Protein AF-A0A8S1D2F4-F1 (afdb_monomer)

Sequence (448 aa):
MRPAKRTFSLPTILLHQGEDDRKISSDRRAAWLAIINRTDIKDGSRSLKNIRVCEDHFLGKKPSYYRDVTNVDWKPSVNLGGDCERESQKASTRNSRYLRRMKRHRSPEVHSAPNGHKLIKSTPSNSPNDQKPIPADAYKAVDVKGEIELEENLVEELMENEEECVPFDFELSAEKDPLSCQNDVGCQTELSGEDIDFMNHERSKMTGKQPVVKKEGYSDDLAPENNVIQKSAVVSFTDHIDKRVGKFIKALNEHSDLSQLSLECAKRLFEIKFSPIASYGVEIIWEYLSVEDFAKLENVKPRYFKKVMGCSKYNKNTYVYLLADEELFVSDLRKKHNLPETENYQKFCRTYKAELKLHYDYGFKNTPAMNDDGWKQPLCEERRVFCSFAMHGFHNQICKFSDDRNQCFEANRYSCVCKLCGAKCGQWHLLICPQRIRPLIDYARLSD

pLDDT: mean 71.77, std 25.17, range [25.77, 97.88]

Secondary structure (DSSP, 8-state):
-PPPPPEEEPPPP-SSS-HHHHHHHHHHHHHHHHHH--TT--TT-GGGGG-EEEGGGSTTSSPPPTT-TTSGGGS--S---------------THHHHHHHHGGG---------------------------PPPTTS------SSSHHHHHHHHHHHHS--S-----------------------------HHHHHHHHHHHHHHTT----------------------------HHHHHHHHHHHHHHHHHH---GGGS-HHHHHHHIIIIIHHHHSTTHHHHGGG--HHHHHHHHTHHHHHHHHHHT--TTS-HHHHHHHHT---HHHHHHHHTT----HHHHHHHHHHHHHHHHH--HHHHTSHHHH--GGGSTT-TTHHHHHHHHHHTTHHHHBGGGSSSS---S--TTT-BBTTT-SB--TTGGGT-TT--S-HHHHHHT--

Organism: NCBI:txid197152

Structure (mmCIF, N/CA/C/O backbone):
data_AF-A0A8S1D2F4-F1
#
_entry.id   AF-A0A8S1D2F4-F1
#
loop_
_atom_site.group_PDB
_atom_site.id
_atom_site.type_symbol
_atom_site.label_atom_id
_atom_site.label_alt_id
_atom_site.label_comp_id
_atom_site.label_asym_id
_atom_site.label_entity_id
_atom_site.label_seq_id
_atom_site.pdbx_PDB_ins_code
_atom_site.Cartn_x
_atom_site.Cartn_y
_atom_site.Cartn_z
_atom_site.occupancy
_atom_site.B_iso_or_equiv
_atom_site.auth_seq_id
_atom_site.auth_comp_id
_atom_site.auth_asym_id
_atom_site.auth_atom_id
_atom_site.pdbx_PDB_model_num
ATOM 1 N N . MET A 1 1 ? 20.262 -29.339 22.177 1.00 44.94 1 MET A N 1
ATOM 2 C CA . MET A 1 1 ? 19.911 -27.916 21.950 1.00 44.94 1 MET A CA 1
ATOM 3 C C . MET A 1 1 ? 20.547 -27.087 23.058 1.00 44.94 1 MET A C 1
ATOM 5 O O . MET A 1 1 ? 20.482 -27.522 24.197 1.00 44.94 1 MET A O 1
ATOM 9 N N . ARG A 1 2 ? 21.217 -25.963 22.759 1.00 45.94 2 ARG A N 1
ATOM 10 C CA . ARG A 1 2 ? 21.706 -25.060 23.822 1.00 45.94 2 ARG A CA 1
ATOM 11 C C . ARG A 1 2 ? 20.532 -24.206 24.323 1.00 45.94 2 ARG A C 1
ATOM 13 O O . ARG A 1 2 ? 19.772 -23.745 23.471 1.00 45.94 2 ARG A O 1
ATOM 20 N N . PRO A 1 3 ? 20.379 -23.992 25.639 1.00 64.62 3 PRO A N 1
ATOM 21 C CA . PRO A 1 3 ? 19.337 -23.119 26.170 1.00 64.62 3 PRO A CA 1
ATOM 22 C C . PRO A 1 3 ? 19.523 -21.680 25.663 1.00 64.62 3 PRO A C 1
ATOM 24 O O . PRO A 1 3 ? 20.652 -21.231 25.437 1.00 64.62 3 PRO A O 1
ATOM 27 N N . ALA A 1 4 ? 18.410 -20.975 25.451 1.00 75.12 4 ALA A N 1
ATOM 28 C CA . ALA A 1 4 ? 18.420 -19.568 25.070 1.00 75.12 4 ALA A CA 1
ATOM 29 C C . ALA A 1 4 ? 18.964 -18.726 26.235 1.00 75.12 4 ALA A C 1
ATOM 31 O O . ALA A 1 4 ? 18.461 -18.824 27.350 1.00 75.12 4 ALA A O 1
ATOM 32 N N . LYS A 1 5 ? 19.998 -17.921 25.973 1.00 83.69 5 LYS A N 1
ATOM 33 C CA . LYS A 1 5 ? 20.627 -17.049 26.975 1.00 83.69 5 LYS A CA 1
ATOM 34 C C . LYS A 1 5 ? 19.957 -15.684 26.992 1.00 83.69 5 LYS A C 1
ATOM 36 O O . LYS A 1 5 ? 19.619 -15.161 25.927 1.00 83.69 5 LYS A O 1
ATOM 41 N N . ARG A 1 6 ? 19.829 -15.071 28.170 1.00 87.94 6 ARG A N 1
ATOM 42 C CA . ARG A 1 6 ? 19.333 -13.692 28.278 1.00 87.94 6 ARG A CA 1
ATOM 43 C C . ARG A 1 6 ? 20.384 -12.710 27.772 1.00 87.94 6 ARG A C 1
ATOM 45 O O . ARG A 1 6 ? 21.589 -12.909 27.939 1.00 87.94 6 ARG A O 1
ATOM 52 N N . THR A 1 7 ? 19.915 -11.633 27.149 1.00 91.00 7 THR A N 1
ATOM 53 C CA . THR A 1 7 ? 20.769 -10.561 26.632 1.00 91.00 7 THR A CA 1
ATOM 54 C C . THR A 1 7 ? 20.299 -9.207 27.135 1.00 91.00 7 THR A C 1
ATOM 56 O O . THR A 1 7 ? 19.110 -8.904 27.073 1.00 91.00 7 THR A O 1
ATOM 59 N N . PHE A 1 8 ? 21.237 -8.375 27.569 1.00 89.44 8 PHE A N 1
ATOM 60 C CA . PHE A 1 8 ? 21.006 -7.050 28.127 1.00 89.44 8 PHE A CA 1
ATOM 61 C C . PHE A 1 8 ? 21.501 -5.980 27.153 1.00 89.44 8 PHE A C 1
ATOM 63 O O . PHE A 1 8 ? 22.567 -6.122 26.554 1.00 89.44 8 PHE A O 1
ATOM 70 N N . SER A 1 9 ? 20.708 -4.930 26.943 1.00 90.19 9 SER A N 1
ATOM 71 C CA . SER A 1 9 ? 21.123 -3.761 26.158 1.00 90.19 9 SER A CA 1
ATOM 72 C C . SER A 1 9 ? 22.122 -2.902 26.918 1.00 90.19 9 SER A C 1
ATOM 74 O O . SER A 1 9 ? 22.168 -2.920 28.147 1.00 90.19 9 SER A O 1
ATOM 76 N N . LEU A 1 10 ? 22.885 -2.112 26.164 1.00 89.38 10 LEU A N 1
ATOM 77 C CA . LEU A 1 10 ? 23.732 -1.068 26.723 1.00 89.38 10 LEU A CA 1
ATOM 78 C C . LEU A 1 10 ? 22.892 -0.089 27.583 1.00 89.38 10 LEU A C 1
ATOM 80 O O . LEU A 1 10 ? 21.789 0.270 27.159 1.00 89.38 10 LEU A O 1
ATOM 84 N N . PRO A 1 11 ? 23.383 0.355 28.757 1.00 88.69 11 PRO A N 1
ATOM 85 C CA . PRO A 1 11 ? 22.676 1.316 29.600 1.00 88.69 11 PRO A CA 1
ATOM 86 C C . PRO A 1 11 ? 22.365 2.635 28.876 1.00 88.69 11 PRO A C 1
ATOM 88 O O . PRO A 1 11 ? 23.230 3.220 28.218 1.00 88.69 11 PRO A O 1
ATOM 91 N N . THR A 1 12 ? 21.131 3.118 29.024 1.00 88.06 12 THR A N 1
ATOM 92 C CA . THR A 1 12 ? 20.700 4.436 28.533 1.00 88.06 12 THR A CA 1
ATOM 93 C C . THR A 1 12 ? 21.080 5.522 29.541 1.00 88.06 12 THR A C 1
ATOM 95 O O . THR A 1 12 ? 21.039 5.287 30.746 1.00 88.06 12 THR A O 1
ATOM 98 N N . ILE A 1 13 ? 21.429 6.714 29.051 1.00 86.94 13 ILE A N 1
ATOM 99 C CA . ILE A 1 13 ? 21.693 7.882 29.902 1.00 86.94 13 ILE A CA 1
ATOM 100 C C . ILE A 1 13 ? 20.348 8.502 30.292 1.00 86.94 13 ILE A C 1
ATOM 102 O O . ILE A 1 13 ? 19.537 8.816 29.419 1.00 86.94 13 ILE A O 1
ATOM 106 N N . LEU A 1 14 ? 20.108 8.658 31.592 1.00 86.94 14 LEU A N 1
ATOM 107 C CA . LEU A 1 14 ? 18.865 9.203 32.134 1.00 86.94 14 LEU A CA 1
ATOM 108 C C . LEU A 1 14 ? 18.933 10.737 32.118 1.00 86.94 14 LEU A C 1
ATOM 110 O O . LEU A 1 14 ? 19.612 11.336 32.944 1.00 86.94 14 LEU A O 1
ATOM 114 N N . LEU A 1 15 ? 18.251 11.380 31.165 1.00 81.69 15 LEU A N 1
ATOM 115 C CA . LEU A 1 15 ? 18.317 12.840 30.984 1.00 81.69 15 LEU A CA 1
ATOM 116 C C . LEU A 1 15 ? 17.343 13.630 31.878 1.00 81.69 15 LEU A C 1
ATOM 118 O O . LEU A 1 15 ? 17.583 14.805 32.130 1.00 81.69 15 LEU A O 1
ATOM 122 N N . HIS A 1 16 ? 16.264 13.001 32.359 1.00 78.00 16 HIS A N 1
ATOM 123 C CA . HIS A 1 16 ? 15.128 13.696 32.990 1.00 78.00 16 HIS A CA 1
ATOM 124 C C . HIS A 1 16 ? 14.953 13.419 34.496 1.00 78.00 16 HIS A C 1
ATOM 126 O O . HIS A 1 16 ? 13.989 13.896 35.082 1.00 78.00 16 HIS A O 1
ATOM 132 N N . GLN A 1 17 ? 15.846 12.642 35.126 1.00 72.75 17 GLN A N 1
ATOM 133 C CA . GLN A 1 17 ? 15.696 12.192 36.526 1.00 72.75 17 GLN A CA 1
ATOM 134 C C . GLN A 1 17 ? 16.613 12.921 37.529 1.00 72.75 17 GLN A C 1
ATOM 136 O O . GLN A 1 17 ? 16.642 12.576 38.704 1.00 72.75 17 GLN A O 1
ATOM 141 N N . GLY A 1 18 ? 17.320 13.967 37.086 1.00 84.06 18 GLY A N 1
ATOM 142 C CA . GLY A 1 18 ? 18.225 14.773 37.913 1.00 84.06 18 GLY A CA 1
ATOM 143 C C . GLY A 1 18 ? 19.698 14.622 37.524 1.00 84.06 18 GLY A C 1
ATOM 144 O O . GLY A 1 18 ? 20.075 13.713 36.783 1.00 84.06 18 GLY A O 1
ATOM 145 N N . GLU A 1 19 ? 20.536 15.540 38.012 1.00 86.69 19 GLU A N 1
ATOM 146 C CA . GLU A 1 19 ? 21.964 15.606 37.659 1.00 86.69 19 GLU A CA 1
ATOM 147 C C . GLU A 1 19 ? 22.738 14.366 38.126 1.00 86.69 19 GLU A C 1
ATOM 149 O O . GLU A 1 19 ? 23.529 13.797 37.373 1.00 86.69 19 GLU A O 1
ATOM 154 N N . ASP A 1 20 ? 22.454 13.900 39.343 1.00 84.31 20 ASP A N 1
ATOM 155 C CA . ASP A 1 20 ? 23.130 12.745 39.936 1.00 84.31 20 ASP A CA 1
ATOM 156 C C . ASP A 1 20 ? 22.843 11.453 39.156 1.00 84.31 20 ASP A C 1
ATOM 158 O O . ASP A 1 20 ? 23.751 10.667 38.879 1.00 84.31 20 ASP A O 1
ATOM 162 N N . ASP A 1 21 ? 21.594 11.251 38.722 1.00 86.19 21 ASP A N 1
ATOM 163 C CA . ASP A 1 21 ? 21.198 10.101 37.899 1.00 86.19 21 ASP A CA 1
ATOM 164 C C . ASP A 1 21 ? 21.814 10.147 36.504 1.00 86.19 21 ASP A C 1
ATOM 166 O O . ASP A 1 21 ? 22.239 9.118 35.961 1.00 86.19 21 ASP A O 1
ATOM 170 N N . ARG A 1 22 ? 21.902 11.347 35.923 1.00 88.75 22 ARG A N 1
ATOM 171 C CA . ARG A 1 22 ? 22.561 11.565 34.638 1.00 88.75 22 ARG A CA 1
ATOM 172 C C . ARG A 1 22 ? 24.038 11.200 34.720 1.00 88.75 22 ARG A C 1
ATOM 174 O O . ARG A 1 22 ? 24.532 10.476 33.856 1.00 88.75 22 ARG A O 1
ATOM 181 N N . LYS A 1 23 ? 24.718 11.634 35.782 1.00 89.75 23 LYS A N 1
ATOM 182 C CA . LYS A 1 23 ? 26.128 11.324 36.025 1.00 89.75 23 LYS A CA 1
ATOM 183 C C . LYS A 1 23 ? 26.352 9.823 36.209 1.00 89.75 23 LYS A C 1
ATOM 185 O O . LYS A 1 23 ? 27.116 9.231 35.454 1.00 89.75 23 LYS A O 1
ATOM 190 N N . ILE A 1 24 ? 25.607 9.177 37.110 1.00 91.00 24 ILE A N 1
ATOM 191 C CA . ILE A 1 24 ? 25.751 7.738 37.391 1.00 91.00 24 ILE A CA 1
ATOM 192 C C . ILE A 1 24 ? 25.453 6.887 36.146 1.00 91.00 24 ILE A C 1
ATOM 194 O O . ILE A 1 24 ? 26.171 5.929 35.857 1.00 91.00 24 ILE A O 1
ATOM 198 N N . SER A 1 25 ? 24.405 7.220 35.385 1.00 90.12 25 SER A N 1
ATOM 199 C CA . SER A 1 25 ? 24.054 6.479 34.163 1.00 90.12 25 SER A CA 1
ATOM 200 C C . SER A 1 25 ? 25.064 6.692 33.028 1.00 90.12 25 SER A C 1
ATOM 202 O O . SER A 1 25 ? 25.373 5.740 32.304 1.00 90.12 25 SER A O 1
ATOM 204 N N . SER A 1 26 ? 25.626 7.899 32.908 1.00 90.19 26 SER A N 1
ATOM 205 C CA . SER A 1 26 ? 26.726 8.203 31.988 1.00 90.19 26 SER A CA 1
ATOM 206 C C . SER A 1 26 ? 27.990 7.417 32.344 1.00 90.19 26 SER A C 1
ATOM 208 O O . SER A 1 26 ? 28.534 6.710 31.493 1.00 90.19 26 SER A O 1
ATOM 210 N N . ASP A 1 27 ? 28.399 7.441 33.614 1.00 90.69 27 ASP A N 1
ATOM 211 C CA . ASP A 1 27 ? 29.572 6.716 34.116 1.00 90.69 27 ASP A CA 1
ATOM 212 C C . ASP A 1 27 ? 29.415 5.202 33.922 1.00 90.69 27 ASP A C 1
ATOM 214 O O . ASP A 1 27 ? 30.340 4.510 33.488 1.00 90.69 27 ASP A O 1
ATOM 218 N N . ARG A 1 28 ? 28.206 4.678 34.161 1.00 91.88 28 ARG A N 1
ATOM 219 C CA . ARG A 1 28 ? 27.883 3.265 33.935 1.00 91.88 28 ARG A CA 1
ATOM 220 C C . ARG A 1 28 ? 28.038 2.871 32.474 1.00 91.88 28 ARG A C 1
ATOM 222 O O . ARG A 1 28 ? 28.623 1.831 32.169 1.00 91.88 28 ARG A O 1
ATOM 229 N N . ARG A 1 29 ? 27.516 3.688 31.560 1.00 90.25 29 ARG A N 1
ATOM 230 C CA . ARG A 1 29 ? 27.613 3.438 30.120 1.00 90.25 29 ARG A CA 1
ATOM 231 C C . ARG A 1 29 ? 29.063 3.496 29.641 1.00 90.25 29 ARG A C 1
ATOM 233 O O . ARG A 1 29 ? 29.482 2.600 28.909 1.00 90.25 29 ARG A O 1
ATOM 240 N N . ALA A 1 30 ? 29.829 4.486 30.097 1.00 88.69 30 ALA A N 1
ATOM 241 C CA . ALA A 1 30 ? 31.252 4.601 29.798 1.00 88.69 30 ALA A CA 1
ATOM 242 C C . ALA A 1 30 ? 32.031 3.369 30.294 1.00 88.69 30 ALA A C 1
ATOM 244 O O . ALA A 1 30 ? 32.825 2.797 29.549 1.00 88.69 30 ALA A O 1
ATOM 245 N N . ALA A 1 31 ? 31.735 2.884 31.504 1.00 89.38 31 ALA A N 1
ATOM 246 C CA . ALA A 1 31 ? 32.356 1.683 32.059 1.00 89.38 31 ALA A CA 1
ATOM 247 C C . ALA A 1 31 ? 32.031 0.410 31.257 1.00 89.38 31 ALA A C 1
ATOM 249 O O . ALA A 1 31 ? 32.906 -0.433 31.064 1.00 89.38 31 ALA A O 1
ATOM 250 N N . TRP A 1 32 ? 30.799 0.264 30.757 1.00 91.00 32 TRP A N 1
ATOM 251 C CA . TRP A 1 32 ? 30.435 -0.848 29.871 1.00 91.00 32 TRP A CA 1
ATOM 252 C C . TRP A 1 32 ? 31.193 -0.793 28.542 1.00 91.00 32 TRP A C 1
ATOM 254 O O . TRP A 1 32 ? 31.687 -1.817 28.076 1.00 91.00 32 TRP A O 1
ATOM 264 N N . LEU A 1 33 ? 31.304 0.389 27.934 1.00 87.50 33 LEU A N 1
ATOM 265 C CA . LEU A 1 33 ? 32.002 0.564 26.658 1.00 87.50 33 LEU A CA 1
ATOM 266 C C . LEU A 1 33 ? 33.509 0.332 26.784 1.00 87.50 33 LEU A C 1
ATOM 268 O O . LEU A 1 33 ? 34.081 -0.363 25.944 1.00 87.50 33 LEU A O 1
ATOM 272 N N . ALA A 1 34 ? 34.121 0.834 27.859 1.00 84.94 34 ALA A N 1
ATOM 273 C CA . ALA A 1 34 ? 35.532 0.611 28.163 1.00 84.94 34 ALA A CA 1
ATOM 274 C C . ALA A 1 34 ? 35.865 -0.884 28.273 1.00 84.94 34 ALA A C 1
ATOM 276 O O . ALA A 1 34 ? 36.926 -1.320 27.840 1.00 84.94 34 ALA A O 1
ATOM 277 N N . ILE A 1 35 ? 34.936 -1.675 28.812 1.00 85.19 35 ILE A N 1
ATOM 278 C CA . ILE A 1 35 ? 35.111 -3.116 28.989 1.00 85.19 35 ILE A CA 1
ATOM 279 C C . ILE A 1 35 ? 34.847 -3.908 27.702 1.00 85.19 35 ILE A C 1
ATOM 281 O O . ILE A 1 35 ? 35.557 -4.867 27.414 1.00 85.19 35 ILE A O 1
ATOM 285 N N . ILE A 1 36 ? 33.843 -3.520 26.910 1.00 83.12 36 ILE A N 1
ATOM 286 C CA . ILE A 1 36 ? 33.564 -4.160 25.613 1.00 83.12 36 ILE A CA 1
ATOM 287 C C . ILE A 1 36 ? 34.722 -3.928 24.628 1.00 83.12 36 ILE A C 1
ATOM 289 O O . ILE A 1 36 ? 34.954 -4.774 23.767 1.00 83.12 36 ILE A O 1
ATOM 293 N N . ASN A 1 37 ? 35.427 -2.796 24.756 1.00 75.69 37 ASN A N 1
ATOM 294 C CA . ASN A 1 37 ? 36.677 -2.456 24.068 1.00 75.69 37 ASN A CA 1
ATOM 295 C C . ASN A 1 37 ? 36.710 -2.817 22.568 1.00 75.69 37 ASN A C 1
ATOM 297 O O . ASN A 1 37 ? 37.652 -3.423 22.055 1.00 75.69 37 ASN A O 1
ATOM 301 N N . ARG A 1 38 ? 35.640 -2.470 21.846 1.00 77.25 38 ARG A N 1
ATOM 302 C CA . ARG A 1 38 ? 35.507 -2.706 20.404 1.00 77.25 38 ARG A CA 1
ATOM 303 C C . ARG A 1 38 ? 35.760 -1.426 19.621 1.00 77.25 38 ARG A C 1
ATOM 305 O O . ARG A 1 38 ? 35.089 -0.422 19.834 1.00 77.25 38 ARG A O 1
ATOM 312 N N . THR A 1 39 ? 36.669 -1.486 18.654 1.00 70.50 39 THR A N 1
ATOM 313 C CA . THR A 1 39 ? 37.112 -0.325 17.860 1.00 70.50 39 THR A CA 1
ATOM 314 C C . THR A 1 39 ? 36.042 0.244 16.922 1.00 70.50 39 THR A C 1
ATOM 316 O O . THR A 1 39 ? 36.122 1.408 16.529 1.00 70.50 39 THR A O 1
ATOM 319 N N . ASP A 1 40 ? 35.024 -0.548 16.572 1.00 69.19 40 ASP A N 1
ATOM 320 C CA . ASP A 1 40 ? 33.924 -0.159 15.684 1.00 69.19 40 ASP A CA 1
ATOM 321 C C . ASP A 1 40 ? 32.744 0.515 16.407 1.00 69.19 40 ASP A C 1
ATOM 323 O O . ASP A 1 40 ? 31.799 0.980 15.765 1.00 69.19 40 ASP A O 1
ATOM 327 N N . ILE A 1 41 ? 32.794 0.595 17.740 1.00 71.75 41 ILE A N 1
ATOM 328 C CA . ILE A 1 41 ? 31.742 1.166 18.579 1.00 71.75 41 ILE A CA 1
ATOM 329 C C . ILE A 1 41 ? 32.295 2.422 19.257 1.00 71.75 41 ILE A C 1
ATOM 331 O O . ILE A 1 41 ? 33.087 2.340 20.188 1.00 71.75 41 ILE A O 1
ATOM 335 N N . LYS A 1 42 ? 31.860 3.595 18.788 1.00 67.19 42 LYS A N 1
ATOM 336 C CA . LYS A 1 42 ? 32.172 4.898 19.394 1.00 67.19 42 LYS A CA 1
ATOM 337 C C . LYS A 1 42 ? 30.908 5.539 19.956 1.00 67.19 42 LYS A C 1
ATOM 339 O O . LYS A 1 42 ? 29.819 5.337 19.403 1.00 67.19 42 LYS A O 1
ATOM 344 N N . ASP A 1 43 ? 31.060 6.323 21.021 1.00 61.06 43 ASP A N 1
ATOM 345 C CA . ASP A 1 43 ? 29.969 7.120 21.579 1.00 61.06 43 ASP A CA 1
ATOM 346 C C . ASP A 1 43 ? 29.384 8.065 20.518 1.00 61.06 43 ASP A C 1
ATOM 348 O O . ASP A 1 43 ? 30.107 8.681 19.739 1.00 61.06 43 ASP A O 1
ATOM 352 N N . GLY A 1 44 ? 28.051 8.098 20.424 1.00 60.09 44 GLY A N 1
ATOM 353 C CA . GLY A 1 44 ? 27.308 8.840 19.395 1.00 60.09 44 GLY A CA 1
ATOM 354 C C . GLY A 1 44 ? 26.950 8.053 18.124 1.00 60.09 44 GLY A C 1
ATOM 355 O O . GLY A 1 44 ? 26.162 8.535 17.313 1.00 60.09 44 GLY A O 1
ATOM 356 N N . SER A 1 45 ? 27.445 6.822 17.940 1.00 62.12 45 SER A N 1
ATOM 357 C CA . SER A 1 45 ? 27.043 5.991 16.794 1.00 62.12 45 SER A CA 1
ATOM 358 C C . SER A 1 45 ? 25.589 5.507 16.908 1.00 62.12 45 SER A C 1
ATOM 360 O O . SER A 1 45 ? 25.170 4.969 17.937 1.00 62.12 45 SER A O 1
ATOM 362 N N . ARG A 1 46 ? 24.829 5.587 15.802 1.00 56.88 46 ARG A N 1
ATOM 363 C CA . ARG A 1 46 ? 23.451 5.053 15.674 1.00 56.88 46 ARG A CA 1
ATOM 364 C C . ARG A 1 46 ? 23.362 3.552 16.018 1.00 56.88 46 ARG A C 1
ATOM 366 O O . ARG A 1 46 ? 22.291 3.061 16.359 1.00 56.88 46 ARG A O 1
ATOM 373 N N . SER A 1 47 ? 24.494 2.841 15.976 1.00 63.28 47 SER A N 1
ATOM 374 C CA . SER A 1 47 ? 24.627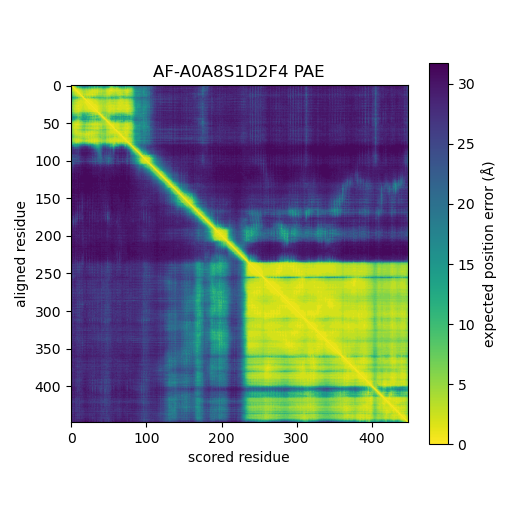 1.411 16.285 1.00 63.28 47 SER A CA 1
ATOM 375 C C . SER A 1 47 ? 24.482 1.067 17.779 1.00 63.28 47 SER A C 1
ATOM 377 O O . SER A 1 47 ? 24.193 -0.081 18.113 1.00 63.28 47 SER A O 1
ATOM 379 N N . LEU A 1 48 ? 24.625 2.039 18.695 1.00 72.19 48 LEU A N 1
ATOM 380 C CA . LEU A 1 48 ? 24.652 1.787 20.148 1.00 72.19 48 LEU A CA 1
ATOM 381 C C . LEU A 1 48 ? 23.359 1.146 20.687 1.00 72.19 48 LEU A C 1
ATOM 383 O O . LEU A 1 48 ? 23.416 0.365 21.633 1.00 72.19 48 LEU A O 1
ATOM 387 N N . LYS A 1 49 ? 22.207 1.410 20.050 1.00 72.56 49 LYS A N 1
ATOM 388 C CA . LYS A 1 49 ? 20.898 0.839 20.432 1.00 72.56 49 LYS A CA 1
ATOM 389 C C . LYS A 1 49 ? 20.809 -0.678 20.210 1.00 72.56 49 LYS A C 1
ATOM 391 O O . LYS A 1 49 ? 20.054 -1.358 20.899 1.00 72.56 49 LYS A O 1
ATOM 396 N N . ASN A 1 50 ? 21.601 -1.212 19.280 1.00 79.38 50 ASN A N 1
ATOM 397 C CA . ASN A 1 50 ? 21.539 -2.616 18.867 1.00 79.38 50 ASN A CA 1
ATOM 398 C C . ASN A 1 50 ? 22.597 -3.493 19.550 1.00 79.38 50 ASN A C 1
ATOM 400 O O . ASN A 1 50 ? 22.666 -4.696 19.295 1.00 79.38 50 ASN A O 1
ATOM 404 N N . ILE A 1 51 ? 23.427 -2.911 20.419 1.00 83.81 51 ILE A N 1
ATOM 405 C CA . ILE A 1 51 ? 24.466 -3.640 21.144 1.00 83.81 51 ILE A CA 1
ATOM 406 C C . ILE A 1 51 ? 23.832 -4.378 22.321 1.00 83.81 51 ILE A C 1
ATOM 408 O O . ILE A 1 51 ? 23.121 -3.794 23.142 1.00 83.81 51 ILE A O 1
ATOM 412 N N . ARG A 1 52 ? 24.110 -5.681 22.399 1.00 87.56 52 ARG A N 1
ATOM 413 C CA . ARG A 1 52 ? 23.605 -6.582 23.436 1.00 87.56 52 ARG A CA 1
ATOM 414 C C . ARG A 1 52 ? 24.763 -7.359 24.065 1.00 87.56 52 ARG A C 1
ATOM 416 O O . ARG A 1 52 ? 25.645 -7.825 23.347 1.00 87.56 52 ARG A O 1
ATOM 423 N N . VAL A 1 53 ? 24.726 -7.528 25.384 1.00 88.06 53 VAL A N 1
ATOM 424 C CA . VAL A 1 53 ? 25.679 -8.314 26.186 1.00 88.06 53 VAL A CA 1
ATOM 425 C C . VAL A 1 53 ? 24.927 -9.494 26.801 1.00 88.06 53 VAL A C 1
ATOM 427 O O . VAL A 1 53 ? 23.837 -9.309 27.338 1.00 88.06 53 VAL A O 1
ATOM 430 N N . CYS A 1 54 ? 25.447 -10.717 26.694 1.00 88.31 54 CYS A N 1
ATOM 431 C CA . CYS A 1 54 ? 24.776 -11.892 27.256 1.00 88.31 54 CYS A CA 1
ATOM 432 C C . CYS A 1 54 ? 24.991 -12.020 28.774 1.00 88.31 54 CYS A C 1
ATOM 434 O O . CYS A 1 54 ? 25.932 -11.464 29.337 1.00 88.31 54 CYS A O 1
ATOM 436 N N . GLU A 1 55 ? 24.115 -12.780 29.429 1.00 87.44 55 GLU A N 1
ATOM 437 C CA . GLU A 1 55 ? 24.140 -13.026 30.877 1.00 87.44 55 GLU A CA 1
ATOM 438 C C . GLU A 1 55 ? 25.436 -13.650 31.413 1.00 87.44 55 GLU A C 1
ATOM 440 O O . GLU A 1 55 ? 25.736 -13.503 32.590 1.00 87.44 55 GLU A O 1
ATOM 445 N N . ASP A 1 56 ? 26.236 -14.309 30.573 1.00 85.94 56 ASP A N 1
ATOM 446 C CA . ASP A 1 56 ? 27.487 -14.944 31.006 1.00 85.94 56 ASP A CA 1
ATOM 447 C C . ASP A 1 56 ? 28.599 -13.961 31.369 1.00 85.94 56 ASP A C 1
ATOM 449 O O . ASP A 1 56 ? 29.586 -14.368 31.978 1.00 85.94 56 ASP A O 1
ATOM 453 N N . HIS A 1 57 ? 28.443 -12.689 31.004 1.00 87.06 57 HIS A N 1
ATOM 454 C CA . HIS A 1 57 ? 29.402 -11.645 31.352 1.00 87.06 57 HIS A CA 1
ATOM 455 C C . HIS A 1 57 ? 29.153 -11.020 32.735 1.00 87.06 57 HIS A C 1
ATOM 457 O O . HIS A 1 57 ? 29.905 -10.133 33.143 1.00 87.06 57 HIS A O 1
ATOM 463 N N . PHE A 1 58 ? 28.122 -11.486 33.449 1.00 89.50 58 PHE A N 1
ATOM 464 C CA . PHE A 1 58 ? 27.760 -11.071 34.805 1.00 89.50 58 PHE A CA 1
ATOM 465 C C . PHE A 1 58 ? 27.816 -12.279 35.749 1.00 89.50 58 PHE A C 1
ATOM 467 O O . PHE A 1 58 ? 27.351 -13.368 35.397 1.00 89.50 58 PHE A O 1
ATOM 474 N N . LEU A 1 59 ? 28.334 -12.088 36.961 1.00 86.06 59 LEU A N 1
ATOM 475 C CA . LEU A 1 59 ? 28.398 -13.117 38.002 1.00 86.06 59 LEU A CA 1
ATOM 476 C C . LEU A 1 59 ? 26.989 -13.554 38.421 1.00 86.06 59 LEU A C 1
ATOM 478 O O . LEU A 1 59 ? 26.691 -14.746 38.460 1.00 86.06 59 LEU A O 1
ATOM 482 N N . GLY A 1 60 ? 26.088 -12.597 38.636 1.00 84.06 60 GLY A N 1
ATOM 483 C CA . GLY A 1 60 ? 24.685 -12.821 38.976 1.00 84.06 60 GLY A CA 1
ATOM 484 C C . GLY A 1 60 ? 23.776 -13.130 37.785 1.00 84.06 60 GLY A C 1
ATOM 485 O O . GLY A 1 60 ? 22.554 -13.099 37.939 1.00 84.06 60 GLY A O 1
ATOM 486 N N . LYS A 1 61 ? 24.330 -13.375 36.584 1.00 85.88 61 LYS A N 1
ATOM 487 C CA . LYS A 1 61 ? 23.586 -13.567 35.318 1.00 85.88 61 LYS A CA 1
ATOM 488 C C . LYS A 1 61 ? 22.678 -12.393 34.920 1.00 85.88 61 LYS A C 1
ATOM 490 O O . LYS A 1 61 ? 21.851 -12.504 34.014 1.00 85.88 61 LYS A O 1
ATOM 495 N N . LYS A 1 62 ? 22.820 -11.246 35.581 1.00 86.94 62 LYS A N 1
ATOM 496 C CA . LYS A 1 62 ? 22.101 -10.008 35.286 1.00 86.94 62 LYS A CA 1
ATOM 497 C C . LYS A 1 62 ? 22.919 -8.805 35.754 1.00 86.94 62 LYS A C 1
ATOM 499 O O . LYS A 1 62 ? 23.639 -8.927 36.741 1.00 86.94 62 LYS A O 1
ATOM 504 N N . PRO A 1 63 ? 22.780 -7.648 35.095 1.00 90.56 63 PRO A N 1
ATOM 505 C CA . PRO A 1 63 ? 23.357 -6.411 35.590 1.00 90.56 63 PRO A CA 1
ATOM 506 C C . PRO A 1 63 ? 22.671 -5.977 36.892 1.00 90.56 63 PRO A C 1
ATOM 508 O O . PRO A 1 63 ? 21.459 -6.155 37.053 1.00 90.56 63 PRO A O 1
ATOM 511 N N . SER A 1 64 ? 23.435 -5.375 37.805 1.00 91.19 64 SER A N 1
ATOM 512 C CA . SER A 1 64 ? 22.891 -4.804 39.043 1.00 91.19 64 SER A CA 1
ATOM 513 C C . SER A 1 64 ? 22.050 -3.546 38.777 1.00 91.19 64 SER A C 1
ATOM 515 O O . SER A 1 64 ? 21.986 -3.025 37.652 1.00 91.19 64 SER A O 1
ATOM 517 N N . TYR A 1 65 ? 21.393 -3.030 39.815 1.00 90.38 65 TYR A N 1
ATOM 518 C CA . TYR A 1 65 ? 20.708 -1.746 39.736 1.00 90.38 65 TYR A CA 1
ATOM 519 C C . TYR A 1 65 ? 21.706 -0.601 39.490 1.00 90.38 65 TYR A C 1
ATOM 521 O O . TYR A 1 65 ? 22.861 -0.658 39.905 1.00 90.38 65 TYR A O 1
ATOM 529 N N . TYR A 1 66 ? 21.291 0.438 38.760 1.00 85.94 66 TYR A N 1
ATOM 530 C CA . TYR A 1 66 ? 22.232 1.441 38.245 1.00 85.94 66 TYR A CA 1
ATOM 531 C C . TYR A 1 66 ? 22.847 2.333 39.330 1.00 85.94 66 TYR A C 1
ATOM 533 O O . TYR A 1 66 ? 23.970 2.793 39.135 1.00 85.94 66 TYR A O 1
ATOM 541 N N . ARG A 1 67 ? 22.163 2.524 40.467 1.00 87.81 67 ARG A N 1
ATOM 542 C CA . ARG A 1 67 ? 22.695 3.255 41.630 1.00 87.81 67 ARG A CA 1
ATOM 543 C C . ARG A 1 67 ? 23.621 2.411 42.511 1.00 87.81 67 ARG A C 1
ATOM 545 O O . ARG A 1 67 ? 24.371 2.975 43.301 1.00 87.81 67 ARG A O 1
ATOM 552 N N . ASP A 1 68 ? 23.637 1.089 42.339 1.00 88.50 68 ASP A N 1
ATOM 553 C CA . ASP A 1 68 ? 24.463 0.175 43.137 1.00 88.50 68 ASP A CA 1
ATOM 554 C C . ASP A 1 68 ? 25.879 0.080 42.551 1.00 88.50 68 ASP A C 1
ATOM 556 O O . ASP A 1 68 ? 26.303 -0.969 42.060 1.00 88.50 68 ASP A O 1
ATOM 560 N N . VAL A 1 69 ? 26.607 1.202 42.567 1.00 87.44 69 VAL A N 1
ATOM 561 C CA . VAL A 1 69 ? 27.943 1.350 41.951 1.00 87.44 69 VAL A CA 1
ATOM 562 C C . VAL A 1 69 ? 28.981 0.404 42.569 1.00 87.44 69 VAL A C 1
ATOM 564 O O . VAL A 1 69 ? 29.944 0.015 41.914 1.00 87.44 69 VAL A O 1
ATOM 567 N N . THR A 1 70 ? 28.776 -0.008 43.821 1.00 87.00 70 THR A N 1
ATOM 568 C CA . THR A 1 70 ? 29.662 -0.925 44.554 1.00 87.00 70 THR A CA 1
ATOM 569 C C . THR A 1 70 ? 29.472 -2.394 44.174 1.00 87.00 70 THR A C 1
ATOM 571 O O . THR A 1 70 ? 30.283 -3.235 44.560 1.00 87.00 70 THR A O 1
ATOM 574 N N . ASN A 1 71 ? 28.416 -2.732 43.428 1.00 88.44 71 ASN A N 1
ATOM 575 C CA . ASN A 1 71 ? 28.141 -4.107 43.036 1.00 88.44 71 ASN A CA 1
ATOM 576 C C . ASN A 1 71 ? 29.073 -4.552 41.894 1.00 88.44 71 ASN A C 1
ATOM 578 O O . ASN A 1 71 ? 29.260 -3.838 40.910 1.00 88.44 71 ASN A O 1
ATOM 582 N N . VAL A 1 72 ? 29.614 -5.769 41.983 1.00 85.25 72 VAL A N 1
ATOM 583 C CA . VAL A 1 72 ? 30.513 -6.334 40.961 1.00 85.25 72 VAL A CA 1
ATOM 584 C C . VAL A 1 72 ? 29.825 -6.477 39.592 1.00 85.25 72 VAL A C 1
ATOM 586 O O . VAL A 1 72 ? 30.476 -6.311 38.562 1.00 85.25 72 VAL A O 1
ATOM 589 N N . ASP A 1 73 ? 28.504 -6.693 39.569 1.00 89.00 73 ASP A N 1
ATOM 590 C CA . ASP A 1 73 ? 27.673 -6.770 38.357 1.00 89.00 73 ASP A CA 1
ATOM 591 C C . ASP A 1 73 ? 27.151 -5.405 37.877 1.00 89.00 73 ASP A C 1
ATOM 593 O O . ASP A 1 73 ? 26.286 -5.320 36.995 1.00 89.00 73 ASP A O 1
ATOM 597 N N . TRP A 1 74 ? 27.666 -4.301 38.426 1.00 90.06 74 TRP A N 1
ATOM 598 C CA . TRP A 1 74 ? 27.344 -2.959 37.934 1.00 90.06 74 TRP A CA 1
ATOM 599 C C . TRP A 1 74 ? 27.788 -2.760 36.479 1.00 90.06 74 TRP A C 1
ATOM 601 O O . TRP A 1 74 ? 27.104 -2.089 35.689 1.00 90.06 74 TRP A O 1
ATOM 611 N N . LYS A 1 75 ? 28.861 -3.453 36.090 1.00 89.19 75 LYS A N 1
ATOM 612 C CA . LYS A 1 75 ? 29.379 -3.569 34.726 1.00 89.19 75 LYS A CA 1
ATOM 613 C C . LYS A 1 75 ? 29.746 -5.026 34.407 1.00 89.19 75 LYS A C 1
ATOM 615 O O . LYS A 1 75 ? 29.985 -5.790 35.339 1.00 89.19 75 LYS A O 1
ATOM 620 N N . PRO A 1 76 ? 29.791 -5.426 33.122 1.00 89.38 76 PRO A N 1
ATOM 621 C CA . PRO A 1 76 ? 30.266 -6.750 32.735 1.00 89.38 76 PRO A CA 1
ATOM 622 C C . PRO A 1 76 ? 31.680 -6.968 33.277 1.00 89.38 76 PRO A C 1
ATOM 624 O O . PRO A 1 76 ? 32.513 -6.074 33.162 1.00 89.38 76 PRO A O 1
ATOM 627 N N . SER A 1 77 ? 31.953 -8.117 33.882 1.00 80.75 77 SER A N 1
ATOM 628 C CA . SER A 1 77 ? 33.222 -8.365 34.586 1.00 80.75 77 SER A CA 1
ATOM 629 C C . SER A 1 77 ? 33.861 -9.712 34.242 1.00 80.75 77 SER A C 1
ATOM 631 O O . SER A 1 77 ? 35.040 -9.912 34.517 1.00 80.75 77 SER A O 1
ATOM 633 N N . VAL A 1 78 ? 33.121 -10.617 33.591 1.00 76.25 78 VAL A N 1
ATOM 634 C CA . VAL A 1 78 ? 33.544 -12.002 33.328 1.00 76.25 78 VAL A CA 1
ATOM 635 C C . VAL A 1 78 ? 33.633 -12.286 31.822 1.00 76.25 78 VAL A C 1
ATOM 637 O O . VAL A 1 78 ? 32.815 -11.801 31.037 1.00 76.25 78 VAL A O 1
ATOM 640 N N . ASN A 1 79 ? 34.598 -13.119 31.407 1.00 63.59 79 ASN A N 1
ATOM 641 C CA . ASN A 1 79 ? 34.741 -13.645 30.036 1.00 63.59 79 ASN A CA 1
ATOM 642 C C . ASN A 1 79 ? 34.827 -12.581 28.931 1.00 63.59 79 ASN A C 1
ATOM 644 O O . ASN A 1 79 ? 34.277 -12.746 27.841 1.00 63.59 79 ASN A O 1
ATOM 648 N N . LEU A 1 80 ? 35.504 -11.473 29.200 1.00 64.75 80 LEU A N 1
ATOM 649 C CA . LEU A 1 80 ? 35.777 -10.449 28.199 1.00 64.75 80 LEU A CA 1
ATOM 650 C C . LEU A 1 80 ? 37.186 -10.730 27.701 1.00 64.75 80 LEU A C 1
ATOM 652 O O . LEU A 1 80 ? 38.130 -10.621 28.473 1.00 64.75 80 LEU A O 1
ATOM 656 N N . GLY A 1 81 ? 37.286 -11.234 26.469 1.00 54.28 81 GLY A N 1
ATOM 657 C CA . GLY A 1 81 ? 38.497 -11.811 25.879 1.00 54.28 81 GLY A CA 1
ATOM 658 C C . GLY A 1 81 ? 39.636 -10.811 25.704 1.00 54.28 81 GLY A C 1
ATOM 659 O O . GLY A 1 81 ? 39.943 -10.415 24.585 1.00 54.28 81 GLY A O 1
ATOM 660 N N . GLY A 1 82 ? 40.243 -10.407 26.812 1.00 47.75 82 GLY A N 1
ATOM 661 C CA . GLY A 1 82 ? 41.520 -9.727 26.849 1.00 47.75 82 GLY A CA 1
ATOM 662 C C . GLY A 1 82 ? 42.617 -10.765 26.964 1.00 47.75 82 GLY A C 1
ATOM 663 O O . GLY A 1 82 ? 43.022 -11.072 28.073 1.00 47.75 82 GLY A O 1
ATOM 664 N N . ASP A 1 83 ? 43.064 -11.279 25.822 1.00 35.16 83 ASP A N 1
ATOM 665 C CA . ASP A 1 83 ? 44.449 -11.697 25.652 1.00 35.16 83 ASP A CA 1
ATOM 666 C C . ASP A 1 83 ? 44.921 -11.407 24.221 1.00 35.16 83 ASP A C 1
ATOM 668 O O . ASP A 1 83 ? 44.253 -11.731 23.240 1.00 35.16 83 ASP A O 1
ATOM 672 N N . CYS A 1 84 ? 46.107 -10.799 24.213 1.00 29.33 84 CYS A N 1
ATOM 673 C CA . CYS A 1 84 ? 47.185 -10.759 23.230 1.00 29.33 84 CYS A CA 1
ATOM 674 C C . CYS A 1 84 ? 47.088 -9.946 21.921 1.00 29.33 84 CYS A C 1
ATOM 676 O O . CYS A 1 84 ? 46.204 -10.053 21.075 1.00 29.33 84 CYS A O 1
ATOM 678 N N . GLU A 1 85 ? 48.151 -9.156 21.750 1.00 40.25 85 GLU A N 1
ATOM 679 C CA . GLU A 1 85 ? 48.782 -8.814 20.483 1.00 40.25 85 GLU A CA 1
ATOM 680 C C . GLU A 1 85 ? 48.932 -10.038 19.553 1.00 40.25 85 GLU A C 1
ATOM 682 O O . GLU A 1 85 ? 49.214 -11.144 20.013 1.00 40.25 85 GLU A O 1
ATOM 687 N N . ARG A 1 86 ? 48.895 -9.768 18.235 1.00 37.09 86 ARG A N 1
ATOM 688 C CA . ARG A 1 86 ? 48.986 -10.690 17.073 1.00 37.09 86 ARG A CA 1
ATOM 689 C C . ARG A 1 86 ? 47.678 -11.453 16.824 1.00 37.09 86 ARG A C 1
ATOM 691 O O . ARG A 1 86 ? 47.143 -12.115 17.686 1.00 37.09 86 ARG A O 1
ATOM 698 N N . GLU A 1 87 ? 47.070 -11.428 15.648 1.00 28.69 87 GLU A N 1
ATOM 699 C CA . GLU A 1 87 ? 47.622 -11.337 14.307 1.00 28.69 87 GLU A CA 1
ATOM 700 C C . GLU A 1 87 ? 46.504 -10.853 13.376 1.00 28.69 87 GLU A C 1
ATOM 702 O O . GLU A 1 87 ? 45.335 -11.217 13.530 1.00 28.69 87 GLU A O 1
ATOM 707 N N . SER A 1 88 ? 46.866 -10.038 12.392 1.00 46.38 88 SER A N 1
ATOM 708 C CA . SER A 1 88 ? 46.008 -9.582 11.303 1.00 46.38 88 SER A CA 1
ATOM 709 C C . SER A 1 88 ? 45.500 -10.760 10.465 1.00 46.38 88 SER A C 1
ATOM 711 O O . SER A 1 88 ? 45.985 -11.010 9.366 1.00 46.38 88 SER A O 1
ATOM 713 N N . GLN A 1 89 ? 44.496 -11.488 10.948 1.00 38.50 89 GLN A N 1
ATOM 714 C CA . GLN A 1 89 ? 43.821 -12.529 10.182 1.00 38.50 89 GLN A CA 1
ATOM 715 C C . GLN A 1 89 ? 42.309 -12.306 10.196 1.00 38.50 89 GLN A C 1
ATOM 717 O O . GLN A 1 89 ? 41.555 -12.840 10.999 1.00 38.50 89 GLN A O 1
ATOM 722 N N . LYS A 1 90 ? 41.888 -11.507 9.208 1.00 36.31 90 LYS A N 1
ATOM 723 C CA . LYS A 1 90 ? 40.594 -11.586 8.518 1.00 36.31 90 LYS A CA 1
ATOM 724 C C . LYS A 1 90 ? 39.382 -11.592 9.452 1.00 36.31 90 LYS A C 1
ATOM 726 O O . LYS A 1 90 ? 38.728 -12.614 9.660 1.00 36.31 90 LYS A O 1
ATOM 731 N N . ALA A 1 91 ? 38.999 -10.384 9.870 1.00 38.16 91 ALA A N 1
ATOM 732 C CA . ALA A 1 91 ? 37.613 -10.066 10.187 1.00 38.16 91 ALA A CA 1
ATOM 733 C C . ALA A 1 91 ? 36.693 -10.765 9.175 1.00 38.16 91 ALA A C 1
ATOM 735 O O . ALA A 1 91 ? 36.831 -10.590 7.961 1.00 38.16 91 ALA A O 1
ATOM 736 N N . SER A 1 92 ? 35.801 -11.613 9.689 1.00 43.75 92 SER A N 1
ATOM 737 C CA . SER A 1 92 ? 34.898 -12.438 8.899 1.00 43.75 92 SER A CA 1
ATOM 738 C C . SER A 1 92 ? 34.155 -11.565 7.891 1.00 43.75 92 SER A C 1
ATOM 740 O O . SER A 1 92 ? 33.243 -10.810 8.241 1.00 43.75 92 SER A O 1
ATOM 742 N N . THR A 1 93 ? 34.554 -11.654 6.629 1.00 47.91 93 THR A N 1
ATOM 743 C CA . THR A 1 93 ? 33.935 -10.925 5.531 1.00 47.91 93 THR A CA 1
ATOM 744 C C . THR A 1 93 ? 32.450 -11.283 5.486 1.00 47.91 93 THR A C 1
ATOM 746 O O . THR A 1 93 ? 32.057 -12.425 5.760 1.00 47.91 93 THR A O 1
ATOM 749 N N . ARG A 1 94 ? 31.622 -10.302 5.107 1.00 45.78 94 ARG A N 1
ATOM 750 C CA . ARG A 1 94 ? 30.168 -10.392 4.842 1.00 45.78 94 ARG A CA 1
ATOM 751 C C . ARG A 1 94 ? 29.770 -11.686 4.096 1.00 45.78 94 ARG A C 1
ATOM 753 O O . ARG A 1 94 ? 28.709 -12.252 4.348 1.00 45.78 94 ARG A O 1
ATOM 760 N N . ASN A 1 95 ? 30.687 -12.202 3.275 1.00 48.19 95 ASN A N 1
ATOM 761 C CA . ASN A 1 95 ? 30.587 -13.440 2.504 1.00 48.19 95 ASN A CA 1
ATOM 762 C C . ASN A 1 95 ? 30.413 -14.723 3.346 1.00 48.19 95 ASN A C 1
ATOM 764 O O . ASN A 1 95 ? 29.692 -15.636 2.955 1.00 48.19 95 ASN A O 1
ATOM 768 N N . SER A 1 96 ? 31.002 -14.801 4.541 1.00 51.94 96 SER A N 1
ATOM 769 C CA . SER A 1 96 ? 30.937 -16.010 5.384 1.00 51.94 96 SER A CA 1
ATOM 770 C C . SER A 1 96 ? 29.537 -16.278 5.957 1.00 51.94 96 SER A C 1
ATOM 772 O O . SER A 1 96 ? 29.144 -17.435 6.117 1.00 51.94 96 SER A O 1
ATOM 774 N N . ARG A 1 97 ? 28.747 -15.225 6.217 1.00 54.94 97 ARG A N 1
ATOM 775 C CA . ARG A 1 97 ? 27.339 -15.345 6.635 1.00 54.94 97 ARG A CA 1
ATOM 776 C C . ARG A 1 97 ? 26.437 -15.775 5.475 1.00 54.94 97 ARG A C 1
ATOM 778 O O . ARG A 1 97 ? 25.579 -16.632 5.678 1.00 54.94 97 ARG A O 1
ATOM 785 N N . TYR A 1 98 ? 26.675 -15.242 4.276 1.00 58.56 98 TYR A N 1
ATOM 786 C CA . TYR A 1 98 ? 25.965 -15.615 3.047 1.00 58.56 98 TYR A CA 1
ATOM 787 C C . TYR A 1 98 ? 26.201 -17.089 2.676 1.00 58.56 98 TYR A C 1
ATOM 789 O O . TYR A 1 98 ? 25.253 -17.856 2.511 1.00 58.56 98 TYR A O 1
ATOM 797 N N . LEU A 1 99 ? 27.461 -17.533 2.691 1.00 55.19 99 LEU A N 1
ATOM 798 C CA . LEU A 1 99 ? 27.835 -18.914 2.373 1.00 55.19 99 LEU A CA 1
ATOM 799 C C . LEU A 1 99 ? 27.305 -19.933 3.399 1.00 55.19 99 LEU A C 1
ATOM 801 O O . LEU A 1 99 ? 26.925 -21.044 3.030 1.00 55.19 99 LEU A O 1
ATOM 805 N N . ARG A 1 100 ? 27.208 -19.562 4.685 1.00 62.62 100 ARG A N 1
ATOM 806 C CA . ARG A 1 100 ? 26.574 -20.411 5.714 1.00 62.62 100 ARG A CA 1
ATOM 807 C C . ARG A 1 100 ? 25.058 -20.530 5.537 1.00 62.62 100 ARG A C 1
ATOM 809 O O . ARG A 1 100 ? 24.512 -21.559 5.917 1.00 62.62 100 ARG A O 1
ATOM 816 N N . ARG A 1 101 ? 24.384 -19.514 4.980 1.00 55.47 101 ARG A N 1
ATOM 817 C CA . ARG A 1 101 ? 22.948 -19.564 4.648 1.00 55.47 101 ARG A CA 1
ATOM 818 C C . ARG A 1 101 ? 22.698 -20.455 3.431 1.00 55.47 101 ARG A C 1
ATOM 820 O O . ARG A 1 101 ? 21.821 -21.307 3.494 1.00 55.47 101 ARG A O 1
ATOM 827 N N . MET A 1 102 ? 23.531 -20.337 2.396 1.00 59.91 102 MET A N 1
ATOM 828 C CA . MET A 1 102 ? 23.485 -21.200 1.207 1.00 59.91 102 MET A CA 1
ATOM 829 C C . MET A 1 102 ? 23.699 -22.683 1.548 1.00 59.91 102 MET A C 1
ATOM 831 O O . MET A 1 102 ? 22.955 -23.537 1.077 1.00 59.91 102 MET A O 1
ATOM 835 N N . LYS A 1 103 ? 24.644 -23.004 2.445 1.00 56.59 103 LYS A N 1
ATOM 836 C CA . LYS A 1 103 ? 24.887 -24.392 2.886 1.00 56.59 103 LYS A CA 1
ATOM 837 C C . LYS A 1 103 ? 23.717 -25.036 3.644 1.00 56.59 103 LYS A C 1
ATOM 839 O O . LYS A 1 103 ? 23.665 -26.256 3.704 1.00 56.59 103 LYS A O 1
ATOM 844 N N . ARG A 1 104 ? 22.783 -24.258 4.211 1.00 57.00 104 ARG A N 1
ATOM 845 C CA . ARG A 1 104 ? 21.601 -24.802 4.913 1.00 57.00 104 ARG A CA 1
ATOM 846 C C . ARG A 1 104 ? 20.460 -25.195 3.974 1.00 57.00 104 ARG A C 1
ATOM 848 O O . ARG A 1 104 ? 19.604 -25.961 4.389 1.00 57.00 104 ARG A O 1
ATOM 855 N N . HIS A 1 105 ? 20.464 -24.711 2.732 1.00 48.62 105 HIS A N 1
ATOM 856 C CA . HIS A 1 105 ? 19.461 -25.056 1.717 1.00 48.62 105 HIS A CA 1
ATOM 857 C C . HIS A 1 105 ? 19.891 -26.206 0.796 1.00 48.62 105 HIS A C 1
ATOM 859 O O . HIS A 1 105 ? 19.234 -26.462 -0.206 1.00 48.62 105 HIS A O 1
ATOM 865 N N . ARG A 1 106 ? 20.972 -26.927 1.126 1.00 47.50 106 ARG A N 1
ATOM 866 C CA . ARG A 1 106 ? 21.399 -28.099 0.358 1.00 47.50 106 ARG A CA 1
ATOM 867 C C . ARG A 1 106 ? 21.508 -29.327 1.256 1.00 47.50 106 ARG A C 1
ATOM 869 O O . ARG A 1 106 ? 22.441 -29.448 2.044 1.00 47.50 106 ARG A O 1
ATOM 876 N N . SER A 1 107 ? 20.551 -30.235 1.124 1.00 32.91 107 SER A N 1
ATOM 877 C CA . SER A 1 107 ? 20.632 -31.655 1.496 1.00 32.91 107 SER A CA 1
ATOM 878 C C . SER A 1 107 ? 19.540 -32.405 0.717 1.00 32.91 107 SER A C 1
ATOM 880 O O . SER A 1 107 ? 18.545 -31.782 0.354 1.00 32.91 107 SER A O 1
ATOM 882 N N . PRO A 1 108 ? 19.703 -33.706 0.445 1.00 39.88 108 PRO A N 1
ATOM 883 C CA . PRO A 1 108 ? 20.604 -34.240 -0.572 1.00 39.88 108 PRO A CA 1
ATOM 884 C C . PRO A 1 108 ? 19.815 -34.798 -1.766 1.00 39.88 108 PRO A C 1
ATOM 886 O O . PRO A 1 108 ? 18.632 -35.108 -1.667 1.00 39.88 108 PRO A O 1
ATOM 889 N N . GLU A 1 109 ? 20.513 -34.936 -2.890 1.00 37.00 109 GLU A N 1
ATOM 890 C CA . GLU A 1 109 ? 20.069 -35.667 -4.077 1.00 37.00 109 GLU A CA 1
ATOM 891 C C . GLU A 1 109 ? 19.533 -37.062 -3.709 1.00 37.00 109 GLU A C 1
ATOM 893 O O . GLU A 1 109 ? 20.197 -37.826 -3.007 1.00 37.00 109 GLU A O 1
ATOM 898 N N . VAL A 1 110 ? 18.343 -37.400 -4.215 1.00 33.56 110 VAL A N 1
ATOM 899 C CA . VAL A 1 110 ? 17.854 -38.781 -4.291 1.00 33.56 110 VAL A CA 1
ATOM 900 C C . VAL A 1 110 ? 17.989 -39.225 -5.746 1.00 33.56 110 VAL A C 1
ATOM 902 O O . VAL A 1 110 ? 17.456 -38.596 -6.659 1.00 33.56 110 VAL A O 1
ATOM 905 N N . HIS A 1 111 ? 18.769 -40.283 -5.944 1.00 30.22 111 HIS A N 1
ATOM 906 C CA . HIS A 1 111 ? 19.132 -40.867 -7.229 1.00 30.22 111 HIS A CA 1
ATOM 907 C C . HIS A 1 111 ? 17.988 -41.672 -7.882 1.00 30.22 111 HIS A C 1
ATOM 909 O O . HIS A 1 111 ? 17.387 -42.509 -7.219 1.00 30.22 111 HIS A O 1
ATOM 915 N N . SER A 1 112 ? 17.841 -41.485 -9.209 1.00 27.80 112 SER A N 1
ATOM 916 C CA . SER A 1 112 ? 17.434 -42.432 -10.289 1.00 27.80 112 SER A CA 1
ATOM 917 C C . SER A 1 112 ? 16.086 -43.178 -10.187 1.00 27.80 112 SER A C 1
ATOM 919 O O . SER A 1 112 ? 15.777 -43.782 -9.174 1.00 27.80 112 SER A O 1
ATOM 921 N N . ALA A 1 113 ? 15.264 -43.270 -11.243 1.00 27.64 113 ALA A N 1
ATOM 922 C CA . ALA A 1 113 ? 15.554 -43.987 -12.498 1.00 27.64 113 ALA A CA 1
ATOM 923 C C . ALA A 1 113 ? 14.527 -43.658 -13.633 1.00 27.64 113 ALA A C 1
ATOM 925 O O . ALA A 1 113 ? 13.532 -42.982 -13.374 1.00 27.64 113 ALA A O 1
ATOM 926 N N . PRO A 1 114 ? 14.774 -44.086 -14.894 1.00 37.03 114 PRO A N 1
ATOM 927 C CA . PRO A 1 114 ? 14.326 -43.409 -16.116 1.00 37.03 114 PRO A CA 1
ATOM 928 C C . PRO A 1 114 ? 13.137 -44.081 -16.828 1.00 37.03 114 PRO A C 1
ATOM 930 O O . PRO A 1 114 ? 12.903 -45.270 -16.655 1.00 37.03 114 PRO A O 1
ATOM 933 N N . ASN A 1 115 ? 12.441 -43.307 -17.670 1.00 30.45 115 ASN A N 1
ATOM 934 C CA . ASN A 1 115 ? 11.727 -43.679 -18.912 1.00 30.45 115 ASN A CA 1
ATOM 935 C C . ASN A 1 115 ? 11.009 -42.393 -19.374 1.00 30.45 115 ASN A C 1
ATOM 937 O O . ASN A 1 115 ? 10.266 -41.801 -18.606 1.00 30.45 115 ASN A O 1
ATOM 941 N N . GLY A 1 116 ? 11.266 -41.776 -20.526 1.00 25.77 116 GLY A N 1
ATOM 942 C CA . GLY A 1 116 ? 11.342 -42.338 -21.866 1.00 25.77 116 GLY A CA 1
ATOM 943 C C . GLY A 1 116 ? 10.017 -42.031 -22.564 1.00 25.77 116 GLY A C 1
ATOM 944 O O . GLY A 1 116 ? 9.079 -42.766 -22.332 1.00 25.77 116 GLY A O 1
ATOM 945 N N . HIS A 1 117 ? 9.928 -40.953 -23.363 1.00 28.61 117 HIS A N 1
ATOM 946 C CA . HIS A 1 117 ? 9.110 -40.886 -24.588 1.00 28.61 117 HIS A CA 1
ATOM 947 C C . HIS A 1 117 ? 9.317 -39.576 -25.383 1.00 28.61 117 HIS A C 1
ATOM 949 O O . HIS A 1 117 ? 8.945 -38.489 -24.965 1.00 28.61 117 HIS A O 1
ATOM 955 N N . LYS A 1 118 ? 9.892 -39.775 -26.577 1.00 29.94 118 LYS A N 1
ATOM 956 C CA . LYS A 1 118 ? 9.656 -39.124 -27.880 1.00 29.94 118 LYS A CA 1
ATOM 957 C C . LYS A 1 118 ? 9.714 -37.592 -28.011 1.00 29.94 118 LYS A C 1
ATOM 959 O O . LYS A 1 118 ? 8.746 -36.864 -27.843 1.00 29.94 118 LYS A O 1
ATOM 964 N N . LEU A 1 119 ? 10.862 -37.202 -28.562 1.00 28.19 119 LEU A N 1
ATOM 965 C CA . LEU A 1 119 ? 11.102 -36.118 -29.511 1.00 28.19 119 LEU A CA 1
ATOM 966 C C . LEU A 1 119 ? 9.928 -35.927 -30.502 1.00 28.19 119 LEU A C 1
ATOM 968 O O . LEU A 1 119 ? 9.681 -36.791 -31.344 1.00 28.19 119 LEU A O 1
ATOM 972 N N . ILE A 1 120 ? 9.267 -34.770 -30.453 1.00 28.42 120 ILE A N 1
ATOM 973 C CA . ILE A 1 120 ? 8.526 -34.221 -31.593 1.00 28.42 120 ILE A CA 1
ATOM 974 C C . ILE A 1 120 ? 9.253 -32.945 -32.005 1.00 28.42 120 ILE A C 1
ATOM 976 O O . ILE A 1 120 ? 9.319 -31.969 -31.263 1.00 28.42 120 ILE A O 1
ATOM 980 N N . LYS A 1 121 ? 9.853 -32.999 -33.195 1.00 29.69 121 LYS A N 1
ATOM 981 C CA . LYS A 1 121 ? 10.327 -31.830 -33.929 1.00 29.69 121 LYS A CA 1
ATOM 982 C C . LYS A 1 121 ? 9.104 -31.018 -34.356 1.00 29.69 121 LYS A C 1
ATOM 984 O O . LYS A 1 121 ? 8.274 -31.538 -35.095 1.00 29.69 121 LYS A O 1
ATOM 989 N N . SER A 1 122 ? 9.050 -29.746 -33.987 1.00 29.52 122 SER A N 1
ATOM 990 C CA . SER A 1 122 ? 8.278 -28.747 -34.724 1.00 29.52 122 SER A CA 1
ATOM 991 C C . SER A 1 122 ? 9.127 -27.496 -34.915 1.00 29.52 122 SER A C 1
ATOM 993 O O . SER A 1 122 ? 9.652 -26.910 -33.973 1.00 29.52 122 SER A O 1
ATOM 995 N N . THR A 1 123 ? 9.296 -27.176 -36.189 1.00 26.81 123 THR A N 1
ATOM 996 C CA . THR A 1 123 ? 9.911 -25.997 -36.797 1.00 26.81 123 THR A CA 1
ATOM 997 C C . THR A 1 123 ? 9.306 -24.674 -36.305 1.00 26.81 123 THR A C 1
ATOM 999 O O . THR A 1 123 ? 8.171 -24.667 -35.829 1.00 26.81 123 THR A O 1
ATOM 1002 N N . PRO A 1 124 ? 10.036 -23.550 -36.441 1.00 25.95 124 PRO A N 1
ATOM 1003 C CA . PRO A 1 124 ? 9.661 -22.272 -35.850 1.00 25.95 124 PRO A CA 1
ATOM 1004 C C . PRO A 1 124 ? 8.556 -21.601 -36.670 1.00 25.95 124 PRO A C 1
ATOM 1006 O O . PRO A 1 124 ? 8.754 -21.261 -37.835 1.00 25.95 124 PRO A O 1
ATOM 1009 N N . SER A 1 125 ? 7.390 -21.395 -36.062 1.00 26.83 125 SER A N 1
ATOM 1010 C CA . SER A 1 125 ? 6.375 -20.488 -36.593 1.00 26.83 125 SER A CA 1
ATOM 1011 C C . SER A 1 125 ? 6.555 -19.113 -35.957 1.00 26.83 125 SER A C 1
ATOM 1013 O O . SER A 1 125 ? 6.396 -18.946 -34.748 1.00 26.83 125 SER A O 1
ATOM 1015 N N . ASN A 1 126 ? 6.901 -18.150 -36.806 1.00 27.02 126 ASN A N 1
ATOM 1016 C CA . ASN A 1 126 ? 6.941 -16.720 -36.534 1.00 27.02 126 ASN A CA 1
ATOM 1017 C C . ASN A 1 126 ? 5.666 -16.233 -35.828 1.00 27.02 126 ASN A C 1
ATOM 1019 O O . ASN A 1 126 ? 4.562 -16.518 -36.291 1.00 27.02 126 ASN A O 1
ATOM 1023 N N . SER A 1 127 ? 5.833 -15.421 -34.782 1.00 26.28 127 SER A N 1
ATOM 1024 C CA . SER A 1 127 ? 4.812 -14.474 -34.330 1.00 26.28 127 SER A CA 1
ATOM 1025 C C . SER A 1 127 ? 5.365 -13.056 -34.519 1.00 26.28 127 SER A C 1
ATOM 1027 O O . SER A 1 127 ? 6.437 -12.763 -33.981 1.00 26.28 127 SER A O 1
ATOM 1029 N N . PRO A 1 128 ? 4.707 -12.198 -35.317 1.00 29.88 128 PRO A N 1
ATOM 1030 C CA . PRO A 1 128 ? 5.127 -10.828 -35.555 1.00 29.88 128 PRO A CA 1
ATOM 1031 C C . PRO A 1 128 ? 4.481 -9.900 -34.522 1.00 29.88 128 PRO A C 1
ATOM 1033 O O . PRO A 1 128 ? 3.258 -9.845 -34.416 1.00 29.88 128 PRO A O 1
ATOM 1036 N N . ASN A 1 129 ? 5.284 -9.118 -33.802 1.00 29.47 129 ASN A N 1
ATOM 1037 C CA . ASN A 1 129 ? 4.814 -7.819 -33.324 1.00 29.47 129 ASN A CA 1
ATOM 1038 C C . ASN A 1 129 ? 5.988 -6.844 -33.186 1.00 29.47 129 ASN A C 1
ATOM 1040 O O . ASN A 1 129 ? 6.470 -6.542 -32.096 1.00 29.47 129 ASN A O 1
ATOM 1044 N N . ASP A 1 130 ? 6.455 -6.381 -34.344 1.00 30.17 130 ASP A N 1
ATOM 1045 C CA . ASP A 1 130 ? 7.237 -5.160 -34.473 1.00 30.17 130 ASP A CA 1
ATOM 1046 C C . ASP A 1 130 ? 6.322 -3.964 -34.182 1.00 30.17 130 ASP A C 1
ATOM 1048 O O . ASP A 1 130 ? 5.547 -3.531 -35.037 1.00 30.17 130 ASP A O 1
ATOM 1052 N N . GLN A 1 131 ? 6.437 -3.375 -32.993 1.00 35.28 131 GLN A N 1
ATOM 1053 C CA . GLN A 1 131 ? 6.110 -1.960 -32.856 1.00 35.28 131 GLN A CA 1
ATOM 1054 C C . GLN A 1 131 ? 7.334 -1.157 -33.291 1.00 35.28 131 GLN A C 1
ATOM 1056 O O . GLN A 1 131 ? 8.363 -1.115 -32.616 1.00 35.28 131 GLN A O 1
ATOM 1061 N N . LYS A 1 132 ? 7.202 -0.551 -34.475 1.00 31.44 132 LYS A N 1
ATOM 1062 C CA . LYS A 1 132 ? 8.116 0.447 -35.037 1.00 31.44 132 LYS A CA 1
ATOM 1063 C C . LYS A 1 132 ? 8.515 1.477 -33.967 1.00 31.44 132 LYS A C 1
ATOM 1065 O O . LYS A 1 132 ? 7.629 1.990 -33.281 1.00 31.44 132 LYS A O 1
ATOM 1070 N N . PRO A 1 133 ? 9.799 1.859 -33.870 1.00 31.03 133 PRO A N 1
ATOM 1071 C CA . PRO A 1 133 ? 10.190 3.004 -33.063 1.00 31.03 133 PRO A CA 1
ATOM 1072 C C . PRO A 1 133 ? 9.508 4.268 -33.600 1.00 31.03 133 PRO A C 1
ATOM 1074 O O . PRO A 1 133 ? 9.550 4.556 -34.799 1.00 31.03 133 PRO A O 1
ATOM 1077 N N . ILE A 1 134 ? 8.870 5.016 -32.700 1.00 32.75 134 ILE A N 1
ATOM 1078 C CA . ILE A 1 134 ? 8.403 6.378 -32.966 1.00 32.75 134 ILE A CA 1
ATOM 1079 C C . ILE A 1 134 ? 9.645 7.217 -33.332 1.00 32.75 134 ILE A C 1
ATOM 1081 O O . ILE A 1 134 ? 10.659 7.105 -32.636 1.00 32.75 134 ILE A O 1
ATOM 1085 N N . PRO A 1 135 ? 9.622 8.021 -34.413 1.00 31.00 135 PRO A N 1
ATOM 1086 C CA . PRO A 1 135 ? 10.777 8.810 -34.827 1.00 31.00 135 PRO A CA 1
ATOM 1087 C C . PRO A 1 135 ? 11.229 9.764 -33.720 1.00 31.00 135 PRO A C 1
ATOM 1089 O O . PRO A 1 135 ? 10.410 10.453 -33.112 1.00 31.00 135 PRO A O 1
ATOM 1092 N N . ALA A 1 136 ? 12.543 9.850 -33.517 1.00 36.97 136 ALA A N 1
ATOM 1093 C CA . ALA A 1 136 ? 13.188 10.660 -32.486 1.00 36.97 136 ALA A CA 1
ATOM 1094 C C . ALA A 1 136 ? 13.055 12.191 -32.677 1.00 36.97 136 ALA A C 1
ATOM 1096 O O . ALA A 1 136 ? 13.699 12.941 -31.953 1.00 36.97 136 ALA A O 1
ATOM 1097 N N . ASP A 1 137 ? 12.208 12.648 -33.605 1.00 32.28 137 ASP A N 1
ATOM 1098 C CA . ASP A 1 137 ? 12.062 14.052 -34.010 1.00 32.28 137 ASP A CA 1
ATOM 1099 C C . ASP A 1 137 ? 10.654 14.631 -33.753 1.00 32.28 137 ASP A C 1
ATOM 1101 O O . ASP A 1 137 ? 10.356 15.748 -34.175 1.00 32.28 137 ASP A O 1
ATOM 1105 N N . ALA A 1 138 ? 9.776 13.910 -33.042 1.00 30.22 138 ALA A N 1
ATOM 1106 C CA . ALA A 1 138 ? 8.429 14.396 -32.705 1.00 30.22 138 ALA A CA 1
ATOM 1107 C C . ALA A 1 138 ? 8.381 15.367 -31.504 1.00 30.22 138 ALA A C 1
ATOM 1109 O O . ALA A 1 138 ? 7.319 15.881 -31.171 1.00 30.22 138 ALA A O 1
ATOM 1110 N N . TYR A 1 139 ? 9.518 15.665 -30.874 1.00 35.53 139 TYR A N 1
ATOM 1111 C CA . TYR A 1 139 ? 9.655 16.708 -29.851 1.00 35.53 139 TYR A CA 1
ATOM 1112 C C . TYR A 1 139 ? 10.470 17.872 -30.417 1.00 35.53 139 TYR A C 1
ATOM 1114 O O . TYR A 1 139 ? 11.608 18.131 -30.027 1.00 35.53 139 TYR A O 1
ATOM 1122 N N . LYS A 1 140 ? 9.867 18.590 -31.368 1.00 33.12 140 LYS A N 1
ATOM 1123 C CA . LYS A 1 140 ? 10.230 19.987 -31.613 1.00 33.12 140 LYS A CA 1
ATOM 1124 C C . LYS A 1 140 ? 9.402 20.860 -30.681 1.00 33.12 140 LYS A C 1
ATOM 1126 O O . LYS A 1 140 ? 8.212 20.622 -30.509 1.00 33.12 140 LYS A O 1
ATOM 1131 N N . ALA A 1 141 ? 10.088 21.822 -30.071 1.00 36.38 141 ALA A N 1
ATOM 1132 C CA . ALA A 1 141 ? 9.578 22.782 -29.108 1.00 36.38 141 ALA A CA 1
ATOM 1133 C C . ALA A 1 141 ? 8.182 23.296 -29.484 1.00 36.38 141 ALA A C 1
ATOM 1135 O O . ALA A 1 141 ? 8.024 24.026 -30.462 1.00 36.38 141 ALA A O 1
ATOM 1136 N N . VAL A 1 142 ? 7.185 22.916 -28.688 1.00 29.62 142 VAL A N 1
ATOM 1137 C CA . VAL A 1 142 ? 5.978 23.723 -28.550 1.00 29.62 142 VAL A CA 1
ATOM 1138 C C . VAL A 1 142 ? 6.341 24.781 -27.517 1.00 29.62 142 VAL A C 1
ATOM 1140 O O . VAL A 1 142 ? 6.792 24.454 -26.420 1.00 29.62 142 VAL A O 1
ATOM 1143 N N . ASP A 1 143 ? 6.254 26.042 -27.920 1.00 36.00 143 ASP A N 1
ATOM 1144 C CA . ASP A 1 143 ? 6.531 27.209 -27.088 1.00 36.00 143 ASP A CA 1
ATOM 1145 C C . ASP A 1 143 ? 5.402 27.336 -26.050 1.00 36.00 143 ASP A C 1
ATOM 1147 O O . ASP A 1 143 ? 4.400 28.019 -26.255 1.00 36.00 143 ASP A O 1
ATOM 1151 N N . VAL A 1 144 ? 5.515 26.583 -24.953 1.00 38.31 144 VAL A N 1
ATOM 1152 C CA . VAL A 1 144 ? 4.579 26.609 -23.822 1.00 38.31 144 VAL A CA 1
ATOM 1153 C C . VAL A 1 144 ? 4.981 27.757 -22.898 1.00 38.31 144 VAL A C 1
ATOM 1155 O O . VAL A 1 144 ? 5.502 27.554 -21.808 1.00 38.31 144 VAL A O 1
ATOM 1158 N N . LYS A 1 145 ? 4.792 28.994 -23.361 1.00 33.88 145 LYS A N 1
ATOM 1159 C CA . LYS A 1 145 ? 4.860 30.180 -22.492 1.00 33.88 145 LYS A CA 1
ATOM 1160 C C . LYS A 1 145 ? 3.518 30.517 -21.839 1.00 33.88 145 LYS A C 1
ATOM 1162 O O . LYS A 1 145 ? 3.509 31.237 -20.856 1.00 33.88 145 LYS A O 1
ATOM 1167 N N . GLY A 1 146 ? 2.406 29.986 -22.356 1.00 31.36 146 GLY A N 1
ATOM 1168 C CA . GLY A 1 146 ? 1.056 30.323 -21.885 1.00 31.36 146 GLY A CA 1
ATOM 1169 C C . GLY A 1 146 ? 0.450 29.388 -20.833 1.00 31.36 146 GLY A C 1
ATOM 1170 O O . GLY A 1 146 ? -0.512 29.778 -20.186 1.00 31.36 146 GLY A O 1
ATOM 1171 N N . GLU A 1 147 ? 0.978 28.173 -20.640 1.00 33.34 147 GLU A N 1
ATOM 1172 C CA . GLU A 1 147 ? 0.421 27.222 -19.650 1.00 33.34 147 GLU A CA 1
ATOM 1173 C C . GLU A 1 147 ? 1.200 27.205 -18.324 1.00 33.34 147 GLU A C 1
ATOM 1175 O O . GLU A 1 147 ? 0.683 26.721 -17.322 1.00 33.34 147 GLU A O 1
ATOM 1180 N N . ILE A 1 148 ? 2.400 27.798 -18.282 1.00 37.06 148 ILE A N 1
ATOM 1181 C CA . ILE A 1 148 ? 3.214 27.906 -17.057 1.00 37.06 148 ILE A CA 1
ATOM 1182 C C . ILE A 1 148 ? 2.618 28.948 -16.092 1.00 37.06 148 ILE A C 1
ATOM 1184 O O . ILE A 1 148 ? 2.600 28.717 -14.888 1.00 37.06 148 ILE A O 1
ATOM 1188 N N . GLU A 1 149 ? 2.015 30.031 -16.602 1.00 34.50 149 GLU A N 1
ATOM 1189 C CA . GLU A 1 149 ? 1.375 31.058 -15.759 1.00 34.50 149 GLU A CA 1
ATOM 1190 C C . GLU A 1 149 ? 0.108 30.555 -15.040 1.00 34.50 149 GLU A C 1
ATOM 1192 O O . GLU A 1 149 ? -0.274 31.110 -14.013 1.00 34.50 149 GLU A O 1
ATOM 1197 N N . LEU A 1 150 ? -0.548 29.493 -15.526 1.00 40.12 150 LEU A N 1
ATOM 1198 C CA . LEU A 1 150 ? -1.717 28.906 -14.853 1.00 40.12 150 LEU A CA 1
ATOM 1199 C C . LEU A 1 150 ? -1.324 27.869 -13.789 1.00 40.12 150 LEU A C 1
ATOM 1201 O O . LEU A 1 150 ? -2.030 27.738 -12.790 1.00 40.12 150 LEU A O 1
ATOM 1205 N N . GLU A 1 151 ? -0.203 27.161 -13.970 1.00 41.91 151 GLU A N 1
ATOM 1206 C CA . GLU A 1 151 ? 0.340 26.266 -12.939 1.00 41.91 151 GLU A CA 1
ATOM 1207 C C . GLU A 1 151 ? 1.046 27.043 -11.815 1.00 41.91 151 GLU A C 1
ATOM 1209 O O . GLU A 1 151 ? 0.926 26.646 -10.659 1.00 41.91 151 GLU A O 1
ATOM 1214 N N . GLU A 1 152 ? 1.705 28.172 -12.103 1.00 45.12 152 GLU A N 1
ATOM 1215 C CA . GLU A 1 152 ? 2.324 29.022 -11.070 1.00 45.12 152 GLU A CA 1
ATOM 1216 C C . GLU A 1 152 ? 1.278 29.768 -10.220 1.00 45.12 152 GLU A C 1
ATOM 1218 O O . GLU A 1 152 ? 1.389 29.768 -8.994 1.00 45.12 152 GLU A O 1
ATOM 1223 N N . ASN A 1 153 ? 0.195 30.280 -10.823 1.00 37.22 153 ASN A N 1
ATOM 1224 C CA . ASN A 1 153 ? -0.879 30.958 -10.076 1.00 37.22 153 ASN A CA 1
ATOM 1225 C C . ASN A 1 153 ? -1.672 30.016 -9.146 1.00 37.22 153 ASN A C 1
ATOM 1227 O O . ASN A 1 153 ? -2.122 30.438 -8.084 1.00 37.22 153 ASN A O 1
ATOM 1231 N N . LEU A 1 154 ? -1.826 28.731 -9.497 1.00 42.47 154 LEU A N 1
ATOM 1232 C CA . LEU A 1 154 ? -2.520 27.759 -8.637 1.00 42.47 154 LEU A CA 1
ATOM 1233 C C . LEU A 1 154 ? -1.664 27.328 -7.431 1.00 42.47 154 LEU A C 1
ATOM 1235 O O . LEU A 1 154 ? -2.197 26.905 -6.406 1.00 42.47 154 LEU A O 1
ATOM 1239 N N . VAL A 1 155 ? -0.336 27.409 -7.557 1.00 42.25 155 VAL A N 1
ATOM 1240 C CA . VAL A 1 155 ? 0.603 27.107 -6.468 1.00 42.25 155 VAL A CA 1
ATOM 1241 C C . VAL A 1 155 ? 0.699 28.287 -5.497 1.00 42.25 155 VAL A C 1
ATOM 1243 O O . VAL A 1 155 ? 0.732 28.052 -4.293 1.00 42.25 155 VAL A O 1
ATOM 1246 N N . GLU A 1 156 ? 0.651 29.532 -5.981 1.00 42.41 156 GLU A N 1
ATOM 1247 C CA . GLU A 1 156 ? 0.635 30.730 -5.125 1.00 42.41 156 GLU A CA 1
ATOM 1248 C C . GLU A 1 156 ? -0.665 30.860 -4.306 1.00 42.41 156 GLU A C 1
ATOM 1250 O O . GLU A 1 156 ? -0.604 31.105 -3.103 1.00 42.41 156 GLU A O 1
ATOM 1255 N N . GLU A 1 157 ? -1.834 30.571 -4.892 1.00 42.09 157 GLU A N 1
ATOM 1256 C CA . GLU A 1 157 ? -3.131 30.646 -4.188 1.00 42.09 157 GLU A CA 1
ATOM 1257 C C . GLU A 1 157 ? -3.282 29.584 -3.067 1.00 42.09 157 GLU A C 1
ATOM 1259 O O . GLU A 1 157 ? -4.060 29.750 -2.126 1.00 42.09 157 GLU A O 1
ATOM 1264 N N . LEU A 1 158 ? -2.507 28.492 -3.120 1.00 44.84 158 LEU A N 1
ATOM 1265 C CA . LEU A 1 158 ? -2.506 27.427 -2.105 1.00 44.84 158 LEU A CA 1
ATOM 1266 C C . LEU A 1 158 ? -1.464 27.624 -0.993 1.00 44.84 158 LEU A C 1
ATOM 1268 O O . LEU A 1 158 ? -1.541 26.935 0.026 1.00 44.84 158 LEU A O 1
ATOM 1272 N N . MET A 1 159 ? -0.516 28.551 -1.159 1.00 39.62 159 MET A N 1
ATOM 1273 C CA . MET A 1 159 ? 0.507 28.859 -0.152 1.00 39.62 159 MET A CA 1
ATOM 1274 C C . MET A 1 159 ? 0.054 29.899 0.884 1.00 39.62 159 MET A C 1
ATOM 1276 O O . MET A 1 159 ? 0.697 30.041 1.918 1.00 39.62 159 MET A O 1
ATOM 1280 N N . GLU A 1 160 ? -1.071 30.590 0.674 1.00 42.16 160 GLU A N 1
ATOM 1281 C CA . GLU A 1 160 ? -1.568 31.604 1.622 1.00 42.16 160 GLU A CA 1
ATOM 1282 C C . GLU A 1 160 ? -2.400 31.034 2.791 1.00 42.16 160 GLU A C 1
ATOM 1284 O O . GLU A 1 160 ? -2.785 31.776 3.691 1.00 42.16 160 GLU A O 1
ATOM 1289 N N . ASN A 1 161 ? -2.636 29.717 2.844 1.00 40.12 161 ASN A N 1
ATOM 1290 C CA . ASN A 1 161 ? -3.337 29.056 3.954 1.00 40.12 161 ASN A CA 1
ATOM 1291 C C . ASN A 1 161 ? -2.451 27.998 4.635 1.00 40.12 161 ASN A C 1
ATOM 1293 O O . ASN A 1 161 ? -2.769 26.808 4.659 1.00 40.12 161 ASN A O 1
ATOM 1297 N N . GLU A 1 162 ? -1.319 28.436 5.188 1.00 36.06 162 GLU A N 1
ATOM 1298 C CA . GLU A 1 162 ? -0.463 27.611 6.043 1.00 36.06 162 GLU A CA 1
ATOM 1299 C C . GLU A 1 162 ? -1.029 27.525 7.473 1.00 36.06 162 GLU A C 1
ATOM 1301 O O . GLU A 1 162 ? -0.677 28.302 8.357 1.00 36.06 162 GLU A O 1
ATOM 1306 N N . GLU A 1 163 ? -1.867 26.519 7.730 1.00 37.84 163 GLU A N 1
ATOM 1307 C CA . GLU A 1 163 ? -1.750 25.773 8.986 1.00 37.84 163 GLU A CA 1
ATOM 1308 C C . GLU A 1 163 ? -0.937 24.505 8.693 1.00 37.84 163 GLU A C 1
ATOM 1310 O O . GLU A 1 163 ? -1.296 23.707 7.827 1.00 37.84 163 GLU A O 1
ATOM 1315 N N . GLU A 1 164 ? 0.197 24.378 9.388 1.00 32.50 164 GLU A N 1
ATOM 1316 C CA . GLU A 1 164 ? 1.244 23.353 9.272 1.00 32.50 164 GLU A CA 1
ATOM 1317 C C . GLU A 1 164 ? 0.786 22.001 8.687 1.00 32.50 164 GLU A C 1
ATOM 1319 O O . GLU A 1 164 ? 0.215 21.144 9.366 1.00 32.50 164 GLU A O 1
ATOM 1324 N N . CYS A 1 165 ? 1.113 21.767 7.414 1.00 28.16 165 CYS A N 1
ATOM 1325 C CA . CYS A 1 165 ? 0.927 20.477 6.759 1.00 28.16 165 CYS A CA 1
ATOM 1326 C C . CYS A 1 165 ? 2.234 19.674 6.855 1.00 28.16 165 CYS A C 1
ATOM 1328 O O . CYS A 1 165 ? 3.181 19.883 6.096 1.00 28.16 165 CYS A O 1
ATOM 1330 N N . VAL A 1 166 ? 2.315 18.773 7.836 1.00 31.62 166 VAL A N 1
ATOM 1331 C CA . VAL A 1 166 ? 3.457 17.862 8.015 1.00 31.62 166 VAL A CA 1
ATOM 1332 C C . VAL A 1 166 ? 3.391 16.735 6.969 1.00 31.62 166 VAL A C 1
ATOM 1334 O O . VAL A 1 166 ? 2.331 16.122 6.825 1.00 31.62 166 VAL A O 1
ATOM 1337 N N . PRO A 1 167 ? 4.489 16.398 6.263 1.00 33.03 167 PRO A N 1
ATOM 1338 C CA . PRO A 1 167 ? 4.513 15.279 5.320 1.00 33.03 167 PRO A CA 1
ATOM 1339 C C . PRO A 1 167 ? 4.147 13.950 6.000 1.00 33.03 167 PRO A C 1
ATOM 1341 O O . PRO A 1 167 ? 4.816 13.513 6.939 1.00 33.03 167 PRO A O 1
ATOM 1344 N N . PHE A 1 168 ? 3.086 13.295 5.520 1.00 40.84 168 PHE A N 1
ATOM 1345 C CA . PHE A 1 168 ? 2.527 12.070 6.098 1.00 40.84 168 PHE A CA 1
ATOM 1346 C C . PHE A 1 168 ? 3.240 10.798 5.593 1.00 40.84 168 PHE A C 1
ATOM 1348 O O . PHE A 1 168 ? 2.627 9.883 5.051 1.00 40.84 168 PHE A O 1
ATOM 1355 N N . ASP A 1 169 ? 4.554 10.698 5.804 1.00 33.53 169 ASP A N 1
ATOM 1356 C CA . ASP A 1 169 ? 5.282 9.428 5.670 1.00 33.53 169 ASP A CA 1
ATOM 1357 C C . ASP A 1 169 ? 5.380 8.752 7.048 1.00 33.53 169 ASP A C 1
ATOM 1359 O O . ASP A 1 169 ? 6.406 8.782 7.730 1.00 33.53 169 ASP A O 1
ATOM 1363 N N . PHE A 1 170 ? 4.277 8.142 7.500 1.00 37.53 170 PHE A N 1
ATOM 1364 C CA . PHE A 1 170 ? 4.254 7.402 8.765 1.00 37.53 170 PHE A CA 1
ATOM 1365 C C . PHE A 1 170 ? 4.949 6.037 8.621 1.00 37.53 170 PHE A C 1
ATOM 1367 O O . PHE A 1 170 ? 4.351 5.014 8.268 1.00 37.53 170 PHE A O 1
ATOM 1374 N N . GLU A 1 171 ? 6.249 6.017 8.914 1.00 36.59 171 GLU A N 1
ATOM 1375 C CA . GLU A 1 171 ? 7.052 4.802 9.017 1.00 36.59 171 GLU A CA 1
ATOM 1376 C C . GLU A 1 171 ? 6.759 4.085 10.351 1.00 36.59 171 GLU A C 1
ATOM 1378 O O . GLU A 1 171 ? 7.381 4.341 11.384 1.00 36.59 171 GLU A O 1
ATOM 1383 N N . LEU A 1 172 ? 5.789 3.158 10.338 1.00 35.84 172 LEU A N 1
ATOM 1384 C CA . LEU A 1 172 ? 5.507 2.276 11.476 1.00 35.84 172 LEU A CA 1
ATOM 1385 C C . LEU A 1 172 ? 6.726 1.367 11.728 1.00 35.84 172 LEU A C 1
ATOM 1387 O O . LEU A 1 172 ? 6.891 0.310 11.107 1.00 35.84 172 LEU A O 1
ATOM 1391 N N . SER A 1 173 ? 7.597 1.793 12.637 1.00 29.81 173 SER A N 1
ATOM 1392 C CA . SER A 1 173 ? 8.788 1.061 13.056 1.00 29.81 173 SER A CA 1
ATOM 1393 C C . SER A 1 173 ? 8.367 -0.129 13.917 1.00 29.81 173 SER A C 1
ATOM 1395 O O . SER A 1 173 ? 8.116 -0.026 15.112 1.00 29.81 173 SER A O 1
ATOM 1397 N N . ALA A 1 174 ? 8.267 -1.294 13.285 1.00 42.88 174 ALA A N 1
ATOM 1398 C CA . ALA A 1 174 ? 8.008 -2.546 13.974 1.00 42.88 174 ALA A CA 1
ATOM 1399 C C . ALA A 1 174 ? 9.326 -3.173 14.455 1.00 42.88 174 ALA A C 1
ATOM 1401 O O . ALA A 1 174 ? 9.991 -3.826 13.656 1.00 42.88 174 ALA A O 1
ATOM 1402 N N . GLU A 1 175 ? 9.653 -3.058 15.750 1.00 33.91 175 GLU A N 1
ATOM 1403 C CA . GLU A 1 175 ? 10.412 -4.089 16.484 1.00 33.91 175 GLU A CA 1
ATOM 1404 C C . GLU A 1 175 ? 9.987 -4.211 17.974 1.00 33.91 175 GLU A C 1
ATOM 1406 O O . GLU A 1 175 ? 10.454 -3.448 18.810 1.00 33.91 175 GLU A O 1
ATOM 1411 N N . LYS A 1 176 ? 9.172 -5.260 18.239 1.00 40.16 176 LYS A N 1
ATOM 1412 C CA . LYS A 1 176 ? 9.221 -6.300 19.316 1.00 40.16 176 LYS A CA 1
ATOM 1413 C C . LYS A 1 176 ? 8.977 -5.901 20.792 1.00 40.16 176 LYS A C 1
ATOM 1415 O O . LYS A 1 176 ? 9.534 -4.929 21.268 1.00 40.16 176 LYS A O 1
ATOM 1420 N N . ASP A 1 177 ? 8.187 -6.621 21.601 1.00 34.50 177 ASP A N 1
ATOM 1421 C CA . ASP A 1 177 ? 7.929 -8.076 21.687 1.00 34.50 177 ASP A CA 1
ATOM 1422 C C . ASP A 1 177 ? 6.444 -8.450 21.937 1.00 34.50 177 ASP A C 1
ATOM 1424 O O . ASP A 1 177 ? 5.663 -7.626 22.414 1.00 34.50 177 ASP A O 1
ATOM 1428 N N . PRO A 1 178 ? 6.044 -9.706 21.639 1.00 41.34 178 PRO A N 1
ATOM 1429 C CA . PRO A 1 178 ? 4.691 -10.206 21.842 1.00 41.34 178 PRO A CA 1
ATOM 1430 C C . PRO A 1 178 ? 4.445 -10.594 23.305 1.00 41.34 178 PRO A C 1
ATOM 1432 O O . PRO A 1 178 ? 5.205 -11.356 23.904 1.00 41.34 178 PRO A O 1
ATOM 1435 N N . LEU A 1 179 ? 3.317 -10.137 23.848 1.00 32.12 179 LEU A N 1
ATOM 1436 C CA . LEU A 1 179 ? 2.682 -10.775 24.997 1.00 32.12 179 LEU A CA 1
ATOM 1437 C C . LEU A 1 179 ? 2.510 -12.269 24.702 1.00 32.12 179 LEU A C 1
ATOM 1439 O O . LEU A 1 179 ? 1.879 -12.657 23.715 1.00 32.12 179 LEU A O 1
ATOM 1443 N N . SER A 1 180 ? 3.077 -13.103 25.571 1.00 36.03 180 SER A N 1
ATOM 1444 C CA . SER A 1 180 ? 2.787 -14.527 25.617 1.00 36.03 180 SER A CA 1
ATOM 1445 C C . SER A 1 180 ? 1.328 -14.715 26.033 1.00 36.03 180 SER A C 1
ATOM 1447 O O . SER A 1 180 ? 1.009 -14.696 27.219 1.00 36.03 180 SER A O 1
ATOM 1449 N N . CYS A 1 181 ? 0.439 -14.903 25.065 1.00 32.22 181 CYS A N 1
ATOM 1450 C CA . CYS A 1 181 ? -0.792 -15.643 25.303 1.00 32.22 181 CYS A CA 1
ATOM 1451 C C . CYS A 1 181 ? -0.548 -17.061 24.794 1.00 32.22 181 CYS A C 1
ATOM 1453 O O . CYS A 1 181 ? -0.209 -17.289 23.631 1.00 32.22 181 CYS A O 1
ATOM 1455 N N . GLN A 1 182 ? -0.581 -18.001 25.730 1.00 33.44 182 GLN A N 1
ATOM 1456 C CA . GLN A 1 182 ? -0.532 -19.418 25.432 1.00 33.44 182 GLN A CA 1
ATOM 1457 C C . GLN A 1 182 ? -1.810 -19.791 24.673 1.00 33.44 182 GLN A C 1
ATOM 1459 O O . GLN A 1 182 ? -2.884 -19.323 25.020 1.00 33.44 182 GLN A O 1
ATOM 1464 N N . ASN A 1 183 ? -1.630 -20.583 23.617 1.00 39.03 183 ASN A N 1
ATOM 1465 C CA . ASN A 1 183 ? -2.604 -21.406 22.901 1.00 39.03 183 ASN A CA 1
ATOM 1466 C C . ASN A 1 183 ? -4.093 -21.186 23.227 1.00 39.03 183 ASN A C 1
ATOM 1468 O O . ASN A 1 183 ? -4.639 -21.919 24.042 1.00 39.03 183 ASN A O 1
ATOM 1472 N N . ASP A 1 184 ? -4.756 -20.320 22.458 1.00 33.66 184 ASP A N 1
ATOM 1473 C CA . ASP A 1 184 ? -6.195 -20.432 22.215 1.00 33.66 184 ASP A CA 1
ATOM 1474 C C . ASP A 1 184 ? -6.436 -20.651 20.721 1.00 33.66 184 ASP A C 1
ATOM 1476 O O . ASP A 1 184 ? -6.276 -19.772 19.867 1.00 33.66 184 ASP A O 1
ATOM 1480 N N . VAL A 1 185 ? -6.763 -21.901 20.401 1.00 44.16 185 VAL A N 1
ATOM 1481 C CA . VAL A 1 185 ? -7.241 -22.334 19.093 1.00 44.16 185 VAL A CA 1
ATOM 1482 C C . VAL A 1 185 ? -8.718 -21.959 19.026 1.00 44.16 185 VAL A C 1
ATOM 1484 O O . VAL A 1 185 ? -9.592 -22.734 19.388 1.00 44.16 185 VAL A O 1
ATOM 1487 N N . GLY A 1 186 ? -8.982 -20.733 18.592 1.00 34.88 186 GLY A N 1
ATOM 1488 C CA . GLY A 1 186 ? -10.328 -20.225 18.365 1.00 34.88 186 GLY A CA 1
ATOM 1489 C C . GLY A 1 186 ? -10.267 -18.733 18.093 1.00 34.88 186 GLY A C 1
ATOM 1490 O O . GLY A 1 186 ? -9.989 -17.945 18.990 1.00 34.88 186 GLY A O 1
ATOM 1491 N N . CYS A 1 187 ? -10.493 -18.317 16.848 1.00 37.97 187 CYS A N 1
ATOM 1492 C CA . CYS A 1 187 ? -10.650 -16.903 16.521 1.00 37.97 187 CYS A CA 1
ATOM 1493 C C . CYS A 1 187 ? -12.022 -16.440 17.044 1.00 37.97 187 CYS A C 1
ATOM 1495 O O . CYS A 1 187 ? -12.957 -16.268 16.272 1.00 37.97 187 CYS A O 1
ATOM 1497 N N . GLN A 1 188 ? -12.166 -16.313 18.366 1.00 35.56 188 GLN A N 1
ATOM 1498 C CA . GLN A 1 188 ? -13.328 -15.678 18.973 1.00 35.56 188 GLN A CA 1
ATOM 1499 C C . GLN A 1 188 ? -13.227 -14.168 18.723 1.00 35.56 188 GLN A C 1
ATOM 1501 O O . GLN A 1 188 ? -12.313 -13.472 19.176 1.00 35.56 188 GLN A O 1
ATOM 1506 N N . THR A 1 189 ? -14.154 -13.680 17.906 1.00 50.56 189 THR A N 1
ATOM 1507 C CA . THR A 1 189 ? -14.370 -12.275 17.541 1.00 50.56 189 THR A CA 1
ATOM 1508 C C . THR A 1 189 ? -15.461 -11.636 18.395 1.00 50.56 189 THR A C 1
ATOM 1510 O O . THR A 1 189 ? -16.167 -10.749 17.928 1.00 50.56 189 THR A O 1
ATOM 1513 N N . GLU A 1 190 ? -15.615 -12.067 19.640 1.00 44.59 190 GLU A N 1
ATOM 1514 C CA . GLU A 1 190 ? -16.617 -11.512 20.545 1.00 44.59 190 GLU A CA 1
ATOM 1515 C C . GLU A 1 190 ? -15.913 -10.586 21.543 1.00 44.59 190 GLU A C 1
ATOM 1517 O O . GLU A 1 190 ? -15.043 -11.006 22.301 1.00 44.59 190 GLU A O 1
ATOM 1522 N N . L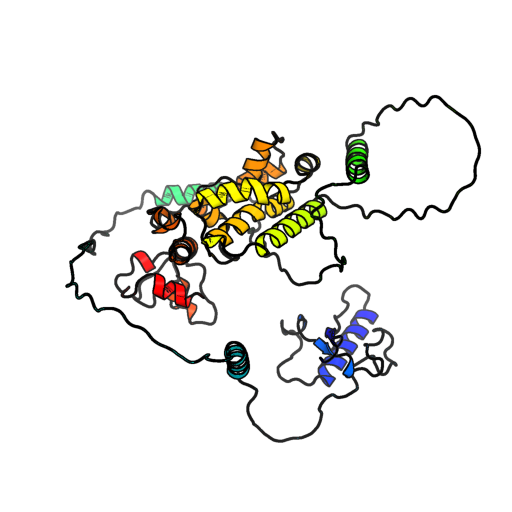EU A 1 191 ? -16.228 -9.289 21.473 1.00 50.66 191 LEU A N 1
ATOM 1523 C CA . LEU A 1 191 ? -16.196 -8.416 22.643 1.00 50.66 191 LEU A CA 1
ATOM 1524 C C . LEU A 1 191 ? -17.135 -9.050 23.661 1.00 50.66 191 LEU A C 1
ATOM 1526 O O . LEU A 1 191 ? -18.238 -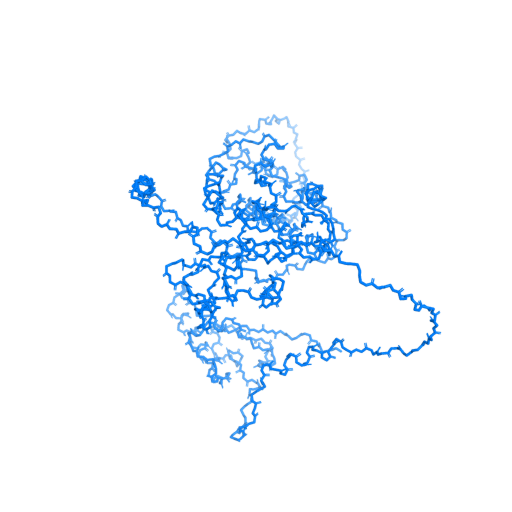9.462 23.290 1.00 50.66 191 LEU A O 1
ATOM 1530 N N . SER A 1 192 ? -16.709 -9.143 24.916 1.00 61.62 192 SER A N 1
ATOM 1531 C CA . SER A 1 192 ? -17.633 -9.554 25.966 1.00 61.62 192 SER A CA 1
ATOM 1532 C C . SER A 1 192 ? -18.780 -8.536 26.041 1.00 61.62 192 SER A C 1
ATOM 1534 O O . SER A 1 192 ? -18.609 -7.361 25.697 1.00 61.62 192 SER A O 1
ATOM 1536 N N . GLY A 1 193 ? -19.961 -8.965 26.498 1.00 49.78 193 GLY A N 1
ATOM 1537 C CA . GLY A 1 193 ? -21.061 -8.031 26.779 1.00 49.78 193 GLY A CA 1
ATOM 1538 C C . GLY A 1 193 ? -20.621 -6.900 27.717 1.00 49.78 193 GLY A C 1
ATOM 1539 O O . GLY A 1 193 ? -21.013 -5.755 27.533 1.00 49.78 193 GLY A O 1
ATOM 1540 N N . GLU A 1 194 ? -19.688 -7.197 28.623 1.00 53.75 194 GLU A N 1
ATOM 1541 C CA . GLU A 1 194 ? -19.084 -6.243 29.554 1.00 53.75 194 GLU A CA 1
ATOM 1542 C C . GLU A 1 194 ? -18.268 -5.144 28.851 1.00 53.75 194 GLU A C 1
ATOM 1544 O O . GLU A 1 194 ? -18.352 -3.982 29.246 1.00 53.75 194 GLU A O 1
ATOM 1549 N N . ASP A 1 195 ? -17.529 -5.464 27.780 1.00 55.38 195 ASP A N 1
ATOM 1550 C CA . ASP A 1 195 ? -16.787 -4.465 26.997 1.00 55.38 195 ASP A CA 1
ATOM 1551 C C . ASP A 1 195 ? -17.744 -3.513 26.255 1.00 55.38 195 ASP A C 1
ATOM 1553 O O . ASP A 1 195 ? -17.490 -2.310 26.147 1.00 55.38 195 ASP A O 1
ATOM 1557 N N . ILE A 1 196 ? -18.863 -4.046 25.751 1.00 63.31 196 ILE A N 1
ATOM 1558 C CA . ILE A 1 196 ? -19.904 -3.273 25.060 1.00 63.31 196 ILE A CA 1
ATOM 1559 C C . ILE A 1 196 ? -20.640 -2.367 26.054 1.00 63.31 196 ILE A C 1
ATOM 1561 O O . ILE A 1 196 ? -20.819 -1.175 25.790 1.00 63.31 196 ILE A O 1
ATOM 1565 N N . ASP A 1 197 ? -21.019 -2.902 27.212 1.00 63.53 197 ASP A N 1
ATOM 1566 C CA . ASP A 1 197 ? -21.695 -2.160 28.276 1.00 63.53 197 ASP A CA 1
ATOM 1567 C C . ASP A 1 197 ? -20.793 -1.072 28.866 1.00 63.53 197 ASP A C 1
ATOM 1569 O O . ASP A 1 197 ? -21.254 0.039 29.132 1.00 63.53 197 ASP A O 1
ATOM 1573 N N . PHE A 1 198 ? -19.490 -1.332 28.984 1.00 65.88 198 PHE A N 1
ATOM 1574 C CA . PHE A 1 198 ? -18.515 -0.333 29.409 1.00 65.88 198 PHE A CA 1
ATOM 1575 C C . PHE A 1 198 ? -18.361 0.803 28.387 1.00 65.88 198 PHE A C 1
ATOM 1577 O O . PHE A 1 198 ? -18.417 1.976 28.764 1.00 65.88 198 PHE A O 1
ATOM 1584 N N . MET A 1 199 ? -18.236 0.489 27.091 1.00 62.03 199 MET A N 1
ATOM 1585 C CA . MET A 1 199 ? -18.191 1.515 26.038 1.00 62.03 199 MET A CA 1
ATOM 1586 C C . MET A 1 199 ? -19.488 2.346 25.996 1.00 62.03 199 MET A C 1
ATOM 1588 O O . MET A 1 199 ? -19.439 3.568 25.844 1.00 62.03 199 MET A O 1
ATOM 1592 N N . ASN A 1 200 ? -20.648 1.716 26.212 1.00 61.44 200 ASN A N 1
ATOM 1593 C CA . ASN A 1 200 ? -21.943 2.400 26.318 1.00 61.44 200 ASN A CA 1
ATOM 1594 C C . ASN A 1 200 ? -22.095 3.236 27.608 1.00 61.44 200 ASN A C 1
ATOM 1596 O O . ASN A 1 200 ? -22.781 4.265 27.618 1.00 61.44 200 ASN A O 1
ATOM 1600 N N . HIS A 1 201 ? -21.446 2.839 28.702 1.00 60.41 201 HIS A N 1
ATOM 1601 C CA . HIS A 1 201 ? -21.401 3.615 29.943 1.00 60.41 201 HIS A CA 1
ATOM 1602 C C . HIS A 1 201 ? -20.534 4.869 29.795 1.00 60.41 201 HIS A C 1
ATOM 1604 O O . HIS A 1 201 ? -20.953 5.962 30.179 1.00 60.41 201 HIS A O 1
ATOM 1610 N N . GLU A 1 202 ? -19.367 4.757 29.157 1.00 56.53 202 GLU A N 1
ATOM 1611 C CA . GLU A 1 202 ? -18.529 5.917 28.819 1.00 56.53 202 GLU A CA 1
ATOM 1612 C C . GLU A 1 202 ? -19.240 6.868 27.839 1.00 56.53 202 GLU A C 1
ATOM 1614 O O . GLU A 1 202 ? -19.230 8.085 28.044 1.00 56.53 202 GLU A O 1
ATOM 1619 N N . ARG A 1 203 ? -19.992 6.328 26.867 1.00 55.59 203 ARG A N 1
ATOM 1620 C CA . ARG A 1 203 ? -20.909 7.100 26.005 1.00 55.59 203 ARG A CA 1
ATOM 1621 C C . ARG A 1 203 ? -21.910 7.929 26.819 1.00 55.59 203 ARG A C 1
ATOM 1623 O O . ARG A 1 203 ? -22.180 9.082 26.479 1.00 55.59 203 ARG A O 1
ATOM 1630 N N . SER A 1 204 ? -22.441 7.381 27.911 1.00 52.97 204 SER A N 1
ATOM 1631 C CA . SER A 1 204 ? -23.398 8.083 28.784 1.00 52.97 204 SER A CA 1
ATOM 1632 C C . SER A 1 204 ? -22.733 9.178 29.630 1.00 52.97 204 SER A C 1
ATOM 1634 O O . SER A 1 204 ? -23.336 10.224 29.876 1.00 52.97 204 SER A O 1
ATOM 1636 N N . LYS A 1 205 ? -21.468 8.990 30.028 1.00 58.66 205 LYS A N 1
ATOM 1637 C CA . LYS A 1 205 ? -20.693 10.008 30.756 1.00 58.66 205 LYS A CA 1
ATOM 1638 C C . LYS A 1 205 ? -20.296 11.186 29.870 1.00 58.66 205 LYS A C 1
ATOM 1640 O O . LYS A 1 205 ? -20.394 12.325 30.314 1.00 58.66 205 LYS A O 1
ATOM 1645 N N . MET A 1 206 ? -19.888 10.928 28.627 1.00 44.72 206 MET A N 1
ATOM 1646 C CA . MET A 1 206 ? -19.464 11.983 27.697 1.00 44.72 206 MET A CA 1
ATOM 1647 C C . MET A 1 206 ? -20.635 12.778 27.101 1.00 44.72 206 MET A C 1
ATOM 1649 O O . MET A 1 206 ? -20.478 13.955 26.798 1.00 44.72 206 MET A O 1
ATOM 1653 N N . THR A 1 207 ? -21.823 12.177 26.966 1.00 48.41 207 THR A N 1
ATOM 1654 C CA . THR A 1 207 ? -23.016 12.855 26.412 1.00 48.41 207 THR A CA 1
ATOM 1655 C C . THR A 1 207 ? -23.874 13.573 27.459 1.00 48.41 207 THR A C 1
ATOM 1657 O O . THR A 1 207 ? -24.888 14.177 27.108 1.00 48.41 207 THR A O 1
ATOM 1660 N N . GLY A 1 208 ? -23.509 13.508 28.746 1.00 41.47 208 GLY A N 1
ATOM 1661 C CA . GLY A 1 208 ? -24.241 14.165 29.837 1.00 41.47 208 GLY A CA 1
ATOM 1662 C C . GLY A 1 208 ? -25.672 13.652 30.059 1.00 41.47 208 GLY A C 1
ATOM 1663 O O . GLY A 1 208 ? -26.414 14.234 30.848 1.00 41.47 208 GLY A O 1
ATOM 1664 N N . LYS A 1 209 ? -26.085 12.570 29.388 1.00 44.75 209 LYS A N 1
ATOM 1665 C CA . LYS A 1 209 ? -27.406 11.955 29.555 1.00 44.75 209 LYS A CA 1
ATOM 1666 C C . LYS A 1 209 ? -27.271 10.706 30.416 1.00 44.75 209 LYS A C 1
ATOM 1668 O O . LYS A 1 209 ? -26.868 9.652 29.933 1.00 44.75 209 LYS A O 1
ATOM 1673 N N . GLN A 1 210 ? -27.633 10.817 31.694 1.00 36.00 210 GLN A N 1
ATOM 1674 C CA . GLN A 1 210 ? -27.816 9.632 32.528 1.00 36.00 210 GLN A CA 1
ATOM 1675 C C . GLN A 1 210 ? -29.042 8.830 32.058 1.00 36.00 210 GLN A C 1
ATOM 1677 O O . GLN A 1 210 ? -30.094 9.426 31.806 1.00 36.00 210 GLN A O 1
ATOM 1682 N N . PRO A 1 211 ? -28.960 7.490 31.983 1.00 38.03 211 PRO A N 1
ATOM 1683 C CA . PRO A 1 211 ? -30.144 6.663 31.835 1.00 38.03 211 PRO A CA 1
ATOM 1684 C C . PRO A 1 211 ? -30.968 6.722 33.128 1.00 38.03 211 PRO A C 1
ATOM 1686 O O . PRO A 1 211 ? -30.474 6.448 34.222 1.00 38.03 211 PRO A O 1
ATOM 1689 N N . VAL A 1 212 ? -32.244 7.085 32.996 1.00 39.50 212 VAL A N 1
ATOM 1690 C CA . VAL A 1 212 ? -33.218 7.070 34.091 1.00 39.50 212 VAL A CA 1
ATOM 1691 C C . VAL A 1 212 ? -33.534 5.615 34.433 1.00 39.50 212 VAL A C 1
ATOM 1693 O O . VAL A 1 212 ? -34.393 4.991 33.815 1.00 39.50 212 VAL A O 1
ATOM 1696 N N . VAL A 1 213 ? -32.837 5.065 35.427 1.00 37.09 213 VAL A N 1
ATOM 1697 C CA . VAL A 1 213 ? -33.199 3.786 36.044 1.00 37.09 213 VAL A CA 1
ATOM 1698 C C . VAL A 1 213 ? -34.064 4.078 37.267 1.00 37.09 213 VAL A C 1
ATOM 1700 O O . VAL A 1 213 ? -33.582 4.580 38.282 1.00 37.09 213 VAL A O 1
ATOM 1703 N N . LYS A 1 214 ? -35.360 3.763 37.172 1.00 40.75 214 LYS A N 1
ATOM 1704 C CA . LYS A 1 214 ? -36.252 3.673 38.334 1.00 40.75 214 LYS A CA 1
ATOM 1705 C C . LYS A 1 214 ? -35.802 2.483 39.187 1.00 40.75 214 LYS A C 1
ATOM 1707 O O . LYS A 1 214 ? -35.832 1.355 38.707 1.00 40.75 214 LYS A O 1
ATOM 1712 N N . LYS A 1 215 ? -35.387 2.726 40.432 1.00 37.47 215 LYS A N 1
ATOM 1713 C CA . LYS A 1 215 ? -35.191 1.675 41.440 1.00 37.47 215 LYS A CA 1
ATOM 1714 C C . LYS A 1 215 ? -36.385 1.664 42.388 1.00 37.47 215 LYS A C 1
ATOM 1716 O O . LYS A 1 215 ? -36.550 2.593 43.173 1.00 37.47 215 LYS A O 1
ATOM 1721 N N . GLU A 1 216 ? -37.188 0.610 42.307 1.00 34.25 216 GLU A N 1
ATOM 1722 C CA . GLU A 1 216 ? -38.003 0.136 43.428 1.00 34.25 216 GLU A CA 1
ATOM 1723 C C . GLU A 1 216 ? -37.144 -0.799 44.292 1.00 34.25 216 GLU A C 1
ATOM 1725 O O . GLU A 1 216 ? -36.244 -1.475 43.789 1.00 34.25 216 GLU A O 1
ATOM 1730 N N . GLY A 1 217 ? -37.341 -0.717 45.607 1.00 36.69 217 GLY A N 1
ATOM 1731 C CA . GLY A 1 217 ? -36.399 -1.192 46.617 1.00 36.69 217 GLY A CA 1
ATOM 1732 C C . GLY A 1 217 ? -36.518 -2.662 47.010 1.00 36.69 217 GLY A C 1
ATOM 1733 O O . GLY A 1 217 ? -37.544 -3.302 46.805 1.00 36.69 217 GLY A O 1
ATOM 1734 N N . TYR A 1 218 ? -35.460 -3.155 47.656 1.00 29.92 218 TYR A N 1
ATOM 1735 C CA . TYR A 1 218 ? -35.496 -4.278 48.589 1.00 29.92 218 TYR A CA 1
ATOM 1736 C C . TYR A 1 218 ? -34.238 -4.246 49.476 1.00 29.92 218 TYR A C 1
ATOM 1738 O O . TYR A 1 218 ? -33.165 -3.858 49.013 1.00 29.92 218 TYR A O 1
ATOM 1746 N N . SER A 1 219 ? -34.414 -4.578 50.752 1.00 37.12 219 SER A N 1
ATOM 1747 C CA . SER A 1 219 ? -33.475 -4.419 51.867 1.00 37.12 219 SER A CA 1
ATOM 1748 C C . SER A 1 219 ? -32.583 -5.640 52.126 1.00 37.12 219 SER A C 1
ATOM 1750 O O . SER A 1 219 ? -33.052 -6.769 52.021 1.00 37.12 219 SER A O 1
ATOM 1752 N N . ASP A 1 220 ? -31.365 -5.316 52.567 1.00 34.44 220 ASP A N 1
ATOM 1753 C CA . ASP A 1 220 ? -30.479 -5.931 53.572 1.00 34.44 220 ASP A CA 1
ATOM 1754 C C . ASP A 1 220 ? -29.907 -7.364 53.470 1.00 34.44 220 ASP A C 1
ATOM 1756 O O . ASP A 1 220 ? -30.571 -8.350 53.169 1.00 34.44 220 ASP A O 1
ATOM 1760 N N . ASP A 1 221 ? -28.626 -7.381 53.873 1.00 35.31 221 ASP A N 1
ATOM 1761 C CA . ASP A 1 221 ? -27.767 -8.445 54.405 1.00 35.31 221 ASP A CA 1
ATOM 1762 C C . ASP A 1 221 ? -27.123 -9.469 53.450 1.00 35.31 221 ASP A C 1
ATOM 1764 O O . ASP A 1 221 ? -27.741 -10.436 53.017 1.00 35.31 221 ASP A O 1
ATOM 1768 N N . LEU A 1 222 ? -25.808 -9.301 53.206 1.00 36.06 222 LEU A N 1
ATOM 1769 C CA . LEU A 1 222 ? -24.723 -10.227 53.604 1.00 36.06 222 LEU A CA 1
ATOM 1770 C C . LEU A 1 222 ? -23.326 -9.711 53.151 1.00 36.06 222 LEU A C 1
ATOM 1772 O O . LEU A 1 222 ? -23.197 -8.916 52.226 1.00 36.06 222 LEU A O 1
ATOM 1776 N N . ALA A 1 223 ? -22.297 -10.137 53.891 1.00 34.47 223 ALA A N 1
ATOM 1777 C CA . ALA A 1 223 ? -20.918 -9.628 54.007 1.00 34.47 223 ALA A CA 1
ATOM 1778 C C . ALA A 1 223 ? -20.074 -9.488 52.708 1.00 34.47 223 ALA A C 1
ATOM 1780 O O . ALA A 1 223 ? -20.349 -10.158 51.715 1.00 34.47 223 ALA A O 1
ATOM 1781 N N . PRO A 1 224 ? -18.989 -8.674 52.712 1.00 39.84 224 PRO A N 1
ATOM 1782 C CA . PRO A 1 224 ? -18.183 -8.441 51.520 1.00 39.84 224 PRO A CA 1
ATOM 1783 C C . PRO A 1 224 ? -17.166 -9.570 51.322 1.00 39.84 224 PRO A C 1
ATOM 1785 O O . PRO A 1 224 ? -16.151 -9.648 52.017 1.00 39.84 224 PRO A O 1
ATOM 1788 N N . GLU A 1 225 ? -17.406 -10.434 50.339 1.00 36.00 225 GLU A N 1
ATOM 1789 C CA . GLU A 1 225 ? -16.336 -11.247 49.771 1.00 36.00 225 GLU A CA 1
ATOM 1790 C C . GLU A 1 225 ? -15.396 -10.353 48.954 1.00 36.00 225 GLU A C 1
ATOM 1792 O O . GLU A 1 225 ? -15.821 -9.524 48.146 1.00 36.00 225 GLU A O 1
ATOM 1797 N N . ASN A 1 226 ? -14.094 -10.521 49.202 1.00 39.97 226 ASN A N 1
ATOM 1798 C CA . ASN A 1 226 ? -12.996 -9.872 48.495 1.00 39.97 226 ASN A CA 1
ATOM 1799 C C . ASN A 1 226 ? -13.012 -10.261 47.012 1.00 39.97 226 ASN A C 1
ATOM 1801 O O . ASN A 1 226 ? -12.272 -11.142 46.575 1.00 39.97 226 ASN A O 1
ATOM 1805 N N . ASN A 1 227 ? -13.838 -9.576 46.229 1.00 37.25 227 ASN A N 1
ATOM 1806 C CA . ASN A 1 227 ? -13.784 -9.658 44.787 1.00 37.25 227 ASN A CA 1
ATOM 1807 C C . ASN A 1 227 ? -12.616 -8.780 44.334 1.00 37.25 227 ASN A C 1
ATOM 1809 O O . ASN A 1 227 ? -12.684 -7.548 44.339 1.00 37.25 227 ASN A O 1
ATOM 1813 N N . VAL A 1 228 ? -11.496 -9.429 44.017 1.00 37.28 228 VAL A N 1
ATOM 1814 C CA . VAL A 1 228 ? -10.375 -8.805 43.319 1.00 37.28 228 VAL A CA 1
ATOM 1815 C C . VAL A 1 228 ? -10.920 -8.358 41.970 1.00 37.28 228 VAL A C 1
ATOM 1817 O O . VAL A 1 228 ? -10.954 -9.132 41.018 1.00 37.28 228 VAL A O 1
ATOM 1820 N N . ILE A 1 229 ? -11.378 -7.107 41.902 1.00 36.88 229 ILE A N 1
ATOM 1821 C CA . ILE A 1 229 ? -11.697 -6.428 40.652 1.00 36.88 229 ILE A CA 1
ATOM 1822 C C . ILE A 1 229 ? -10.392 -6.426 39.858 1.00 36.88 229 ILE A C 1
ATOM 1824 O O . ILE A 1 229 ? -9.498 -5.606 40.094 1.00 36.88 229 ILE A O 1
ATOM 1828 N N . GLN A 1 230 ? -10.254 -7.391 38.949 1.00 37.44 230 GLN A N 1
ATOM 1829 C CA . GLN A 1 230 ? -9.291 -7.306 37.870 1.00 37.44 230 GLN A CA 1
ATOM 1830 C C . GLN A 1 230 ? -9.619 -6.005 37.148 1.00 37.44 230 GLN A C 1
ATOM 1832 O O . GLN A 1 230 ? -10.648 -5.885 36.494 1.00 37.44 230 GLN A O 1
ATOM 1837 N N . LYS A 1 231 ? -8.777 -4.989 37.347 1.00 32.78 231 LYS A N 1
ATOM 1838 C CA . LYS A 1 231 ? -8.862 -3.725 36.623 1.00 32.78 231 LYS A CA 1
ATOM 1839 C C . LYS A 1 231 ? -8.681 -4.054 35.144 1.00 32.78 231 LYS A C 1
ATOM 1841 O O . LYS A 1 231 ? -7.548 -4.195 34.687 1.00 32.78 231 LYS A O 1
ATOM 1846 N N . SER A 1 232 ? -9.782 -4.218 34.416 1.00 43.84 232 SER A N 1
ATOM 1847 C CA . SER A 1 232 ? -9.779 -4.246 32.961 1.00 43.84 232 SER A CA 1
ATOM 1848 C C . SER A 1 232 ? -9.159 -2.928 32.514 1.00 43.84 232 SER A C 1
ATOM 1850 O O . SER A 1 232 ? -9.681 -1.846 32.791 1.00 43.84 232 SER A O 1
ATOM 1852 N N . ALA A 1 233 ? -7.959 -3.008 31.944 1.00 48.22 233 ALA A N 1
ATOM 1853 C CA . ALA A 1 233 ? -7.245 -1.837 31.469 1.00 48.22 233 ALA A CA 1
ATOM 1854 C C . ALA A 1 233 ? -8.147 -1.098 30.475 1.00 48.22 233 ALA A C 1
ATOM 1856 O O . ALA A 1 233 ? -8.611 -1.703 29.510 1.00 48.22 233 ALA A O 1
ATOM 1857 N N . VAL A 1 234 ? -8.410 0.184 30.736 1.00 51.81 234 VAL A N 1
ATOM 1858 C CA . VAL A 1 234 ? -9.165 1.064 29.839 1.00 51.81 234 VAL A CA 1
ATOM 1859 C C . VAL A 1 234 ? -8.465 1.035 28.482 1.00 51.81 234 VAL A C 1
ATOM 1861 O O . VAL A 1 234 ? -7.342 1.515 28.355 1.00 51.81 234 VAL A O 1
ATOM 1864 N N . VAL A 1 235 ? -9.082 0.395 27.491 1.00 61.28 235 VAL A N 1
ATOM 1865 C CA . VAL A 1 235 ? -8.541 0.320 26.132 1.00 61.28 235 VAL A CA 1
ATOM 1866 C C . VAL A 1 235 ? -8.953 1.609 25.432 1.00 61.28 235 VAL A C 1
ATOM 1868 O O . VAL A 1 235 ? -10.146 1.865 25.290 1.00 61.28 235 VAL A O 1
ATOM 1871 N N . SER A 1 236 ? -7.992 2.439 25.024 1.00 88.25 236 SER A N 1
ATOM 1872 C CA . SER A 1 236 ? -8.305 3.619 24.211 1.00 88.25 236 SER A CA 1
ATOM 1873 C C . SER A 1 236 ? -8.846 3.195 22.835 1.00 88.25 236 SER A C 1
ATOM 1875 O O . SER A 1 236 ? -8.573 2.086 22.366 1.00 88.25 236 SER A O 1
ATOM 1877 N N . PHE A 1 237 ? -9.603 4.058 22.148 1.00 90.88 237 PHE A N 1
ATOM 1878 C CA . PHE A 1 237 ? -10.070 3.757 20.785 1.00 90.88 237 PHE A CA 1
ATOM 1879 C C . PHE A 1 237 ? -8.901 3.478 19.831 1.00 90.88 237 PHE A C 1
ATOM 1881 O O . PHE A 1 237 ? -8.960 2.537 19.038 1.00 90.88 237 PHE A O 1
ATOM 1888 N N . THR A 1 238 ? -7.800 4.213 19.991 1.00 92.50 238 THR A N 1
ATOM 1889 C CA . THR A 1 238 ? -6.541 3.975 19.281 1.00 92.50 238 THR A CA 1
ATOM 1890 C C . THR A 1 238 ? -5.984 2.578 19.554 1.00 92.50 238 THR A C 1
ATOM 1892 O O . THR A 1 238 ? -5.637 1.871 18.608 1.00 92.50 238 THR A O 1
ATOM 1895 N N . ASP A 1 239 ? -5.976 2.116 20.810 1.00 92.69 239 ASP A N 1
ATOM 1896 C CA . ASP A 1 239 ? -5.539 0.752 21.142 1.00 92.69 239 ASP A CA 1
ATOM 1897 C C . ASP A 1 239 ? -6.437 -0.311 20.502 1.00 92.69 239 ASP A C 1
ATOM 1899 O O . ASP A 1 239 ? -5.958 -1.377 20.106 1.00 92.69 239 ASP A O 1
ATOM 1903 N N . HIS A 1 240 ? -7.747 -0.062 20.399 1.00 93.06 240 HIS A N 1
ATOM 1904 C CA . HIS A 1 240 ? -8.644 -0.973 19.690 1.00 93.06 240 HIS A CA 1
ATOM 1905 C C . HIS A 1 240 ? -8.291 -1.042 18.204 1.00 93.06 240 HIS A C 1
ATOM 1907 O O . HIS A 1 240 ? -8.130 -2.149 17.686 1.00 93.06 240 HIS A O 1
ATOM 1913 N N . ILE A 1 241 ? -8.097 0.099 17.534 1.00 96.69 241 ILE A N 1
ATOM 1914 C CA . ILE A 1 241 ? -7.664 0.137 16.128 1.00 96.69 241 ILE A CA 1
ATOM 1915 C C . ILE A 1 241 ? -6.328 -0.589 15.954 1.00 96.69 241 ILE A C 1
ATOM 1917 O O . ILE A 1 241 ? -6.226 -1.476 15.105 1.00 96.69 241 ILE A O 1
ATOM 1921 N N . ASP A 1 242 ? -5.337 -0.315 16.802 1.00 95.62 242 ASP A N 1
ATOM 1922 C CA . ASP A 1 242 ? -4.027 -0.971 16.745 1.00 95.62 242 ASP A CA 1
ATOM 1923 C C . ASP A 1 242 ? -4.143 -2.492 16.941 1.00 95.62 242 ASP A C 1
ATOM 1925 O O . ASP A 1 242 ? -3.525 -3.272 16.207 1.00 95.62 242 ASP A O 1
ATOM 1929 N N . LYS A 1 243 ? -5.005 -2.948 17.860 1.00 96.12 243 LYS A N 1
ATOM 1930 C CA . LYS A 1 243 ? -5.311 -4.377 18.040 1.00 96.12 243 LYS A CA 1
ATOM 1931 C C . LYS A 1 243 ? -5.952 -4.985 16.790 1.00 96.12 243 LYS A C 1
ATOM 1933 O O . LYS A 1 243 ? -5.577 -6.097 16.408 1.00 96.12 243 LYS A O 1
ATOM 1938 N N . ARG A 1 244 ? -6.906 -4.305 16.141 1.00 96.62 244 ARG A N 1
ATOM 1939 C CA . ARG A 1 244 ? -7.576 -4.817 14.926 1.00 96.62 244 ARG A CA 1
ATOM 1940 C C . ARG A 1 244 ? -6.652 -4.835 13.720 1.00 96.62 244 ARG A C 1
ATOM 1942 O O . ARG A 1 244 ? -6.564 -5.865 13.051 1.00 96.62 244 ARG A O 1
ATOM 1949 N N . VAL A 1 245 ? -5.873 -3.778 13.513 1.00 97.25 245 VAL A N 1
ATOM 1950 C CA . VAL A 1 245 ? -4.816 -3.727 12.495 1.00 97.25 245 VAL A CA 1
ATOM 1951 C C . VAL A 1 245 ? -3.778 -4.826 12.747 1.00 97.25 245 VAL A C 1
ATOM 1953 O O . VAL A 1 245 ? -3.386 -5.529 11.815 1.00 97.25 245 VAL A O 1
ATOM 1956 N N . GLY A 1 246 ? -3.381 -5.054 14.001 1.00 97.06 246 GLY A N 1
ATOM 1957 C CA . GLY A 1 246 ? -2.478 -6.140 14.387 1.00 97.06 246 GLY A CA 1
ATOM 1958 C C . GLY A 1 246 ? -3.027 -7.530 14.047 1.00 97.06 246 GLY A C 1
ATOM 1959 O O . GLY A 1 246 ? -2.325 -8.338 13.431 1.00 97.06 246 GLY A O 1
ATOM 1960 N N . LYS A 1 247 ? -4.298 -7.801 14.378 1.00 97.00 247 LYS A N 1
ATOM 1961 C CA . LYS A 1 247 ? -4.989 -9.049 14.002 1.00 97.00 247 LYS A CA 1
ATOM 1962 C C . LYS A 1 247 ? -5.069 -9.215 12.483 1.00 97.00 247 LYS A C 1
ATOM 1964 O O . LYS A 1 247 ? -4.771 -10.298 11.982 1.00 97.00 247 LYS A O 1
ATOM 1969 N N . PHE A 1 248 ? -5.392 -8.148 11.753 1.00 97.69 248 PHE A N 1
ATOM 1970 C CA . PHE A 1 248 ? -5.400 -8.145 10.290 1.00 97.69 248 PHE A CA 1
ATOM 1971 C C . PHE A 1 248 ? -4.015 -8.483 9.716 1.00 97.69 248 PHE A C 1
ATOM 1973 O O . PHE A 1 248 ? -3.913 -9.355 8.860 1.00 97.69 248 PHE A O 1
ATOM 1980 N N . ILE A 1 249 ? -2.936 -7.861 10.207 1.00 96.31 249 ILE A N 1
ATOM 1981 C CA . ILE A 1 249 ? -1.566 -8.127 9.731 1.00 96.31 249 ILE A CA 1
ATOM 1982 C C . ILE A 1 249 ? -1.172 -9.582 9.995 1.00 96.31 249 ILE A C 1
ATOM 1984 O O . ILE A 1 249 ? -0.551 -10.217 9.140 1.00 96.31 249 ILE A O 1
ATOM 1988 N N . LYS A 1 250 ? -1.527 -10.117 11.168 1.00 96.56 250 LYS A N 1
ATOM 1989 C CA . LYS A 1 250 ? -1.282 -11.522 11.504 1.00 96.56 250 LYS A CA 1
ATOM 1990 C C . LYS A 1 250 ? -2.000 -12.443 10.515 1.00 96.56 250 LYS A C 1
ATOM 1992 O O . LYS A 1 250 ? -1.334 -13.236 9.853 1.00 96.56 250 LYS A O 1
ATOM 1997 N N . ALA A 1 251 ? -3.307 -12.248 10.334 1.00 96.19 251 ALA A N 1
ATOM 1998 C CA . ALA A 1 251 ? -4.101 -13.008 9.373 1.00 96.19 251 ALA A CA 1
ATOM 1999 C C . ALA A 1 251 ? -3.531 -12.882 7.953 1.00 96.19 251 ALA A C 1
ATOM 2001 O O . ALA A 1 251 ? -3.395 -13.874 7.247 1.00 96.19 251 ALA A O 1
ATOM 2002 N N . LEU A 1 252 ? -3.124 -11.682 7.531 1.00 96.19 252 LEU A N 1
ATOM 2003 C CA . LEU A 1 252 ? -2.542 -11.449 6.211 1.00 96.19 252 LEU A CA 1
ATOM 2004 C C . LEU A 1 252 ? -1.264 -12.263 6.000 1.00 96.19 252 LEU A C 1
ATOM 2006 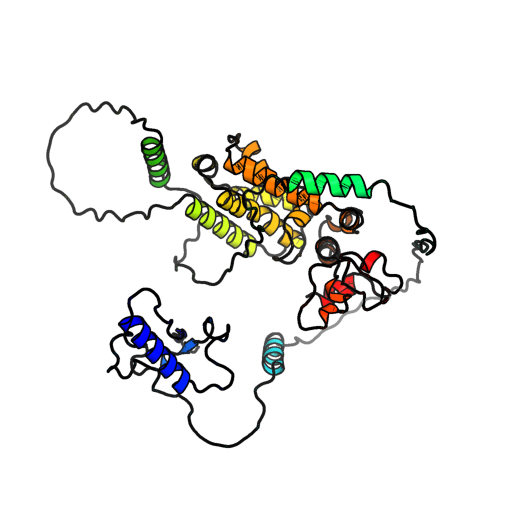O O . LEU A 1 252 ? -1.049 -12.802 4.915 1.00 96.19 252 LEU A O 1
ATOM 2010 N N . ASN A 1 253 ? -0.408 -12.354 7.016 1.00 93.69 253 ASN A N 1
ATOM 2011 C CA . ASN A 1 253 ? 0.858 -13.079 6.941 1.00 93.69 253 ASN A CA 1
ATOM 2012 C C . ASN A 1 253 ? 0.693 -14.601 6.952 1.00 93.69 253 ASN A C 1
ATOM 2014 O O . ASN A 1 253 ? 1.523 -15.280 6.355 1.00 93.69 253 ASN A O 1
ATOM 2018 N N . GLU A 1 254 ? -0.380 -15.117 7.549 1.00 94.19 254 GLU A N 1
ATOM 2019 C CA . GLU A 1 254 ? -0.719 -16.547 7.542 1.00 94.19 254 GLU A CA 1
ATOM 2020 C C . GLU A 1 254 ? -1.148 -17.055 6.155 1.00 94.19 25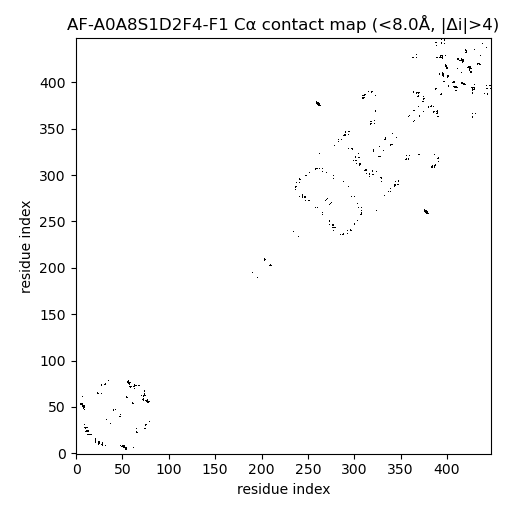4 GLU A C 1
ATOM 2022 O O . GLU A 1 254 ? -1.050 -18.246 5.879 1.00 94.19 254 GLU A O 1
ATOM 2027 N N . HIS A 1 255 ? -1.570 -16.161 5.256 1.00 88.44 255 HIS A N 1
ATOM 2028 C CA . HIS A 1 255 ? -1.901 -16.519 3.878 1.00 88.44 255 HIS A CA 1
ATOM 2029 C C . HIS A 1 255 ? -0.654 -16.455 2.997 1.00 88.44 255 HIS A C 1
ATOM 2031 O O . HIS A 1 255 ? -0.128 -15.367 2.711 1.00 88.44 255 HIS A O 1
ATOM 2037 N N . SER A 1 256 ? -0.185 -17.621 2.554 1.00 75.81 256 SER A N 1
ATOM 2038 C CA . SER A 1 256 ? 0.706 -17.727 1.402 1.00 75.81 256 SER A CA 1
ATOM 2039 C C . SER A 1 256 ? -0.096 -17.512 0.108 1.00 75.81 256 SER A C 1
ATOM 2041 O O . SER A 1 256 ? -1.313 -17.670 0.080 1.00 75.81 256 SER A O 1
ATOM 2043 N N . ASP A 1 257 ? 0.581 -17.086 -0.957 1.00 85.94 257 ASP A N 1
ATOM 2044 C CA . ASP A 1 257 ? 0.077 -17.177 -2.341 1.00 85.94 257 ASP A CA 1
ATOM 2045 C C . ASP A 1 257 ? -1.016 -16.189 -2.794 1.00 85.94 257 ASP A C 1
ATOM 2047 O O . ASP A 1 257 ? -1.588 -16.343 -3.871 1.00 85.94 257 ASP A O 1
ATOM 2051 N N . LEU A 1 258 ? -1.245 -15.092 -2.063 1.00 93.62 258 LEU A N 1
ATOM 2052 C CA . LEU A 1 258 ? -2.189 -14.039 -2.490 1.00 93.62 258 LEU A CA 1
ATOM 2053 C C . LEU A 1 258 ? -1.859 -13.417 -3.859 1.00 93.62 258 LEU A C 1
ATOM 2055 O O . LEU A 1 258 ? -2.754 -12.917 -4.535 1.00 93.62 258 LEU A O 1
ATOM 2059 N N . SER A 1 259 ? -0.594 -13.458 -4.285 1.00 92.19 259 SER A N 1
ATOM 2060 C CA . SER A 1 259 ? -0.168 -12.932 -5.585 1.00 92.19 259 SER A CA 1
ATOM 2061 C C . SER A 1 259 ? -0.630 -13.767 -6.779 1.00 92.19 259 SER A C 1
ATOM 2063 O O . SER A 1 259 ? -0.553 -13.298 -7.908 1.00 92.19 259 SER A O 1
ATOM 2065 N N . GLN A 1 260 ? -1.109 -14.989 -6.544 1.00 92.69 260 GLN A N 1
ATOM 2066 C CA . GLN A 1 260 ? -1.594 -15.888 -7.591 1.00 92.69 260 GLN A CA 1
ATOM 2067 C C . GLN A 1 260 ? -3.062 -15.633 -7.958 1.00 92.69 260 GLN A C 1
ATOM 2069 O O . GLN A 1 260 ? -3.521 -16.036 -9.028 1.00 92.69 260 GLN A O 1
ATOM 2074 N N . LEU A 1 261 ? -3.803 -14.934 -7.094 1.00 95.25 261 LEU A N 1
ATOM 2075 C CA . LEU A 1 261 ? -5.206 -14.588 -7.313 1.00 95.25 261 LEU A CA 1
ATOM 2076 C C . LEU A 1 261 ? -5.342 -13.526 -8.399 1.00 95.25 261 LEU A C 1
ATOM 2078 O O . LEU A 1 261 ? -4.478 -12.659 -8.521 1.00 95.25 261 LEU A O 1
ATOM 2082 N N . SER A 1 262 ? -6.446 -13.530 -9.145 1.00 96.25 262 SER A N 1
ATOM 2083 C CA . SER A 1 262 ? -6.810 -12.352 -9.938 1.00 96.25 262 SER A CA 1
ATOM 2084 C C . SER A 1 262 ? -7.084 -11.163 -9.015 1.00 96.25 262 SER A C 1
ATOM 2086 O O . SER A 1 262 ? -7.473 -11.347 -7.857 1.00 96.25 262 SER A O 1
ATOM 2088 N N . LEU A 1 263 ? -6.905 -9.940 -9.517 1.00 96.25 263 LEU A N 1
ATOM 2089 C CA . LEU A 1 263 ? -7.161 -8.739 -8.721 1.00 96.25 263 LEU A CA 1
ATOM 2090 C C . LEU A 1 263 ? -8.626 -8.678 -8.251 1.00 96.25 263 LEU A C 1
ATOM 2092 O O . LEU A 1 263 ? -8.885 -8.372 -7.093 1.00 96.25 263 LEU A O 1
ATOM 2096 N N . GLU A 1 264 ? -9.569 -9.062 -9.112 1.00 96.50 264 GLU A N 1
ATOM 2097 C CA . GLU A 1 264 ? -10.999 -9.140 -8.784 1.00 96.50 264 GLU A CA 1
ATOM 2098 C C . GLU A 1 264 ? -11.294 -10.171 -7.680 1.00 96.50 264 GLU A C 1
ATOM 2100 O O . GLU A 1 264 ? -12.028 -9.900 -6.730 1.00 96.50 264 GLU A O 1
ATOM 2105 N N . CYS A 1 265 ? -10.680 -11.357 -7.751 1.00 97.31 265 CYS A N 1
ATOM 2106 C CA . CYS A 1 265 ? -10.826 -12.364 -6.701 1.00 97.31 265 CYS A CA 1
ATOM 2107 C C . CYS A 1 265 ? -10.229 -11.872 -5.375 1.00 97.31 265 CYS A C 1
ATOM 2109 O O . CYS A 1 265 ? -10.821 -12.075 -4.314 1.00 97.31 265 CYS A O 1
ATOM 2111 N N . ALA A 1 266 ? -9.096 -11.171 -5.434 1.00 97.25 266 ALA A N 1
ATOM 2112 C CA . ALA A 1 266 ? -8.465 -10.578 -4.267 1.00 97.25 266 ALA A CA 1
ATOM 2113 C C . ALA A 1 266 ? -9.341 -9.491 -3.615 1.00 97.25 266 ALA A C 1
ATOM 2115 O O . ALA A 1 266 ? -9.488 -9.491 -2.395 1.00 97.25 266 ALA A O 1
ATOM 2116 N N . LYS A 1 267 ? -9.993 -8.620 -4.399 1.00 97.62 267 LYS A N 1
ATOM 2117 C CA . LYS A 1 267 ? -10.965 -7.629 -3.891 1.00 97.62 267 LYS A CA 1
ATOM 2118 C C . LYS A 1 267 ? -12.083 -8.303 -3.086 1.00 97.62 267 LYS A C 1
ATOM 2120 O O . LYS A 1 267 ? -12.338 -7.948 -1.938 1.00 97.62 267 LYS A O 1
ATOM 2125 N N . ARG A 1 268 ? -12.686 -9.361 -3.637 1.00 97.62 268 ARG A N 1
ATOM 2126 C CA . ARG A 1 268 ? -13.741 -10.128 -2.946 1.00 97.62 268 ARG A CA 1
ATOM 2127 C C . ARG A 1 268 ? -13.230 -10.831 -1.693 1.00 97.62 268 ARG A C 1
ATOM 2129 O O . ARG A 1 268 ? -13.903 -10.830 -0.666 1.00 97.62 268 ARG A O 1
ATOM 2136 N N . LEU A 1 269 ? -12.038 -11.421 -1.759 1.00 97.25 269 LEU A N 1
ATOM 2137 C CA . LEU A 1 269 ? -11.416 -12.068 -0.606 1.00 97.25 269 LEU A CA 1
ATOM 2138 C C . LEU A 1 269 ? -11.126 -11.058 0.510 1.00 97.25 269 LEU A C 1
ATOM 2140 O O . LEU A 1 269 ? -11.316 -11.381 1.684 1.00 97.25 269 LEU A O 1
ATOM 2144 N N . PHE A 1 270 ? -10.694 -9.846 0.157 1.00 97.88 270 PHE A N 1
ATOM 2145 C CA . PHE A 1 270 ? -10.530 -8.758 1.111 1.00 97.88 270 PHE A CA 1
ATOM 2146 C C . PHE A 1 270 ? -11.846 -8.461 1.829 1.00 97.88 270 PHE A C 1
ATOM 2148 O O . PHE A 1 270 ? -11.882 -8.534 3.057 1.00 97.88 270 PHE A O 1
ATOM 2155 N N . GLU A 1 271 ? -12.932 -8.236 1.090 1.00 97.31 271 GLU A N 1
ATOM 2156 C CA . GLU A 1 271 ? -14.237 -7.915 1.678 1.00 97.31 271 GLU A CA 1
ATOM 2157 C C . GLU A 1 271 ? -14.815 -9.024 2.559 1.00 97.31 271 GLU A C 1
ATOM 2159 O O . GLU A 1 271 ? -15.407 -8.743 3.600 1.00 97.31 271 GLU A O 1
ATOM 2164 N N . ILE A 1 272 ? -14.630 -10.287 2.174 1.00 97.06 272 ILE A N 1
ATOM 2165 C CA . ILE A 1 272 ? -15.180 -11.426 2.918 1.00 97.06 272 ILE A CA 1
ATOM 2166 C C . ILE A 1 272 ? -14.353 -11.723 4.170 1.00 97.06 272 ILE A C 1
ATOM 2168 O O . ILE A 1 272 ? -14.910 -12.025 5.223 1.00 97.06 272 ILE A O 1
ATOM 2172 N N . LYS A 1 273 ? -13.021 -11.690 4.061 1.00 96.31 273 LYS A N 1
ATOM 2173 C CA . LYS A 1 273 ? -12.141 -12.234 5.103 1.00 96.31 273 LYS A CA 1
ATOM 2174 C C . LYS A 1 273 ? -11.440 -11.175 5.930 1.00 96.31 273 LYS A C 1
ATOM 2176 O O . LYS A 1 273 ? -11.278 -11.348 7.133 1.00 96.31 273 LYS A O 1
ATOM 2181 N N . PHE A 1 274 ? -10.964 -10.118 5.290 1.00 97.00 274 PHE A N 1
ATOM 2182 C CA . PHE A 1 274 ? -10.033 -9.185 5.910 1.00 97.00 274 PHE A CA 1
ATOM 2183 C C . PHE A 1 274 ? -10.709 -7.906 6.396 1.00 97.00 274 PHE A C 1
ATOM 2185 O O . PHE A 1 274 ? -10.413 -7.456 7.504 1.00 97.00 274 PHE A O 1
ATOM 2192 N N . SER A 1 275 ? -11.641 -7.374 5.606 1.00 97.38 275 SER A N 1
ATOM 2193 C CA . SER A 1 275 ? -12.475 -6.221 5.947 1.00 97.38 275 SER A CA 1
ATOM 2194 C C . SER A 1 275 ? -13.150 -6.413 7.318 1.00 97.38 275 SER A C 1
ATOM 2196 O O . SER A 1 275 ? -12.909 -5.571 8.183 1.00 97.38 275 SER A O 1
ATOM 2198 N N . PRO A 1 276 ? -13.801 -7.560 7.636 1.00 97.81 276 PRO A N 1
ATOM 2199 C CA . PRO A 1 276 ? -14.428 -7.769 8.947 1.00 97.81 276 PRO A CA 1
ATOM 2200 C C . PRO A 1 276 ? -13.451 -7.807 10.129 1.00 97.81 276 PRO A C 1
ATOM 2202 O O . PRO A 1 276 ? -13.822 -7.469 11.248 1.00 97.81 276 PRO A O 1
ATOM 2205 N N . ILE A 1 277 ? -12.194 -8.217 9.913 1.00 97.38 277 ILE A N 1
ATOM 2206 C CA . ILE A 1 277 ? -11.179 -8.253 10.979 1.00 97.38 277 ILE A CA 1
ATOM 2207 C C . ILE A 1 277 ? -10.777 -6.827 11.367 1.00 97.38 277 ILE A C 1
ATOM 2209 O O . ILE A 1 277 ? -10.628 -6.527 12.554 1.00 97.38 277 ILE A O 1
ATOM 2213 N N . ALA A 1 278 ? -10.588 -5.969 10.362 1.00 96.12 278 ALA A N 1
ATOM 2214 C CA . ALA A 1 278 ? -10.170 -4.586 10.543 1.00 96.12 278 ALA A CA 1
ATOM 2215 C C . ALA A 1 278 ? -11.326 -3.676 10.991 1.00 96.12 278 ALA A C 1
ATOM 2217 O O . ALA A 1 278 ? -11.111 -2.801 11.824 1.00 96.12 278 ALA A O 1
ATOM 2218 N N . SER A 1 279 ? -12.543 -3.896 10.480 1.00 96.62 279 SER A N 1
ATOM 2219 C CA . SER A 1 279 ? -13.720 -3.055 10.746 1.00 96.62 279 SER A CA 1
ATOM 2220 C C . SER A 1 279 ? -14.496 -3.431 12.008 1.00 96.62 279 SER A C 1
ATOM 2222 O O . SER A 1 279 ? -15.504 -2.806 12.336 1.00 96.62 279 SER A O 1
ATOM 2224 N N . TYR A 1 280 ? -14.058 -4.460 12.730 1.00 96.69 280 TYR A N 1
ATOM 2225 C CA . TYR A 1 280 ? -14.770 -4.938 13.903 1.00 96.69 280 TYR A CA 1
ATOM 2226 C C . TYR A 1 280 ? -14.919 -3.839 14.971 1.00 96.69 280 TYR A C 1
ATOM 2228 O O . TYR A 1 280 ? -13.926 -3.307 15.475 1.00 96.69 280 TYR A O 1
ATOM 2236 N N . GLY A 1 281 ? -16.165 -3.532 15.342 1.00 94.75 281 GLY A N 1
ATOM 2237 C CA . GLY A 1 281 ? -16.501 -2.495 16.322 1.00 94.75 281 GLY A CA 1
ATOM 2238 C C . GLY A 1 281 ? -16.351 -1.061 15.806 1.00 94.75 281 GLY A C 1
ATOM 2239 O O . GLY A 1 281 ? -16.480 -0.132 16.598 1.00 94.75 281 GLY A O 1
ATOM 2240 N N . VAL A 1 282 ? -16.093 -0.863 14.506 1.00 95.44 282 VAL A N 1
ATOM 2241 C CA . VAL A 1 282 ? -15.880 0.476 13.940 1.00 95.44 282 VAL A CA 1
ATOM 2242 C C . VAL A 1 282 ? -17.119 1.364 14.090 1.00 95.44 282 VAL A C 1
ATOM 2244 O O . VAL A 1 282 ? -16.976 2.541 14.389 1.00 95.44 282 VAL A O 1
ATOM 2247 N N . GLU A 1 283 ? -18.324 0.796 13.981 1.00 96.19 283 GLU A N 1
ATOM 2248 C CA . GLU A 1 283 ? -19.598 1.522 14.115 1.00 96.19 283 GLU A CA 1
ATOM 2249 C C . GLU A 1 283 ? -19.744 2.227 15.469 1.00 96.19 283 GLU A C 1
ATOM 2251 O O . GLU A 1 283 ? -20.336 3.297 15.555 1.00 96.19 283 GLU A O 1
ATOM 2256 N N . ILE A 1 284 ? -19.178 1.633 16.522 1.00 95.69 284 ILE A N 1
ATOM 2257 C CA . ILE A 1 284 ? -19.283 2.135 17.896 1.00 95.69 284 ILE A CA 1
ATOM 2258 C C . ILE A 1 284 ? -18.311 3.296 18.117 1.00 95.69 284 ILE A C 1
ATOM 2260 O O . ILE A 1 284 ? -18.618 4.243 18.838 1.00 95.69 284 ILE A O 1
ATOM 2264 N N . ILE A 1 285 ? -17.128 3.216 17.507 1.00 95.50 285 ILE A N 1
ATOM 2265 C CA . ILE A 1 285 ? -16.007 4.113 17.804 1.00 95.50 285 ILE A CA 1
ATOM 2266 C C . ILE A 1 285 ? -15.800 5.199 16.743 1.00 95.50 285 ILE A C 1
ATOM 2268 O O . ILE A 1 285 ? -15.000 6.101 16.964 1.00 95.50 285 ILE A O 1
ATOM 2272 N N . TRP A 1 286 ? -16.501 5.121 15.605 1.00 97.25 286 TRP A N 1
ATOM 2273 C CA . TRP A 1 286 ? -16.292 5.958 14.416 1.00 97.25 286 TRP A CA 1
ATOM 2274 C C . TRP A 1 286 ? -16.277 7.460 14.707 1.00 97.25 286 TRP A C 1
ATOM 2276 O O . TRP A 1 286 ? -15.394 8.173 14.232 1.00 97.25 286 TRP A O 1
ATOM 2286 N N . GLU A 1 287 ? -17.236 7.936 15.505 1.00 96.75 287 GLU A N 1
ATOM 2287 C CA . GLU A 1 287 ? -17.369 9.357 15.854 1.00 96.75 287 GLU A CA 1
ATOM 2288 C C . GLU A 1 287 ? -16.186 9.896 16.667 1.00 96.75 287 GLU A C 1
ATOM 2290 O O . GLU A 1 287 ? -15.933 11.098 16.669 1.00 96.75 287 GLU A O 1
ATOM 2295 N N . TYR A 1 288 ? -15.434 9.005 17.311 1.00 95.25 288 TYR A N 1
ATOM 2296 C CA . TYR A 1 288 ? -14.330 9.340 18.204 1.00 95.25 288 TYR A CA 1
ATOM 2297 C C . TYR A 1 288 ? -12.953 9.121 17.572 1.00 95.25 288 TYR A C 1
ATOM 2299 O O . TYR A 1 288 ? -11.939 9.380 18.219 1.00 95.25 288 TYR A O 1
ATOM 2307 N N . LEU A 1 289 ? -12.896 8.630 16.331 1.00 96.31 289 LEU A N 1
ATOM 2308 C CA . LEU A 1 289 ? -11.630 8.371 15.656 1.00 96.31 289 LEU A CA 1
ATOM 2309 C C . LEU A 1 289 ? -10.928 9.680 15.287 1.00 96.31 289 LEU A C 1
ATOM 2311 O O . LEU A 1 289 ? -11.519 10.605 14.715 1.00 96.31 289 LEU A O 1
ATOM 2315 N N . SER A 1 290 ? -9.634 9.738 15.592 1.00 96.75 290 SER A N 1
ATOM 2316 C CA . SER A 1 290 ? -8.749 10.799 15.125 1.00 96.75 290 SER A CA 1
ATOM 2317 C C . SER A 1 290 ? -8.362 10.596 13.655 1.00 96.75 290 SER A C 1
ATOM 2319 O O . SER A 1 290 ? -8.550 9.524 13.074 1.00 96.75 290 SER A O 1
ATOM 2321 N N . VAL A 1 291 ? -7.763 11.621 13.040 1.00 97.00 291 VAL A N 1
ATOM 2322 C CA . VAL A 1 291 ? -7.185 11.517 11.686 1.00 97.00 291 VAL A CA 1
ATOM 2323 C C . VAL A 1 291 ? -6.119 10.415 11.619 1.00 97.00 291 VAL A C 1
ATOM 2325 O O . VAL A 1 291 ? -6.050 9.679 10.634 1.00 97.00 291 VAL A O 1
ATOM 2328 N N . GLU A 1 292 ? -5.322 10.254 12.679 1.00 96.19 292 GLU A N 1
ATOM 2329 C CA . GLU A 1 292 ? -4.307 9.200 12.769 1.00 96.19 292 GLU A CA 1
ATOM 2330 C C . GLU A 1 292 ? -4.935 7.804 12.841 1.00 96.19 292 GLU A C 1
ATOM 2332 O O . GLU A 1 292 ? -4.453 6.877 12.185 1.00 96.19 292 GLU A O 1
ATOM 2337 N N . ASP A 1 293 ? -6.036 7.647 13.581 1.00 97.00 293 ASP A N 1
ATOM 2338 C CA . ASP A 1 293 ? -6.758 6.375 13.656 1.00 97.00 293 ASP A CA 1
ATOM 2339 C C . ASP A 1 293 ? -7.353 5.990 12.295 1.00 97.00 293 ASP A C 1
ATOM 2341 O O . ASP A 1 293 ? -7.218 4.838 11.870 1.00 97.00 293 ASP A O 1
ATOM 2345 N N . PHE A 1 294 ? -7.937 6.952 11.566 1.00 97.81 294 PHE A N 1
ATOM 2346 C CA . PHE A 1 294 ? -8.388 6.729 10.188 1.00 97.81 294 PHE A CA 1
ATOM 2347 C C . PHE A 1 294 ? -7.236 6.314 9.281 1.00 97.81 294 PHE A C 1
ATOM 2349 O O . PHE A 1 294 ? -7.387 5.376 8.502 1.00 97.81 294 PHE A O 1
ATOM 2356 N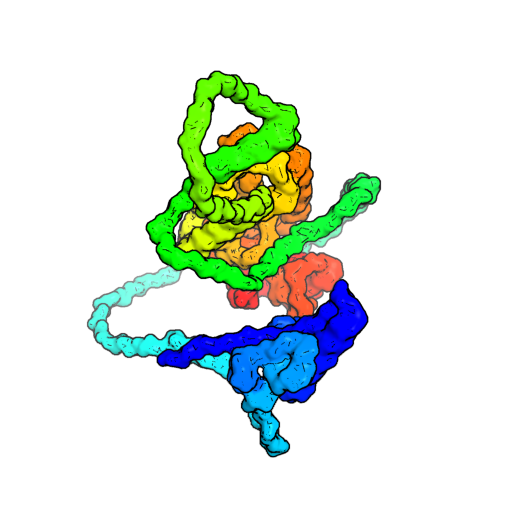 N . ALA A 1 295 ? -6.065 6.937 9.411 1.00 96.62 295 ALA A N 1
ATOM 2357 C CA . ALA A 1 295 ? -4.907 6.567 8.612 1.00 96.62 295 ALA A CA 1
ATOM 2358 C C . ALA A 1 295 ? -4.380 5.160 8.940 1.00 96.62 295 ALA A C 1
ATOM 2360 O O . ALA A 1 295 ? -3.990 4.408 8.040 1.00 96.62 295 ALA A O 1
ATOM 2361 N N . LYS A 1 296 ? -4.377 4.762 10.217 1.00 97.06 296 LYS A N 1
ATOM 2362 C CA . LYS A 1 296 ? -4.030 3.395 10.639 1.00 97.06 296 LYS A CA 1
ATOM 2363 C C . LYS A 1 296 ? -5.011 2.372 10.073 1.00 97.06 296 LYS A C 1
ATOM 2365 O O . LYS A 1 296 ? -4.575 1.347 9.544 1.00 97.06 296 LYS A O 1
ATOM 2370 N N . LEU A 1 297 ? -6.309 2.664 10.155 1.00 97.06 297 LEU A N 1
ATOM 2371 C CA . LEU A 1 297 ? -7.364 1.816 9.613 1.00 97.06 297 LEU A CA 1
ATOM 2372 C C . LEU A 1 297 ? -7.267 1.720 8.087 1.00 97.06 297 LEU A C 1
ATOM 2374 O O . LEU A 1 297 ? -7.293 0.620 7.546 1.00 97.06 297 LEU A O 1
ATOM 2378 N N . GLU A 1 298 ? -7.059 2.839 7.396 1.00 97.19 298 GLU A N 1
ATOM 2379 C CA . GLU A 1 298 ? -6.917 2.901 5.940 1.00 97.19 298 GLU A CA 1
ATOM 2380 C C . GLU A 1 298 ? -5.756 2.037 5.436 1.00 97.19 298 GLU A C 1
ATOM 2382 O O . GLU A 1 298 ? -5.867 1.351 4.422 1.00 97.19 298 GLU A O 1
ATOM 2387 N N . ASN A 1 299 ? -4.640 2.015 6.169 1.00 95.94 299 ASN A N 1
ATOM 2388 C CA . ASN A 1 299 ? -3.423 1.304 5.782 1.00 95.94 299 ASN A CA 1
ATOM 2389 C C . ASN A 1 299 ? -3.596 -0.217 5.593 1.00 95.94 299 ASN A C 1
ATOM 2391 O O . ASN A 1 299 ? -2.716 -0.856 5.004 1.00 95.94 299 ASN A O 1
ATOM 2395 N N . VAL A 1 300 ? -4.689 -0.827 6.064 1.00 97.44 300 VAL A N 1
ATOM 2396 C CA . VAL A 1 300 ? -4.924 -2.273 5.912 1.00 97.44 300 VAL A CA 1
ATOM 2397 C C . VAL A 1 300 ? -5.149 -2.673 4.449 1.00 97.44 300 VAL A C 1
ATOM 2399 O O . VAL A 1 300 ? -4.531 -3.633 3.980 1.00 97.44 300 VAL A O 1
ATOM 2402 N N . LYS A 1 301 ? -5.953 -1.914 3.693 1.00 97.56 301 LYS A N 1
ATOM 2403 C CA . LYS A 1 301 ? -6.328 -2.244 2.307 1.00 97.56 301 LYS A CA 1
ATOM 2404 C C . LYS A 1 301 ? -5.130 -2.120 1.346 1.00 97.56 301 LYS A C 1
ATOM 2406 O O . LYS A 1 301 ? -4.830 -3.101 0.661 1.00 97.56 301 LYS A O 1
ATOM 2411 N N . PRO A 1 302 ? -4.303 -1.053 1.373 1.00 97.00 302 PRO A N 1
ATOM 2412 C CA . PRO A 1 302 ? -3.071 -0.993 0.586 1.00 97.00 302 PRO A CA 1
ATOM 2413 C C . PRO A 1 302 ? -2.061 -2.075 0.966 1.00 97.00 302 PRO A C 1
ATOM 2415 O O . PRO A 1 302 ? -1.389 -2.616 0.094 1.00 97.00 302 PRO A O 1
ATOM 2418 N N . ARG A 1 303 ? -1.938 -2.435 2.253 1.00 96.62 303 ARG A N 1
ATOM 2419 C CA . ARG A 1 303 ? -1.044 -3.529 2.679 1.00 96.62 303 ARG A CA 1
ATOM 2420 C C . ARG A 1 303 ? -1.471 -4.872 2.101 1.00 96.62 303 ARG A C 1
ATOM 2422 O O . ARG A 1 303 ? -0.610 -5.632 1.656 1.00 96.62 303 ARG A O 1
ATOM 2429 N N . TYR A 1 304 ? -2.775 -5.145 2.084 1.00 97.75 304 TYR A N 1
ATOM 2430 C CA . TYR A 1 304 ? -3.328 -6.316 1.413 1.00 97.75 304 TYR A CA 1
ATOM 2431 C C . TYR A 1 304 ? -2.966 -6.310 -0.079 1.00 97.75 304 TYR A C 1
ATOM 2433 O O . TYR A 1 304 ? -2.329 -7.247 -0.566 1.00 97.75 304 TYR A O 1
ATOM 2441 N N . PHE A 1 305 ? -3.276 -5.221 -0.786 1.00 97.25 305 PHE A N 1
ATOM 2442 C CA . PHE A 1 305 ? -3.041 -5.136 -2.227 1.00 97.25 305 PHE A CA 1
ATOM 2443 C C . PHE A 1 305 ? -1.564 -5.141 -2.613 1.00 97.25 305 PHE A C 1
ATOM 2445 O O . PHE A 1 305 ? -1.214 -5.774 -3.601 1.00 97.25 305 PHE A O 1
ATOM 2452 N N . LYS A 1 306 ? -0.662 -4.557 -1.815 1.00 95.56 306 LYS A N 1
ATOM 2453 C CA . LYS A 1 306 ? 0.790 -4.691 -2.030 1.00 95.56 306 LYS A CA 1
ATOM 2454 C C . LYS A 1 306 ? 1.217 -6.157 -2.056 1.00 95.56 306 LYS A C 1
ATOM 2456 O O . LYS A 1 306 ? 2.001 -6.544 -2.918 1.00 95.56 306 LYS A O 1
ATOM 2461 N N . LYS A 1 307 ? 0.664 -6.985 -1.162 1.00 95.31 307 LYS A N 1
ATOM 2462 C CA . LYS A 1 307 ? 0.949 -8.426 -1.125 1.00 95.31 307 LYS A CA 1
ATOM 2463 C C . LYS A 1 307 ? 0.351 -9.164 -2.330 1.00 95.31 307 LYS A C 1
ATOM 2465 O O . LYS A 1 307 ? 1.019 -10.028 -2.889 1.00 95.31 307 LYS A O 1
ATOM 2470 N N . VAL A 1 308 ? -0.850 -8.788 -2.774 1.00 95.62 308 VAL A N 1
ATOM 2471 C CA . VAL A 1 308 ? -1.498 -9.323 -3.995 1.00 95.62 308 VAL A CA 1
ATOM 2472 C C . VAL A 1 308 ? -0.747 -8.923 -5.274 1.00 95.62 308 VAL A C 1
ATOM 2474 O O . VAL A 1 308 ? -0.632 -9.710 -6.212 1.00 95.62 308 VAL A O 1
ATOM 2477 N N . MET A 1 309 ? -0.208 -7.707 -5.323 1.00 94.81 309 MET A N 1
ATOM 2478 C CA . MET A 1 309 ? 0.570 -7.189 -6.453 1.00 94.81 309 MET A CA 1
ATOM 2479 C C . MET A 1 309 ? 2.027 -7.675 -6.445 1.00 94.81 309 MET A C 1
ATOM 2481 O O . MET A 1 309 ? 2.744 -7.497 -7.425 1.00 94.81 309 MET A O 1
ATOM 2485 N N . GLY A 1 310 ? 2.487 -8.284 -5.347 1.00 90.81 310 GLY A N 1
ATOM 2486 C CA . GLY A 1 310 ? 3.888 -8.673 -5.170 1.00 90.81 310 GLY A CA 1
ATOM 2487 C C . GLY A 1 310 ? 4.839 -7.481 -4.999 1.00 90.81 310 GLY A C 1
ATOM 2488 O O . GLY A 1 310 ? 6.046 -7.628 -5.183 1.00 90.81 310 GLY A O 1
ATOM 2489 N N . CYS A 1 311 ? 4.313 -6.303 -4.661 1.00 90.12 311 CYS A N 1
ATOM 2490 C CA . CYS A 1 311 ? 5.092 -5.088 -4.449 1.00 90.12 311 CYS A CA 1
ATOM 2491 C C . CYS A 1 311 ? 5.725 -5.059 -3.054 1.00 90.12 311 CYS A C 1
ATOM 2493 O O . CYS A 1 311 ? 5.268 -5.709 -2.109 1.00 90.12 311 CYS A O 1
ATOM 2495 N N . SER A 1 312 ? 6.765 -4.240 -2.899 1.00 88.19 312 SER A N 1
ATOM 2496 C CA . SER A 1 312 ? 7.367 -4.002 -1.590 1.00 88.19 312 SER A CA 1
ATOM 2497 C C . SER A 1 312 ? 6.389 -3.291 -0.646 1.00 88.19 312 SER A C 1
ATOM 2499 O O . SER A 1 312 ? 5.550 -2.477 -1.042 1.00 88.19 312 SER A O 1
ATOM 2501 N N . LYS A 1 313 ? 6.523 -3.580 0.653 1.00 89.06 313 LYS A N 1
ATOM 2502 C CA . LYS A 1 313 ? 5.725 -2.941 1.709 1.00 89.06 313 LYS A CA 1
ATOM 2503 C C . LYS A 1 313 ? 5.928 -1.420 1.772 1.00 89.06 313 LYS A C 1
ATOM 2505 O O . LYS A 1 313 ? 5.028 -0.719 2.232 1.00 89.06 313 LYS A O 1
ATOM 2510 N N . TYR A 1 314 ? 7.072 -0.938 1.282 1.00 88.25 314 TYR A N 1
ATOM 2511 C CA . TYR A 1 314 ? 7.489 0.467 1.302 1.00 88.25 314 TYR A CA 1
ATOM 2512 C C . TYR A 1 314 ? 6.958 1.293 0.122 1.00 88.25 314 TYR A C 1
ATOM 2514 O O . TYR A 1 314 ? 7.185 2.493 0.071 1.00 88.25 314 TYR A O 1
ATOM 2522 N N . ASN A 1 315 ? 6.264 0.679 -0.840 1.00 88.44 315 ASN A N 1
ATOM 2523 C CA . ASN A 1 315 ? 5.679 1.424 -1.954 1.00 88.44 315 ASN A CA 1
ATOM 2524 C C . ASN A 1 315 ? 4.629 2.430 -1.448 1.00 88.44 315 ASN A C 1
ATOM 2526 O O . ASN A 1 315 ? 3.948 2.151 -0.460 1.00 88.44 315 ASN A O 1
ATOM 2530 N N . LYS A 1 316 ? 4.446 3.567 -2.128 1.00 91.06 316 LYS A N 1
ATOM 2531 C CA . LYS A 1 316 ? 3.406 4.538 -1.746 1.00 91.06 316 LYS A CA 1
ATOM 2532 C C . LYS A 1 316 ? 2.016 3.916 -1.891 1.00 91.06 316 LYS A C 1
ATOM 2534 O O . LYS A 1 316 ? 1.744 3.217 -2.866 1.00 91.06 316 LYS A O 1
ATOM 2539 N N . ASN A 1 317 ? 1.151 4.134 -0.90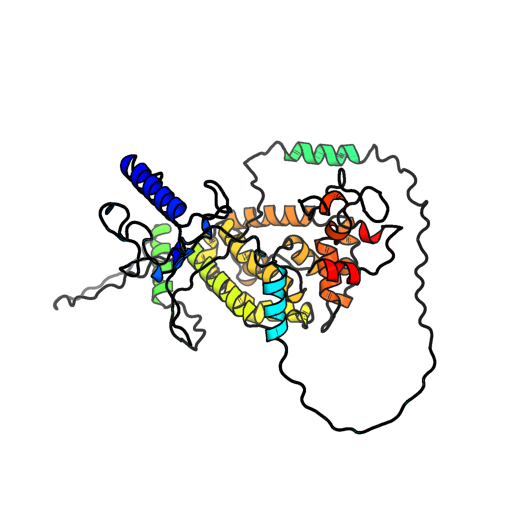0 1.00 94.00 317 ASN A N 1
ATOM 2540 C CA . ASN A 1 317 ? -0.198 3.556 -0.879 1.00 94.00 317 ASN A CA 1
ATOM 2541 C C . ASN A 1 317 ? -1.096 4.129 -1.984 1.00 94.00 317 ASN A C 1
ATOM 2543 O O . ASN A 1 317 ? -1.931 3.411 -2.522 1.00 94.00 317 ASN A O 1
ATOM 2547 N N . THR A 1 318 ? -0.882 5.388 -2.356 1.00 93.38 318 THR A N 1
ATOM 2548 C CA . THR A 1 318 ? -1.613 6.085 -3.419 1.00 93.38 318 THR A CA 1
ATOM 2549 C C . THR A 1 318 ? -1.536 5.345 -4.752 1.00 93.38 318 THR A C 1
ATOM 2551 O O . THR A 1 318 ? -2.567 5.034 -5.341 1.00 93.38 318 THR A O 1
ATOM 2554 N N . TYR A 1 319 ? -0.339 4.942 -5.190 1.00 93.62 319 TYR A N 1
ATOM 2555 C CA . TYR A 1 319 ? -0.190 4.152 -6.416 1.00 93.62 319 TYR A CA 1
ATOM 2556 C C . TYR A 1 319 ? -0.885 2.791 -6.342 1.00 93.62 319 TYR A C 1
ATOM 2558 O O . TYR A 1 319 ? -1.337 2.281 -7.362 1.00 93.62 319 TYR A O 1
ATOM 2566 N N . VAL A 1 320 ? -0.972 2.186 -5.153 1.00 95.38 320 VAL A N 1
ATOM 2567 C CA . VAL A 1 320 ? -1.677 0.910 -4.971 1.00 95.38 320 VAL A CA 1
ATOM 2568 C C . VAL A 1 320 ? -3.160 1.088 -5.270 1.00 95.38 320 VAL A C 1
ATOM 2570 O O . VAL A 1 320 ? -3.721 0.262 -5.980 1.00 95.38 320 VAL A O 1
ATOM 2573 N N . TYR A 1 321 ? -3.774 2.171 -4.787 1.00 95.62 321 TYR A N 1
ATOM 2574 C CA . TYR A 1 321 ? -5.167 2.490 -5.096 1.00 95.62 321 TYR A CA 1
ATOM 2575 C C . TYR A 1 321 ? -5.387 2.792 -6.569 1.00 95.62 321 TYR A C 1
ATOM 2577 O O . TYR A 1 321 ? -6.306 2.240 -7.167 1.00 95.62 321 TYR A O 1
ATOM 2585 N N . LEU A 1 322 ? -4.508 3.598 -7.167 1.00 94.69 322 LEU A N 1
ATOM 2586 C CA . LEU A 1 322 ? -4.605 3.935 -8.585 1.00 94.69 322 LEU A CA 1
ATOM 2587 C C . LEU A 1 322 ? -4.490 2.689 -9.481 1.00 94.69 322 LEU A C 1
ATOM 2589 O O . LEU A 1 322 ? -5.246 2.556 -10.434 1.00 94.69 322 LEU A O 1
ATOM 2593 N N . LEU A 1 323 ? -3.592 1.748 -9.159 1.00 95.19 323 LEU A N 1
ATOM 2594 C CA . LEU A 1 323 ? -3.472 0.482 -9.897 1.00 95.19 323 LEU A CA 1
ATOM 2595 C C . LEU A 1 323 ? -4.627 -0.484 -9.626 1.00 95.19 323 LEU A C 1
ATOM 2597 O O . LEU A 1 323 ? -5.024 -1.241 -10.514 1.00 95.19 323 LEU A O 1
ATOM 2601 N N . ALA A 1 324 ? -5.110 -0.525 -8.383 1.00 95.19 324 ALA A N 1
ATOM 2602 C CA . ALA A 1 324 ? -6.205 -1.405 -8.002 1.00 95.19 324 ALA A CA 1
ATOM 2603 C C . ALA A 1 324 ? -7.555 -0.926 -8.553 1.00 95.19 324 ALA A C 1
ATOM 2605 O O . ALA A 1 324 ? -8.475 -1.741 -8.625 1.00 95.19 324 ALA A O 1
ATOM 2606 N N . ASP A 1 325 ? -7.648 0.350 -8.939 1.00 94.06 325 ASP A N 1
ATOM 2607 C CA . ASP A 1 325 ? -8.893 1.048 -9.256 1.00 94.06 325 ASP A CA 1
ATOM 2608 C C . ASP A 1 325 ? -9.922 0.823 -8.140 1.00 94.06 325 ASP A C 1
ATOM 2610 O O . ASP A 1 325 ? -10.909 0.102 -8.285 1.00 94.06 325 ASP A O 1
ATOM 2614 N N . GLU A 1 326 ? -9.573 1.308 -6.949 1.00 94.81 326 GLU A N 1
ATOM 2615 C CA . GLU A 1 326 ? -10.322 1.097 -5.712 1.00 94.81 326 GLU A CA 1
ATOM 2616 C C . GLU A 1 326 ? -10.486 2.401 -4.936 1.00 94.81 326 GLU A C 1
ATOM 2618 O O . GLU A 1 326 ? -9.592 3.251 -4.915 1.00 94.81 326 GLU A O 1
ATOM 2623 N N . GLU A 1 327 ? -11.614 2.522 -4.239 1.00 93.81 327 GLU A N 1
ATOM 2624 C CA . GLU A 1 327 ? -11.837 3.600 -3.281 1.00 93.81 327 GLU A CA 1
ATOM 2625 C C . GLU A 1 327 ? -11.112 3.345 -1.949 1.00 93.81 327 GLU A C 1
ATOM 2627 O O . GLU A 1 327 ? -10.679 2.225 -1.640 1.00 93.81 327 GLU A O 1
ATOM 2632 N N . LEU A 1 328 ? -10.999 4.408 -1.146 1.00 96.00 328 LEU A N 1
ATOM 2633 C CA . LEU A 1 328 ? -10.432 4.349 0.200 1.00 96.00 328 LEU A CA 1
ATOM 2634 C C . LEU A 1 328 ? -11.236 3.396 1.079 1.00 96.00 328 LEU A C 1
ATOM 2636 O O . LEU A 1 328 ? -12.467 3.445 1.104 1.00 96.00 328 LEU A O 1
ATOM 2640 N N . PHE A 1 329 ? -10.541 2.596 1.878 1.00 97.44 329 PHE A N 1
ATOM 2641 C CA . PHE A 1 329 ? -11.181 1.627 2.760 1.00 97.44 329 PHE A CA 1
ATOM 2642 C C . PHE A 1 329 ? -12.122 2.294 3.764 1.00 97.44 329 PHE A C 1
ATOM 2644 O O . PHE A 1 329 ? -13.242 1.833 3.973 1.00 97.44 329 PHE A O 1
ATOM 2651 N N . VAL A 1 330 ? -11.716 3.420 4.351 1.00 97.38 330 VAL A N 1
ATOM 2652 C CA . VAL A 1 330 ? -12.580 4.170 5.273 1.00 97.38 330 VAL A CA 1
ATOM 2653 C C . VAL A 1 330 ? -13.820 4.738 4.573 1.00 97.38 330 VAL A C 1
ATOM 2655 O O . VAL A 1 330 ? -14.875 4.840 5.195 1.00 97.38 330 VAL A O 1
ATOM 2658 N N . SER A 1 331 ? -13.734 5.068 3.277 1.00 96.69 331 SER A N 1
ATOM 2659 C CA . SER A 1 331 ? -14.902 5.503 2.496 1.00 96.69 331 SER A CA 1
ATOM 2660 C C . SER A 1 331 ? -15.879 4.347 2.277 1.00 96.69 331 SER A C 1
ATOM 2662 O O . SER A 1 331 ? -17.085 4.532 2.458 1.00 96.69 331 SER A O 1
ATOM 2664 N N . ASP A 1 332 ? -15.366 3.152 1.977 1.00 96.56 332 ASP A N 1
ATOM 2665 C CA . ASP A 1 332 ? -16.179 1.939 1.850 1.00 96.56 332 ASP A CA 1
ATOM 2666 C C . ASP A 1 332 ? -16.878 1.595 3.166 1.00 96.56 332 ASP A C 1
ATOM 2668 O O . ASP A 1 332 ? -18.083 1.346 3.176 1.00 96.56 332 ASP A O 1
ATOM 2672 N N . LEU A 1 333 ? -16.158 1.645 4.294 1.00 96.88 333 LEU A N 1
ATOM 2673 C CA . LEU A 1 333 ? -16.735 1.396 5.617 1.00 96.88 333 LEU A CA 1
ATOM 2674 C C . LEU A 1 333 ? -17.848 2.385 5.947 1.00 96.88 333 LEU A C 1
ATOM 2676 O O . LEU A 1 333 ? -18.919 1.972 6.396 1.00 96.88 333 LEU A O 1
ATOM 2680 N N . ARG A 1 334 ? -17.630 3.677 5.676 1.00 97.56 334 ARG A N 1
ATOM 2681 C CA . ARG A 1 334 ? -18.651 4.700 5.906 1.00 97.56 334 ARG A CA 1
ATOM 2682 C C . ARG A 1 334 ? -19.926 4.396 5.128 1.00 97.56 334 ARG A C 1
ATOM 2684 O O . ARG A 1 334 ? -21.008 4.433 5.706 1.00 97.56 334 ARG A O 1
ATOM 2691 N N . LYS A 1 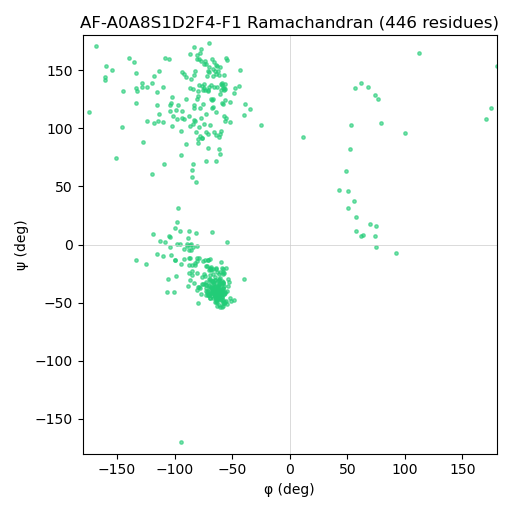335 ? -19.801 4.087 3.834 1.00 97.00 335 LYS A N 1
ATOM 2692 C CA . LYS A 1 335 ? -20.941 3.754 2.965 1.00 97.00 335 LYS A CA 1
ATOM 2693 C C . LYS A 1 335 ? -21.638 2.473 3.428 1.00 97.00 335 LYS A C 1
ATOM 2695 O O . LYS A 1 335 ? -22.857 2.455 3.558 1.00 97.00 335 LYS A O 1
ATOM 2700 N N . LYS A 1 336 ? -20.864 1.423 3.710 1.00 96.06 336 LYS A N 1
ATOM 2701 C CA . LYS A 1 336 ? -21.350 0.090 4.096 1.00 96.06 336 LYS A CA 1
ATOM 2702 C C . LYS A 1 336 ? -22.142 0.103 5.401 1.00 96.06 336 LYS A C 1
ATOM 2704 O O . LYS A 1 336 ? -23.152 -0.585 5.496 1.00 96.06 336 LYS A O 1
ATOM 2709 N N . HIS A 1 337 ? -21.696 0.889 6.376 1.00 95.62 337 HIS A N 1
ATOM 2710 C CA . HIS A 1 337 ? -22.296 0.960 7.710 1.00 95.62 337 HIS A CA 1
ATOM 2711 C C . HIS A 1 337 ? -23.136 2.230 7.933 1.00 95.62 337 HIS A C 1
ATOM 2713 O O . HIS A 1 337 ? -23.592 2.476 9.045 1.00 95.62 337 HIS A O 1
ATOM 2719 N N . ASN A 1 338 ? -23.348 3.039 6.887 1.00 96.62 338 ASN A N 1
ATOM 2720 C CA . ASN A 1 338 ? -24.077 4.310 6.939 1.00 96.62 338 ASN A CA 1
ATOM 2721 C C . ASN A 1 338 ? -23.595 5.250 8.067 1.00 96.62 338 ASN A C 1
ATOM 2723 O O . ASN A 1 338 ? -24.389 5.803 8.829 1.00 96.62 338 ASN A O 1
ATOM 2727 N N . LEU A 1 339 ? -22.274 5.399 8.193 1.00 96.81 339 LEU A N 1
ATOM 2728 C CA . LEU A 1 339 ? -21.644 6.154 9.279 1.00 96.81 339 LEU A CA 1
ATOM 2729 C C . LEU A 1 339 ? -21.628 7.665 8.987 1.00 96.81 339 LEU A C 1
ATOM 2731 O O . LEU A 1 339 ? -21.536 8.072 7.817 1.00 96.81 339 LEU A O 1
ATOM 2735 N N . PRO A 1 340 ? -21.685 8.514 10.031 1.00 96.94 340 PRO A N 1
ATOM 2736 C CA . PRO A 1 340 ? -21.700 9.963 9.864 1.00 96.94 340 PRO A CA 1
ATOM 2737 C C . PRO A 1 340 ? -20.377 10.492 9.299 1.00 96.94 340 PRO A C 1
ATOM 2739 O O . PRO A 1 340 ? -19.301 9.933 9.523 1.00 96.94 340 PRO A O 1
ATOM 2742 N N . GLU A 1 341 ? -20.438 11.610 8.575 1.00 96.69 341 GLU A N 1
ATOM 2743 C CA . GLU A 1 341 ? -19.235 12.330 8.154 1.00 96.69 341 GLU A CA 1
ATOM 2744 C C . GLU A 1 341 ? -18.734 13.217 9.292 1.00 96.69 341 GLU A C 1
ATOM 2746 O O . GLU A 1 341 ? -19.215 14.330 9.491 1.00 96.69 341 GLU A O 1
ATOM 2751 N N . THR A 1 342 ? -17.760 12.711 10.043 1.00 97.25 342 THR A N 1
ATOM 2752 C CA . THR A 1 342 ? -17.084 13.482 11.088 1.00 97.25 342 THR A CA 1
ATOM 2753 C C . THR A 1 342 ? -16.079 14.455 10.474 1.00 97.25 342 THR A C 1
ATOM 2755 O O . THR A 1 342 ? -15.580 14.247 9.364 1.00 97.25 342 THR A O 1
ATOM 2758 N N . GLU A 1 343 ? -15.728 15.507 11.210 1.00 97.88 343 GLU A N 1
ATOM 2759 C CA . GLU A 1 343 ? -14.708 16.470 10.782 1.00 97.88 343 GLU A CA 1
ATOM 2760 C C . GLU A 1 343 ? -13.351 15.788 10.532 1.00 97.88 343 GLU A C 1
ATOM 2762 O O . GLU A 1 343 ? -12.740 15.981 9.479 1.00 97.88 343 GLU A O 1
ATOM 2767 N N . ASN A 1 344 ? -12.930 14.900 11.441 1.00 97.25 344 ASN A N 1
ATOM 2768 C CA . ASN A 1 344 ? -11.699 14.116 11.301 1.00 97.25 344 ASN A CA 1
ATOM 2769 C C . ASN A 1 344 ? -11.715 13.229 10.047 1.00 97.25 344 ASN A C 1
ATOM 2771 O O . ASN A 1 344 ? -10.721 13.171 9.321 1.00 97.25 344 ASN A O 1
ATOM 2775 N N . TYR A 1 345 ? -12.846 12.577 9.752 1.00 97.81 345 TYR A N 1
ATOM 2776 C CA . TYR A 1 345 ? -13.012 11.778 8.537 1.00 97.81 345 TYR A CA 1
ATOM 2777 C C . TYR A 1 345 ? -12.888 12.641 7.275 1.00 97.81 345 TYR A C 1
ATOM 2779 O O . TYR A 1 345 ? -12.197 12.265 6.324 1.00 97.81 345 TYR A O 1
ATOM 2787 N N . GLN A 1 346 ? -13.533 13.811 7.255 1.00 97.69 346 GLN A N 1
ATOM 2788 C CA . GLN A 1 346 ? -13.455 14.720 6.114 1.00 97.69 346 GLN A CA 1
ATOM 2789 C C . GLN A 1 346 ? -12.034 15.246 5.913 1.00 97.69 346 GLN A C 1
ATOM 2791 O O . GLN A 1 346 ? -11.551 15.237 4.779 1.00 97.69 346 GLN A O 1
ATOM 2796 N N . LYS A 1 347 ? -11.354 15.660 6.992 1.00 97.44 347 LYS A N 1
ATOM 2797 C CA . LYS A 1 347 ? -9.957 16.111 6.955 1.00 97.44 347 LYS A CA 1
ATOM 2798 C C . LYS A 1 347 ? -9.061 15.023 6.368 1.00 97.44 347 LYS A C 1
ATOM 2800 O O . LYS A 1 347 ? -8.379 15.275 5.378 1.00 97.44 347 LYS A O 1
ATOM 2805 N N . PHE A 1 348 ? -9.169 13.798 6.884 1.00 97.00 348 PHE A N 1
ATOM 2806 C CA . PHE A 1 348 ? -8.452 12.637 6.359 1.00 97.00 348 PHE A CA 1
ATOM 2807 C C . PHE A 1 348 ? -8.701 12.423 4.854 1.00 97.00 348 PHE A C 1
ATOM 2809 O O . PHE A 1 348 ? -7.761 12.333 4.063 1.00 97.00 348 PHE A O 1
ATOM 2816 N N . CYS A 1 349 ? -9.969 12.395 4.433 1.00 95.88 349 CYS A N 1
ATOM 2817 C CA . CYS A 1 349 ? -10.331 12.151 3.038 1.00 95.88 349 CYS A CA 1
ATOM 2818 C C . CYS A 1 349 ? -9.841 13.250 2.089 1.00 95.88 349 CYS A C 1
ATOM 2820 O O . CYS A 1 349 ? -9.454 12.946 0.961 1.00 95.88 349 CYS A O 1
ATOM 2822 N N . ARG A 1 350 ? -9.884 14.522 2.509 1.00 95.75 350 ARG A N 1
ATOM 2823 C CA . ARG A 1 350 ? -9.406 15.652 1.699 1.00 95.75 350 ARG A CA 1
ATOM 2824 C C . ARG A 1 350 ? -7.904 15.538 1.455 1.00 95.75 350 ARG A C 1
ATOM 2826 O O . ARG A 1 350 ? -7.496 15.576 0.296 1.00 95.75 350 ARG A O 1
ATOM 2833 N N . THR A 1 351 ? -7.118 15.314 2.510 1.00 93.50 351 THR A N 1
ATOM 2834 C CA . THR A 1 351 ? -5.661 15.139 2.414 1.00 93.50 351 THR A CA 1
ATOM 2835 C C . THR A 1 351 ? -5.308 13.973 1.495 1.00 93.50 351 THR A C 1
ATOM 2837 O O . THR A 1 351 ? -4.577 14.150 0.524 1.00 93.50 351 THR A O 1
ATOM 2840 N N . TYR A 1 352 ? -5.912 12.801 1.709 1.00 93.00 352 TYR A N 1
ATOM 2841 C CA . TYR A 1 352 ? -5.593 11.619 0.908 1.00 93.00 352 TYR A CA 1
ATOM 2842 C C . TYR A 1 352 ? -5.976 11.784 -0.574 1.00 93.00 352 TYR A C 1
ATOM 2844 O O . TYR A 1 352 ? -5.237 11.387 -1.476 1.00 93.00 352 TYR A O 1
ATOM 2852 N N . LYS A 1 353 ? -7.132 12.399 -0.863 1.00 91.38 353 LYS A N 1
ATOM 2853 C CA . LYS A 1 353 ? -7.553 12.674 -2.247 1.00 91.38 353 LYS A CA 1
ATOM 2854 C C . LYS A 1 353 ? -6.639 13.681 -2.944 1.00 91.38 353 LYS A C 1
ATOM 2856 O O . LYS A 1 353 ? -6.449 13.562 -4.153 1.00 91.38 353 LYS A O 1
ATOM 2861 N N . ALA A 1 354 ? -6.092 14.656 -2.219 1.00 92.38 354 ALA A N 1
ATOM 2862 C CA . ALA A 1 354 ? -5.104 15.579 -2.770 1.00 92.38 354 ALA A CA 1
ATOM 2863 C C . ALA A 1 354 ? -3.817 14.836 -3.171 1.00 92.38 354 ALA A C 1
ATOM 2865 O O . ALA A 1 354 ? -3.343 15.006 -4.294 1.00 92.38 354 ALA A O 1
ATOM 2866 N N . GLU A 1 355 ? -3.320 13.929 -2.322 1.00 89.69 355 GLU A N 1
ATOM 2867 C CA . GLU A 1 355 ? -2.153 13.092 -2.641 1.00 89.69 355 GLU A CA 1
ATOM 2868 C C . GLU A 1 355 ? -2.391 12.191 -3.862 1.00 89.69 355 GLU A C 1
ATOM 2870 O O . GLU A 1 355 ? -1.547 12.119 -4.757 1.00 89.69 355 GLU A O 1
ATOM 2875 N N . LEU A 1 356 ? -3.562 11.545 -3.949 1.00 88.44 356 LEU A N 1
ATOM 2876 C CA . LEU A 1 356 ? -3.929 10.721 -5.108 1.00 88.44 356 LEU A CA 1
ATOM 2877 C C . LEU A 1 356 ? -3.895 11.515 -6.418 1.00 88.44 356 LEU A C 1
ATOM 2879 O O . LEU A 1 356 ? -3.398 11.010 -7.423 1.00 88.44 356 LEU A O 1
ATOM 2883 N N . LYS A 1 357 ? -4.401 12.755 -6.412 1.00 88.94 357 LYS A N 1
ATOM 2884 C CA . LYS A 1 357 ? -4.366 13.632 -7.592 1.00 88.94 357 LYS A CA 1
ATOM 2885 C C . LYS A 1 357 ? -2.935 13.975 -7.995 1.00 88.94 357 LYS A C 1
ATOM 2887 O O . LYS A 1 357 ? -2.627 13.924 -9.181 1.00 88.94 357 LYS A O 1
ATOM 2892 N N . LEU A 1 358 ? -2.073 14.271 -7.023 1.00 87.31 358 LEU A N 1
ATOM 2893 C CA . LEU A 1 358 ? -0.673 14.615 -7.269 1.00 87.31 358 LEU A CA 1
ATOM 2894 C C . LEU A 1 358 ? 0.119 13.438 -7.861 1.00 87.31 358 LEU A C 1
ATOM 2896 O O . LEU A 1 358 ? 0.964 13.638 -8.730 1.00 87.31 358 LEU A O 1
ATOM 2900 N N . HIS A 1 359 ? -0.165 12.202 -7.437 1.00 84.25 359 HIS A N 1
ATOM 2901 C CA . HIS A 1 359 ? 0.493 11.005 -7.985 1.00 84.25 359 HIS A CA 1
ATOM 29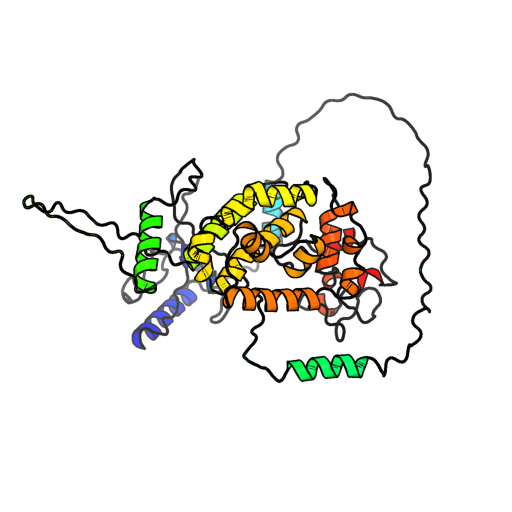02 C C . HIS A 1 359 ? -0.107 10.502 -9.301 1.00 84.25 359 HIS A C 1
ATOM 2904 O O . HIS A 1 359 ? 0.545 9.726 -10.001 1.00 84.25 359 HIS A O 1
ATOM 2910 N N . TYR A 1 360 ? -1.309 10.944 -9.677 1.00 85.38 360 TYR A N 1
ATOM 2911 C CA . TYR A 1 360 ? -1.947 10.586 -10.947 1.00 85.38 360 TYR A CA 1
ATOM 2912 C C . TYR A 1 360 ? -1.439 11.445 -12.120 1.00 85.38 360 TYR A C 1
ATOM 2914 O O . TYR A 1 360 ? -2.212 12.060 -12.865 1.00 85.38 360 TYR A O 1
ATOM 2922 N N . ASP A 1 361 ? -0.117 11.484 -12.292 1.00 83.00 361 ASP A N 1
ATOM 2923 C CA . ASP A 1 361 ? 0.545 12.281 -13.323 1.00 83.00 361 ASP A CA 1
ATOM 2924 C C . ASP A 1 361 ? 0.583 11.582 -14.700 1.00 83.00 361 ASP A C 1
ATOM 2926 O O . ASP A 1 361 ? 0.243 10.404 -14.859 1.00 83.00 361 ASP A O 1
ATOM 2930 N N . TYR A 1 362 ? 0.988 12.323 -15.737 1.00 78.88 362 TYR A N 1
ATOM 2931 C CA . TYR A 1 362 ? 1.080 11.799 -17.106 1.00 78.88 362 TYR A CA 1
ATOM 2932 C C . TYR A 1 362 ? 2.056 10.617 -17.237 1.00 78.88 362 TYR A C 1
ATOM 2934 O O . TYR A 1 362 ? 1.827 9.707 -18.032 1.00 78.88 362 TYR A O 1
ATOM 2942 N N . GLY A 1 363 ? 3.144 10.600 -16.468 1.00 84.62 363 GLY A N 1
ATOM 2943 C CA . GLY A 1 363 ? 4.127 9.525 -16.529 1.00 84.62 363 GLY A CA 1
ATOM 2944 C C . GLY A 1 363 ? 3.573 8.217 -15.974 1.00 84.62 363 GLY A C 1
ATOM 2945 O O . GLY A 1 363 ? 3.728 7.177 -16.614 1.00 84.62 363 GLY A O 1
ATOM 2946 N N . PHE A 1 364 ? 2.855 8.282 -14.851 1.00 89.94 364 PHE A N 1
ATOM 2947 C CA . PHE A 1 364 ? 2.191 7.134 -14.242 1.00 89.94 364 PHE A CA 1
ATOM 2948 C C . PHE A 1 364 ? 1.113 6.530 -15.157 1.00 89.94 364 PHE A C 1
ATOM 2950 O O . PHE A 1 364 ? 1.090 5.312 -15.354 1.00 89.94 364 PHE A O 1
ATOM 2957 N N . LYS A 1 365 ? 0.273 7.366 -15.788 1.00 90.12 365 LYS A N 1
ATOM 2958 C CA . LYS A 1 365 ? -0.786 6.923 -16.725 1.00 90.12 365 LYS A CA 1
ATOM 2959 C C . LYS A 1 365 ? -0.251 6.135 -17.916 1.00 90.12 365 LYS A C 1
ATOM 2961 O O . LYS A 1 365 ? -0.921 5.243 -18.412 1.00 90.12 365 LYS A O 1
ATOM 2966 N N . ASN A 1 366 ? 0.964 6.446 -18.356 1.00 90.38 366 ASN A N 1
ATOM 2967 C CA . ASN A 1 366 ? 1.593 5.777 -19.492 1.00 90.38 366 ASN A CA 1
ATOM 2968 C C . ASN A 1 366 ? 2.379 4.516 -19.103 1.00 90.38 366 ASN A C 1
ATOM 2970 O O . ASN A 1 366 ? 3.057 3.918 -19.943 1.00 90.38 366 ASN A O 1
ATOM 2974 N N . THR A 1 367 ? 2.321 4.097 -17.838 1.00 93.31 367 THR A N 1
ATOM 2975 C CA . THR A 1 367 ? 2.984 2.866 -17.407 1.00 93.31 367 THR A CA 1
ATOM 2976 C C . THR A 1 367 ? 2.272 1.635 -17.976 1.00 93.31 367 THR A C 1
ATOM 2978 O O . THR A 1 367 ? 1.051 1.643 -18.131 1.00 93.31 367 THR A O 1
ATOM 2981 N N . PRO A 1 368 ? 2.995 0.533 -18.251 1.00 92.56 368 PRO A N 1
ATOM 2982 C CA . PRO A 1 368 ? 2.366 -0.673 -18.784 1.00 92.56 368 PRO A CA 1
ATOM 2983 C C . PRO A 1 368 ? 1.265 -1.232 -17.873 1.00 92.56 368 PRO A C 1
ATOM 2985 O O . PRO A 1 368 ? 0.277 -1.746 -18.371 1.00 92.56 368 PRO A O 1
ATOM 2988 N N . ALA A 1 369 ? 1.388 -1.072 -16.549 1.00 94.31 369 ALA A N 1
ATOM 2989 C CA . ALA A 1 369 ? 0.364 -1.532 -15.610 1.00 94.31 369 ALA A CA 1
ATOM 2990 C C . ALA A 1 369 ? -0.938 -0.710 -15.659 1.00 94.31 369 ALA A C 1
ATOM 2992 O O . ALA A 1 369 ? -1.977 -1.203 -15.233 1.00 94.31 369 ALA A O 1
ATOM 2993 N N . MET A 1 370 ? -0.890 0.532 -16.149 1.00 94.50 370 MET A N 1
ATOM 2994 C CA . MET A 1 370 ? -2.082 1.368 -16.334 1.00 94.50 370 MET A CA 1
ATOM 2995 C C . MET A 1 370 ? -2.750 1.145 -17.695 1.00 94.50 370 MET A C 1
ATOM 2997 O O . MET A 1 370 ? -3.944 1.384 -17.827 1.00 94.50 370 MET A O 1
ATOM 3001 N N . ASN A 1 371 ? -1.988 0.687 -18.691 1.00 92.75 371 ASN A N 1
ATOM 3002 C CA . ASN A 1 371 ? -2.456 0.520 -20.070 1.00 92.75 371 ASN A CA 1
ATOM 3003 C C . ASN A 1 371 ? -2.838 -0.921 -20.432 1.00 92.75 371 ASN A C 1
ATOM 3005 O O . ASN A 1 371 ? -3.435 -1.145 -21.483 1.00 92.75 371 ASN A O 1
ATOM 3009 N N . ASP A 1 372 ? -2.471 -1.891 -19.601 1.00 91.94 372 ASP A N 1
ATOM 3010 C CA . ASP A 1 372 ? -2.775 -3.301 -19.804 1.00 91.94 372 ASP A CA 1
ATOM 3011 C C . ASP A 1 372 ? -3.320 -3.909 -18.510 1.00 91.94 372 ASP A C 1
ATOM 3013 O O . ASP A 1 372 ? -2.728 -3.757 -17.444 1.00 91.94 372 ASP A O 1
ATOM 3017 N N . ASP A 1 373 ? -4.430 -4.635 -18.619 1.00 93.81 373 ASP A N 1
ATOM 3018 C CA . ASP A 1 373 ? -5.064 -5.362 -17.519 1.00 93.81 373 ASP A CA 1
ATOM 3019 C C . ASP A 1 373 ? -4.631 -6.836 -17.458 1.00 93.81 373 ASP A C 1
ATOM 3021 O O . ASP A 1 373 ? -5.047 -7.575 -16.560 1.00 93.81 373 ASP A O 1
ATOM 3025 N N . GLY A 1 374 ? -3.760 -7.286 -18.368 1.00 93.62 374 GLY A N 1
ATOM 3026 C CA . GLY A 1 374 ? -3.214 -8.643 -18.390 1.00 93.62 374 GLY A CA 1
ATOM 3027 C C . GLY A 1 374 ? -2.569 -9.050 -17.062 1.00 93.62 374 GLY A C 1
ATOM 3028 O O . GLY A 1 374 ? -2.751 -10.175 -16.599 1.00 93.62 374 GLY A O 1
ATOM 3029 N N . TRP A 1 375 ? -1.912 -8.118 -16.364 1.00 94.06 375 TRP A N 1
ATOM 3030 C CA . TRP A 1 375 ? -1.307 -8.392 -15.054 1.00 94.06 375 TRP A CA 1
ATOM 3031 C C . TRP A 1 375 ? -2.327 -8.627 -13.928 1.00 94.06 375 TRP A C 1
ATOM 3033 O O . TRP A 1 375 ? -1.989 -9.247 -12.911 1.00 94.06 375 TRP A O 1
ATOM 3043 N N . LYS A 1 376 ? -3.575 -8.163 -14.093 1.00 95.56 376 LYS A N 1
ATOM 3044 C CA . LYS A 1 376 ? -4.671 -8.358 -13.127 1.00 95.56 376 LYS A CA 1
ATOM 3045 C C . LYS A 1 376 ? -5.227 -9.786 -13.170 1.00 95.56 376 LYS A C 1
ATOM 3047 O O . LYS A 1 376 ? -5.929 -10.193 -12.239 1.00 95.56 376 LYS A O 1
ATOM 3052 N N . GLN A 1 377 ? -4.903 -10.553 -14.211 1.00 95.38 377 GLN A N 1
ATOM 3053 C CA . GLN A 1 377 ? -5.319 -11.945 -14.391 1.00 95.38 377 GLN A CA 1
ATOM 3054 C C . GLN A 1 377 ? -4.614 -12.888 -13.401 1.00 95.38 377 GLN A C 1
ATOM 3056 O O . GLN A 1 377 ? -3.525 -12.565 -12.913 1.00 95.38 377 GLN A O 1
ATOM 3061 N N . PRO A 1 378 ? -5.230 -14.033 -13.045 1.00 94.56 378 PRO A N 1
ATOM 3062 C CA . PRO A 1 378 ? -4.630 -14.977 -12.105 1.00 94.56 378 PRO A CA 1
ATOM 3063 C C . PRO A 1 378 ? -3.336 -15.577 -12.672 1.00 94.56 378 PRO A C 1
ATOM 3065 O O . PRO A 1 378 ? -3.166 -15.661 -13.885 1.00 94.56 378 PRO A O 1
ATOM 3068 N N . LEU A 1 379 ? -2.439 -16.013 -11.783 1.00 91.31 379 LEU A N 1
ATOM 3069 C CA . LEU A 1 379 ? -1.165 -16.664 -12.130 1.00 91.31 379 LEU A CA 1
ATOM 3070 C C . LEU A 1 379 ? -0.230 -15.840 -13.041 1.00 91.31 379 LEU A C 1
ATOM 3072 O O . LEU A 1 379 ? 0.622 -16.397 -13.730 1.00 91.31 379 LEU A O 1
ATOM 3076 N N . CYS A 1 380 ? -0.356 -14.510 -13.051 1.00 90.62 380 CYS A N 1
ATOM 3077 C CA . CYS A 1 380 ? 0.540 -13.653 -13.823 1.00 90.62 380 CYS A CA 1
ATOM 3078 C C . CYS A 1 380 ? 1.925 -13.553 -13.155 1.00 90.62 380 CYS A C 1
ATOM 3080 O O . CYS A 1 380 ? 2.107 -12.818 -12.181 1.00 90.62 380 CYS A O 1
ATOM 3082 N N . GLU A 1 381 ? 2.915 -14.261 -13.705 1.00 85.88 381 GLU A N 1
ATOM 3083 C CA . GLU A 1 381 ? 4.295 -14.292 -13.188 1.00 85.88 381 GLU A CA 1
ATOM 3084 C C . GLU A 1 381 ? 4.971 -12.911 -13.198 1.00 85.88 381 GLU A C 1
ATOM 3086 O O . GLU A 1 381 ? 5.746 -12.571 -12.302 1.00 85.88 381 GLU A O 1
ATOM 3091 N N . GLU A 1 382 ? 4.640 -12.080 -14.187 1.00 89.62 382 GLU A N 1
ATOM 3092 C CA . GLU A 1 382 ? 5.247 -10.762 -14.387 1.00 89.62 382 GLU A CA 1
ATOM 3093 C C . GLU A 1 382 ? 4.519 -9.636 -13.640 1.00 89.62 382 GLU A C 1
ATOM 3095 O O . GLU A 1 382 ? 4.962 -8.486 -13.680 1.00 89.62 382 GLU A O 1
ATOM 3100 N N . ARG A 1 383 ? 3.445 -9.941 -12.895 1.00 93.31 383 ARG A N 1
ATOM 3101 C CA . ARG A 1 383 ? 2.640 -8.944 -12.167 1.00 93.31 383 ARG A CA 1
ATOM 3102 C C . ARG A 1 383 ? 3.499 -7.994 -11.344 1.00 93.31 383 ARG A C 1
ATOM 3104 O O . ARG A 1 383 ? 3.358 -6.775 -11.425 1.00 93.31 383 ARG A O 1
ATOM 3111 N N . ARG A 1 384 ? 4.434 -8.560 -10.581 1.00 92.12 384 ARG A N 1
ATOM 3112 C CA . ARG A 1 384 ? 5.349 -7.790 -9.737 1.00 92.12 384 ARG A CA 1
ATOM 3113 C C . ARG A 1 384 ? 6.168 -6.788 -10.543 1.00 92.12 384 ARG A C 1
ATOM 3115 O O . ARG A 1 384 ? 6.400 -5.683 -10.056 1.00 92.12 384 ARG A O 1
ATOM 3122 N N . VAL A 1 385 ? 6.617 -7.166 -11.740 1.00 92.38 385 VAL A N 1
ATOM 3123 C CA . VAL A 1 385 ? 7.426 -6.314 -12.621 1.00 92.38 385 VAL A CA 1
ATOM 3124 C C . VAL A 1 385 ? 6.600 -5.114 -13.061 1.00 92.38 385 VAL A C 1
ATOM 3126 O O . VAL A 1 385 ? 7.046 -3.983 -12.886 1.00 92.38 385 VAL A O 1
ATOM 3129 N N . PHE A 1 386 ? 5.381 -5.351 -13.549 1.00 93.62 386 PHE A N 1
ATOM 3130 C CA . PHE A 1 386 ? 4.473 -4.296 -13.992 1.00 93.62 386 PHE A CA 1
ATOM 3131 C C . PHE A 1 386 ? 4.103 -3.337 -12.859 1.00 93.62 386 PHE A C 1
ATOM 3133 O O . PHE A 1 386 ? 4.307 -2.128 -12.987 1.00 93.62 386 PHE A O 1
ATOM 3140 N N . CYS A 1 387 ? 3.635 -3.860 -11.723 1.00 94.19 387 CYS A N 1
ATOM 3141 C CA . CYS A 1 387 ? 3.216 -3.026 -10.601 1.00 94.19 387 CYS A CA 1
ATOM 3142 C C . CYS A 1 387 ? 4.400 -2.266 -9.981 1.00 94.19 387 CYS A C 1
ATOM 3144 O O . CYS A 1 387 ? 4.292 -1.075 -9.696 1.00 94.19 387 CYS A O 1
ATOM 3146 N N . SER A 1 388 ? 5.559 -2.912 -9.811 1.00 91.31 388 SER A N 1
ATOM 3147 C CA . SER A 1 388 ? 6.747 -2.243 -9.255 1.00 91.31 388 SER A CA 1
ATOM 3148 C C . SER A 1 388 ? 7.292 -1.179 -10.203 1.00 91.31 388 SER A C 1
ATOM 3150 O O . SER A 1 388 ? 7.695 -0.108 -9.747 1.00 91.31 388 SER A O 1
ATOM 3152 N N . PHE A 1 389 ? 7.261 -1.440 -11.514 1.00 92.06 389 PHE A N 1
ATOM 3153 C CA . PHE A 1 389 ? 7.623 -0.443 -12.512 1.00 92.06 389 PHE A CA 1
ATOM 3154 C C . PHE A 1 389 ? 6.679 0.759 -12.465 1.00 92.06 389 PHE A C 1
ATOM 3156 O O . PHE A 1 389 ? 7.143 1.894 -12.472 1.00 92.06 389 PHE A O 1
ATOM 3163 N N . ALA A 1 390 ? 5.368 0.544 -12.372 1.00 92.94 390 ALA A N 1
ATOM 3164 C CA . ALA A 1 390 ? 4.426 1.653 -12.286 1.00 92.94 390 ALA A CA 1
ATOM 3165 C C . ALA A 1 390 ? 4.676 2.523 -11.041 1.00 92.94 390 ALA A C 1
ATOM 3167 O O . ALA A 1 390 ? 4.714 3.747 -11.144 1.00 92.94 390 ALA A O 1
ATOM 3168 N N . MET A 1 391 ? 4.947 1.899 -9.890 1.00 89.75 391 MET A N 1
ATOM 3169 C CA . MET A 1 391 ? 5.143 2.608 -8.619 1.00 89.75 391 MET A CA 1
ATOM 3170 C C . MET A 1 391 ? 6.500 3.314 -8.484 1.00 89.75 391 MET A C 1
ATOM 3172 O O . MET A 1 391 ? 6.556 4.363 -7.855 1.00 89.75 391 MET A O 1
ATOM 3176 N N . HIS A 1 392 ? 7.586 2.762 -9.040 1.00 86.12 392 HIS A N 1
ATOM 3177 C CA . HIS A 1 392 ? 8.958 3.269 -8.819 1.00 86.12 392 HIS A CA 1
ATOM 3178 C C . HIS A 1 392 ? 9.729 3.601 -10.102 1.00 86.12 392 HIS A C 1
ATOM 3180 O O . HIS A 1 392 ? 10.779 4.239 -10.056 1.00 86.12 392 HIS A O 1
ATOM 3186 N N . GLY A 1 393 ? 9.277 3.101 -11.251 1.00 89.19 393 GLY A N 1
ATOM 3187 C CA . GLY A 1 393 ? 9.928 3.261 -12.557 1.00 89.19 393 GLY A CA 1
ATOM 3188 C C . GLY A 1 393 ? 11.336 2.659 -12.676 1.00 89.19 393 GLY A C 1
ATOM 3189 O O . GLY A 1 393 ? 12.007 2.865 -13.686 1.00 89.19 393 GLY A O 1
ATOM 3190 N N . PHE A 1 394 ? 11.797 1.923 -11.654 1.00 89.75 394 PHE A N 1
ATOM 3191 C CA . PHE A 1 394 ? 13.173 1.423 -11.499 1.00 89.75 394 PHE A CA 1
ATOM 3192 C C . PHE A 1 394 ? 14.247 2.509 -11.669 1.00 89.75 394 PHE A C 1
ATOM 3194 O O . PHE A 1 394 ? 15.360 2.237 -12.125 1.00 89.75 394 PHE A O 1
ATOM 3201 N N . HIS A 1 395 ? 13.924 3.749 -11.288 1.00 88.69 395 HIS A N 1
ATOM 3202 C CA . HIS A 1 395 ? 14.818 4.893 -11.453 1.00 88.69 395 HIS A CA 1
ATOM 3203 C C . HIS A 1 395 ? 16.182 4.675 -10.781 1.00 88.69 395 HIS A C 1
ATOM 3205 O O . HIS A 1 395 ? 17.226 4.947 -11.376 1.00 88.69 395 HIS A O 1
ATOM 3211 N N . ASN A 1 396 ? 16.183 4.099 -9.578 1.00 86.31 396 ASN A N 1
ATOM 3212 C CA . ASN A 1 396 ? 17.394 3.773 -8.828 1.00 86.31 396 ASN A CA 1
ATOM 3213 C C . ASN A 1 396 ? 18.364 2.845 -9.582 1.00 86.31 396 ASN A C 1
ATOM 3215 O O . ASN A 1 396 ? 19.556 2.878 -9.308 1.00 86.31 396 ASN A O 1
ATOM 3219 N N . GLN A 1 397 ? 17.894 2.040 -10.539 1.00 86.75 397 GLN A N 1
ATOM 3220 C CA . GLN A 1 397 ? 18.751 1.145 -11.324 1.00 86.75 397 GLN A CA 1
ATOM 3221 C C . GLN A 1 397 ? 19.467 1.869 -12.467 1.00 86.75 397 GLN A C 1
ATOM 3223 O O . GLN A 1 397 ? 20.517 1.428 -12.937 1.00 86.75 397 GLN A O 1
ATOM 3228 N N . ILE A 1 398 ? 18.906 2.986 -12.929 1.00 88.25 398 ILE A N 1
ATOM 3229 C CA . ILE A 1 398 ? 19.393 3.707 -14.106 1.00 88.25 398 ILE A CA 1
ATOM 3230 C C . ILE A 1 398 ? 19.927 5.098 -13.796 1.00 88.25 398 ILE A C 1
ATOM 3232 O O . ILE A 1 398 ? 20.500 5.719 -14.685 1.00 88.25 398 ILE A O 1
ATOM 3236 N N . CYS A 1 399 ? 19.770 5.602 -12.578 1.00 89.88 399 CYS A N 1
ATOM 3237 C CA . CYS A 1 399 ? 20.233 6.929 -12.194 1.00 89.88 399 CYS A CA 1
ATOM 3238 C C . CYS A 1 399 ? 21.713 6.915 -11.797 1.00 89.88 399 CYS A C 1
ATOM 3240 O O . CYS A 1 399 ? 22.134 6.071 -11.011 1.00 89.88 399 CYS A O 1
ATOM 3242 N N . LYS A 1 400 ? 22.513 7.867 -12.297 1.00 85.56 400 LYS A N 1
ATOM 3243 C CA . LYS A 1 400 ? 23.942 8.013 -11.949 1.00 85.56 400 LYS A CA 1
ATOM 3244 C C . LYS A 1 400 ? 24.158 8.257 -10.455 1.00 85.56 400 LYS A C 1
ATOM 3246 O O . LYS A 1 400 ? 25.079 7.698 -9.877 1.00 85.56 400 LYS A O 1
ATOM 3251 N N . PHE A 1 401 ? 23.264 9.012 -9.822 1.00 79.94 401 PHE A N 1
ATOM 3252 C CA . PHE A 1 401 ? 23.354 9.339 -8.396 1.00 79.94 401 PHE A CA 1
ATOM 3253 C C . PHE A 1 401 ? 23.104 8.147 -7.474 1.00 79.94 401 PHE A C 1
ATOM 3255 O O . PHE A 1 401 ? 23.398 8.241 -6.292 1.00 79.94 401 PHE A O 1
ATOM 3262 N N . SER A 1 402 ? 22.594 7.023 -7.990 1.00 64.06 402 SER A N 1
ATOM 3263 C CA . SER A 1 402 ? 22.394 5.822 -7.179 1.00 64.06 402 SER A CA 1
ATOM 3264 C C . SER A 1 402 ? 23.697 5.086 -6.835 1.00 64.06 402 SER A C 1
ATOM 3266 O O . SER A 1 402 ? 23.648 4.158 -6.029 1.00 64.06 402 SER A O 1
ATOM 3268 N N . ASP A 1 403 ? 24.816 5.417 -7.497 1.00 60.31 403 ASP A N 1
ATOM 3269 C CA . ASP A 1 403 ? 26.132 4.805 -7.244 1.00 60.31 403 ASP A CA 1
ATOM 3270 C C . ASP A 1 403 ? 26.877 5.485 -6.094 1.00 60.31 403 ASP A C 1
ATOM 3272 O O . ASP A 1 403 ? 27.681 4.854 -5.402 1.00 60.31 403 ASP A O 1
ATOM 3276 N N . ASP A 1 404 ? 26.568 6.758 -5.849 1.00 55.06 404 ASP A N 1
ATOM 3277 C CA . ASP A 1 404 ? 26.959 7.424 -4.621 1.00 55.06 404 ASP A CA 1
ATOM 3278 C C . ASP A 1 404 ? 26.101 6.877 -3.478 1.00 55.06 404 ASP A C 1
ATOM 3280 O O . ASP A 1 404 ? 25.008 6.361 -3.683 1.00 55.06 404 ASP A O 1
ATOM 3284 N N . ARG A 1 405 ? 26.594 6.948 -2.241 1.00 54.00 405 ARG A N 1
ATOM 3285 C CA . ARG A 1 405 ? 26.024 6.296 -1.039 1.00 54.00 405 ARG A CA 1
ATOM 3286 C C . ARG A 1 405 ? 24.535 6.600 -0.724 1.00 54.00 405 ARG A C 1
ATOM 3288 O O . ARG A 1 405 ? 24.036 6.080 0.272 1.00 54.00 405 ARG A O 1
ATOM 3295 N N . ASN A 1 406 ? 23.840 7.379 -1.555 1.00 56.72 406 ASN A N 1
ATOM 3296 C CA . ASN A 1 406 ? 22.401 7.621 -1.562 1.00 56.72 406 ASN A CA 1
ATOM 3297 C C . ASN A 1 406 ? 21.727 6.964 -2.780 1.00 56.72 406 ASN A C 1
ATOM 3299 O O . ASN A 1 406 ? 21.755 7.488 -3.890 1.00 56.72 406 ASN A O 1
ATOM 3303 N N . GLN A 1 407 ? 21.023 5.854 -2.555 1.00 64.06 407 GLN A N 1
ATOM 3304 C CA . GLN A 1 407 ? 20.117 5.298 -3.559 1.00 64.06 407 GLN A CA 1
ATOM 3305 C C . GLN A 1 407 ? 18.986 6.302 -3.822 1.00 64.06 407 GLN A C 1
ATOM 3307 O O . GLN A 1 407 ? 18.178 6.596 -2.944 1.00 64.06 407 GLN A O 1
ATOM 3312 N N . CYS A 1 408 ? 18.948 6.854 -5.032 1.00 66.50 408 CYS A N 1
ATOM 3313 C CA . CYS A 1 408 ? 17.898 7.767 -5.465 1.00 66.50 408 CYS A CA 1
ATOM 3314 C C . CYS A 1 408 ? 16.648 6.952 -5.826 1.00 66.50 408 CYS A C 1
ATOM 3316 O O . CYS A 1 408 ? 16.540 6.419 -6.930 1.00 66.50 408 CYS A O 1
ATOM 3318 N N . PHE A 1 409 ? 15.745 6.787 -4.857 1.00 68.44 409 PHE A N 1
ATOM 3319 C CA . PHE A 1 409 ? 14.463 6.099 -5.050 1.00 68.44 409 PHE A CA 1
ATOM 3320 C C . PHE A 1 409 ? 13.396 7.019 -5.640 1.00 68.44 409 PHE A C 1
ATOM 3322 O O . PHE A 1 409 ? 12.576 6.570 -6.436 1.00 68.44 409 PHE A O 1
ATOM 3329 N N . GLU A 1 410 ? 13.447 8.305 -5.295 1.00 73.12 410 GLU A N 1
ATOM 3330 C CA . GLU A 1 410 ? 12.580 9.334 -5.859 1.00 73.12 410 GLU A CA 1
ATOM 3331 C C . GLU A 1 410 ? 13.354 10.157 -6.880 1.00 73.12 410 GLU A C 1
ATOM 3333 O O . GLU A 1 410 ? 14.400 10.732 -6.575 1.00 73.12 410 GLU A O 1
ATOM 3338 N N . ALA A 1 411 ? 12.851 10.184 -8.110 1.00 74.88 411 ALA A N 1
ATOM 3339 C CA . ALA A 1 411 ? 13.511 10.879 -9.197 1.00 74.88 411 ALA A CA 1
ATOM 3340 C C . ALA A 1 411 ? 13.314 12.390 -9.073 1.00 74.88 411 ALA A C 1
ATOM 3342 O O . ALA A 1 411 ? 12.194 12.892 -9.170 1.00 74.88 411 ALA A O 1
ATOM 3343 N N . ASN A 1 412 ? 14.413 13.128 -8.980 1.00 80.38 412 ASN A N 1
ATOM 3344 C CA . ASN A 1 412 ? 14.400 14.568 -9.175 1.00 80.38 412 ASN A CA 1
ATOM 3345 C C . ASN A 1 412 ? 14.683 14.868 -10.654 1.00 80.38 412 ASN A C 1
ATOM 3347 O O . ASN A 1 412 ? 15.811 14.725 -11.125 1.00 80.38 412 ASN A O 1
ATOM 3351 N N . ARG A 1 413 ? 13.661 15.311 -11.395 1.00 67.81 413 ARG A N 1
ATOM 3352 C CA . ARG A 1 413 ? 13.761 15.576 -12.845 1.00 67.81 413 ARG A CA 1
ATOM 3353 C C . ARG A 1 413 ? 14.829 16.623 -13.203 1.00 67.81 413 ARG A C 1
ATOM 3355 O O . ARG A 1 413 ? 15.281 16.655 -14.348 1.00 67.81 413 ARG A O 1
ATOM 3362 N N . TYR A 1 414 ? 15.249 17.456 -12.251 1.00 76.44 414 TYR A N 1
ATOM 3363 C CA . TYR A 1 414 ? 16.226 18.519 -12.475 1.00 76.44 414 TYR A CA 1
ATOM 3364 C C . TYR A 1 414 ? 17.669 18.066 -12.285 1.00 76.44 414 TYR A C 1
ATOM 3366 O O . TYR A 1 414 ? 18.543 18.529 -13.021 1.00 76.44 414 TYR A O 1
ATOM 3374 N N . SER A 1 415 ? 17.916 17.163 -11.334 1.00 83.75 415 SER A N 1
ATOM 3375 C CA . SER A 1 415 ? 19.266 16.715 -10.992 1.00 83.75 415 SER A CA 1
ATOM 3376 C C . SER A 1 415 ? 19.588 15.318 -11.505 1.00 83.75 415 SER A C 1
ATOM 3378 O O . SER A 1 415 ? 20.740 15.067 -11.834 1.00 83.75 415 SER A O 1
ATOM 3380 N N . CYS A 1 416 ? 18.615 14.415 -11.637 1.00 89.94 416 CYS A N 1
ATOM 3381 C CA . CYS A 1 416 ? 18.875 13.018 -11.971 1.00 89.94 416 CYS A CA 1
ATOM 3382 C C . CYS A 1 416 ? 19.271 12.816 -13.440 1.00 89.94 416 CYS A C 1
ATOM 3384 O O . CYS A 1 416 ? 18.592 13.264 -14.366 1.00 89.94 416 CYS A O 1
ATOM 3386 N N . VAL A 1 417 ? 20.337 12.041 -13.661 1.00 90.81 417 VAL A N 1
ATOM 3387 C CA . VAL A 1 417 ? 20.885 11.737 -14.993 1.00 90.81 417 VAL A CA 1
ATOM 3388 C C . VAL A 1 417 ? 20.946 10.230 -15.213 1.00 90.81 417 VAL A C 1
ATOM 3390 O O . VAL A 1 417 ? 21.403 9.487 -14.343 1.00 90.81 417 VAL A O 1
ATOM 3393 N N . CYS A 1 418 ? 20.522 9.774 -16.391 1.00 92.31 418 CYS A N 1
ATOM 3394 C CA . CYS A 1 418 ? 20.518 8.364 -16.750 1.00 92.31 418 CYS A CA 1
ATOM 3395 C C . CYS A 1 418 ? 21.940 7.855 -17.046 1.00 92.31 418 CYS A C 1
ATOM 3397 O O . CYS A 1 418 ? 22.702 8.473 -17.789 1.00 92.31 418 CYS A O 1
ATOM 3399 N N . LYS A 1 419 ? 22.289 6.684 -16.514 1.00 91.75 419 LYS A N 1
ATOM 3400 C CA . LYS A 1 419 ? 23.528 5.940 -16.785 1.00 91.75 419 LYS A CA 1
ATOM 3401 C C . LYS A 1 419 ? 23.596 5.402 -18.210 1.00 91.75 419 LYS A C 1
ATOM 3403 O O . LYS A 1 419 ? 24.687 5.286 -18.749 1.00 91.75 419 LYS A O 1
ATOM 3408 N N . LEU A 1 420 ? 22.443 5.072 -18.796 1.00 92.44 420 LEU A N 1
ATOM 3409 C CA . LEU A 1 420 ? 22.359 4.423 -20.105 1.00 92.44 420 LEU A CA 1
ATOM 3410 C C . LEU A 1 420 ? 22.537 5.429 -21.246 1.00 92.44 420 LEU A C 1
ATOM 3412 O O . LEU A 1 420 ? 23.351 5.209 -22.132 1.00 92.44 420 LEU A O 1
ATOM 3416 N N . CYS A 1 421 ? 21.791 6.537 -21.220 1.00 94.19 421 CYS A N 1
ATOM 3417 C CA . CYS A 1 421 ? 21.800 7.526 -22.305 1.00 94.19 421 CYS A CA 1
ATOM 3418 C C . CYS A 1 421 ? 22.452 8.867 -21.940 1.00 94.19 421 CYS A C 1
ATOM 3420 O O . CYS A 1 421 ? 22.639 9.702 -22.816 1.00 94.19 421 CYS A O 1
ATOM 3422 N N . GLY A 1 422 ? 22.768 9.115 -20.664 1.00 90.94 422 GLY A N 1
ATOM 3423 C CA . GLY A 1 422 ? 23.353 10.383 -20.217 1.00 90.94 422 GLY A CA 1
ATOM 3424 C C . GLY A 1 422 ? 22.389 11.574 -20.154 1.00 90.94 422 GLY A C 1
ATOM 3425 O O . GLY A 1 422 ? 22.814 12.645 -19.730 1.00 90.94 422 GLY A O 1
ATOM 3426 N N . ALA A 1 423 ? 21.117 11.414 -20.530 1.00 91.38 423 ALA A N 1
ATOM 3427 C CA . ALA A 1 423 ? 20.111 12.476 -20.469 1.00 91.38 423 ALA A CA 1
ATOM 3428 C C . ALA A 1 423 ? 19.524 12.653 -19.057 1.00 91.38 423 ALA A C 1
ATOM 3430 O O . ALA A 1 423 ? 19.616 11.752 -18.214 1.00 91.38 423 ALA A O 1
ATOM 3431 N N . LYS A 1 424 ? 18.870 13.798 -18.812 1.00 90.69 424 LYS A N 1
ATOM 3432 C CA . LYS A 1 424 ? 18.045 13.993 -17.609 1.00 90.69 424 LYS A CA 1
ATOM 3433 C C . LYS A 1 424 ? 16.945 12.934 -17.565 1.00 90.69 424 LYS A C 1
ATOM 3435 O O . LYS A 1 424 ? 16.351 12.603 -18.592 1.00 90.69 424 LYS A O 1
ATOM 3440 N N . CYS A 1 425 ? 16.682 12.390 -16.383 1.00 89.69 425 CYS A N 1
ATOM 3441 C CA . CYS A 1 425 ? 15.735 11.293 -16.223 1.00 89.69 425 CYS A CA 1
ATOM 3442 C C . CYS A 1 425 ? 14.775 11.528 -15.058 1.00 89.69 425 CYS A C 1
ATOM 3444 O O . CYS A 1 425 ? 15.174 11.921 -13.967 1.00 89.69 425 CYS A O 1
ATOM 3446 N N . GLY A 1 426 ? 13.493 11.265 -15.310 1.00 88.38 426 GLY A N 1
ATOM 3447 C CA . GLY A 1 426 ? 12.462 11.168 -14.282 1.00 88.38 426 GLY A CA 1
ATOM 3448 C C . GLY A 1 426 ? 12.239 9.726 -13.826 1.00 88.38 426 GLY A C 1
ATOM 3449 O O . GLY A 1 426 ? 12.981 8.813 -14.204 1.00 88.38 426 GLY A O 1
ATOM 3450 N N . GLN A 1 427 ? 11.176 9.527 -13.047 1.00 88.38 427 GLN A N 1
ATOM 3451 C CA . GLN A 1 427 ? 10.817 8.240 -12.451 1.00 88.38 427 GLN A CA 1
ATOM 3452 C C . GLN A 1 427 ? 10.646 7.146 -13.514 1.00 88.38 427 GLN A C 1
ATOM 3454 O O . GLN A 1 427 ? 11.315 6.122 -13.446 1.00 88.38 427 GLN A O 1
ATOM 3459 N N . TRP A 1 428 ? 9.862 7.401 -14.566 1.00 91.19 428 TRP A N 1
ATOM 3460 C CA . TRP A 1 428 ? 9.568 6.419 -15.625 1.00 91.19 428 TRP A CA 1
ATOM 3461 C C . TRP A 1 428 ? 10.432 6.555 -16.886 1.00 91.19 428 TRP A C 1
ATOM 3463 O O . TRP A 1 428 ? 10.075 6.033 -17.942 1.00 91.19 428 TRP A O 1
ATOM 3473 N N . HIS A 1 429 ? 11.589 7.225 -16.802 1.00 91.75 429 HIS A N 1
ATOM 3474 C CA . HIS A 1 429 ? 12.474 7.444 -17.957 1.00 91.75 429 HIS A CA 1
ATOM 3475 C C . HIS A 1 429 ? 12.846 6.147 -18.693 1.00 91.75 429 HIS A C 1
ATOM 3477 O O . HIS A 1 429 ? 13.055 6.159 -19.903 1.00 91.75 429 HIS A O 1
ATOM 3483 N N . LEU A 1 430 ? 12.894 5.016 -17.986 1.00 91.31 430 LEU A N 1
ATOM 3484 C CA . LEU A 1 430 ? 13.219 3.720 -18.572 1.00 91.31 430 LEU A CA 1
ATOM 3485 C C . LEU A 1 430 ? 12.273 3.305 -19.716 1.00 91.31 430 LEU A C 1
ATOM 3487 O O . LEU A 1 430 ? 12.686 2.522 -20.566 1.00 91.31 430 LEU A O 1
ATOM 3491 N N . LEU A 1 431 ? 11.034 3.810 -19.787 1.00 90.75 431 LEU A N 1
ATOM 3492 C CA . LEU A 1 431 ? 10.139 3.526 -20.921 1.00 90.75 431 LEU A CA 1
ATOM 3493 C C . LEU A 1 431 ? 10.603 4.170 -22.225 1.00 90.75 431 LEU A C 1
ATOM 3495 O O . LEU A 1 431 ? 10.458 3.564 -23.281 1.00 90.75 431 LEU A O 1
ATOM 3499 N N . ILE A 1 432 ? 11.165 5.372 -22.129 1.00 91.25 432 ILE A N 1
ATOM 3500 C CA . ILE A 1 432 ? 11.499 6.236 -23.267 1.00 91.25 432 ILE A CA 1
ATOM 3501 C C . ILE A 1 432 ? 13.009 6.334 -23.510 1.00 91.25 432 ILE A C 1
ATOM 3503 O O . ILE A 1 432 ? 13.455 7.075 -24.379 1.00 91.25 432 ILE A O 1
ATOM 3507 N N . CYS A 1 433 ? 13.817 5.625 -22.720 1.00 93.38 433 CYS A N 1
ATOM 3508 C CA . CYS A 1 433 ? 15.265 5.682 -22.831 1.00 93.38 433 CYS A CA 1
ATOM 3509 C C . CYS A 1 433 ? 15.718 5.048 -24.161 1.00 93.38 433 CYS A C 1
ATOM 3511 O O . CYS A 1 433 ? 15.553 3.838 -24.334 1.00 93.38 433 CYS A O 1
ATOM 3513 N N . PRO A 1 434 ? 16.362 5.807 -25.071 1.00 92.62 434 PRO A N 1
ATOM 3514 C CA . PRO A 1 434 ? 16.751 5.295 -26.389 1.00 92.62 434 PRO A CA 1
ATOM 3515 C C . PRO A 1 434 ? 17.856 4.233 -26.311 1.00 92.62 434 PRO A C 1
ATOM 3517 O O . PRO A 1 434 ? 18.039 3.458 -27.240 1.00 92.62 434 PRO A O 1
ATOM 3520 N N . GLN A 1 435 ? 18.590 4.192 -25.196 1.00 94.06 435 GLN A N 1
ATOM 3521 C CA . GLN A 1 435 ? 19.684 3.248 -24.951 1.00 94.06 435 GLN A CA 1
ATOM 3522 C C . GLN A 1 435 ? 19.253 2.064 -24.064 1.00 94.06 435 GLN A C 1
ATOM 3524 O O . GLN A 1 435 ? 20.098 1.339 -23.533 1.00 94.06 435 GLN A O 1
ATOM 3529 N N . ARG A 1 436 ? 17.943 1.849 -23.857 1.00 93.44 436 ARG A N 1
ATOM 3530 C CA . ARG A 1 436 ? 17.449 0.657 -23.154 1.00 93.44 436 ARG A CA 1
ATOM 3531 C C . ARG A 1 436 ? 17.505 -0.556 -24.082 1.00 93.44 436 ARG A C 1
ATOM 3533 O O . ARG A 1 436 ? 16.677 -0.700 -24.972 1.00 93.44 436 ARG A O 1
ATOM 3540 N N . ILE A 1 437 ? 18.431 -1.467 -23.793 1.00 89.62 437 ILE A N 1
ATOM 3541 C CA . ILE A 1 437 ? 18.607 -2.720 -24.548 1.00 89.62 437 ILE A CA 1
ATOM 3542 C C . ILE A 1 437 ? 17.924 -3.908 -23.846 1.00 89.62 437 ILE A C 1
ATOM 3544 O O . ILE A 1 437 ? 17.527 -4.871 -24.495 1.00 89.62 437 ILE A O 1
ATOM 3548 N N . ARG A 1 438 ? 17.777 -3.857 -22.515 1.00 90.75 438 ARG A N 1
ATOM 3549 C CA . ARG A 1 438 ? 17.206 -4.952 -21.713 1.00 90.75 438 ARG A CA 1
ATOM 3550 C C . ARG A 1 438 ? 15.699 -4.777 -21.482 1.00 90.75 438 ARG A C 1
ATOM 3552 O O . ARG A 1 438 ? 15.241 -3.637 -21.360 1.00 90.75 438 ARG A O 1
ATOM 3559 N N . PRO A 1 439 ? 14.927 -5.872 -21.366 1.00 90.19 439 PRO A N 1
ATOM 3560 C CA . PRO A 1 439 ? 13.525 -5.811 -20.959 1.00 90.19 439 PRO A CA 1
ATOM 3561 C C . PRO A 1 439 ? 13.374 -5.366 -19.493 1.00 90.19 439 PRO A C 1
ATOM 3563 O O . PRO A 1 439 ? 14.297 -5.497 -18.689 1.00 90.19 439 PRO A O 1
ATOM 3566 N N . LEU A 1 440 ? 12.185 -4.874 -19.117 1.00 90.00 440 LEU A N 1
ATOM 3567 C CA . LEU A 1 440 ? 11.901 -4.380 -17.756 1.00 90.00 440 LEU A CA 1
ATOM 3568 C C . LEU A 1 440 ? 12.139 -5.435 -16.663 1.00 90.00 440 LEU A C 1
ATOM 3570 O O . LEU A 1 440 ? 12.581 -5.093 -15.567 1.00 90.00 440 LEU A O 1
ATOM 3574 N N . ILE A 1 441 ? 11.897 -6.711 -16.971 1.00 90.12 441 ILE A N 1
ATOM 3575 C CA . ILE A 1 441 ? 12.094 -7.827 -16.038 1.00 90.12 441 ILE A CA 1
ATOM 3576 C C . ILE A 1 441 ? 13.538 -7.937 -15.533 1.00 90.12 441 ILE A C 1
ATOM 3578 O O . ILE A 1 441 ? 13.759 -8.282 -14.373 1.00 90.12 441 ILE A O 1
ATOM 3582 N N . ASP A 1 442 ? 14.526 -7.579 -16.357 1.00 90.00 442 ASP A N 1
ATOM 3583 C CA . ASP A 1 442 ? 15.932 -7.621 -15.954 1.00 90.00 442 ASP A CA 1
ATOM 3584 C C . ASP A 1 442 ? 16.253 -6.545 -14.916 1.00 90.00 442 ASP A C 1
ATOM 3586 O O . ASP A 1 442 ? 17.035 -6.787 -14.000 1.00 90.00 442 ASP A O 1
ATOM 3590 N N . TYR A 1 443 ? 15.619 -5.375 -15.016 1.00 88.25 443 TYR A N 1
ATOM 3591 C CA . TYR A 1 443 ? 15.769 -4.305 -14.029 1.00 88.25 443 TYR A CA 1
ATOM 3592 C C . TYR A 1 443 ? 15.047 -4.640 -12.721 1.00 88.25 443 TYR A C 1
ATOM 3594 O O . TYR A 1 443 ? 15.566 -4.340 -11.648 1.00 88.25 443 TYR A O 1
ATOM 3602 N N . ALA A 1 444 ? 13.902 -5.325 -12.796 1.00 85.88 444 ALA A N 1
ATOM 3603 C CA . ALA A 1 444 ? 13.171 -5.775 -11.614 1.00 85.88 444 ALA A CA 1
ATOM 3604 C C . ALA A 1 444 ? 13.985 -6.776 -10.776 1.00 85.88 444 ALA A C 1
ATOM 3606 O O . ALA A 1 444 ? 14.055 -6.649 -9.556 1.00 85.88 444 ALA A O 1
ATOM 3607 N N . ARG A 1 445 ? 14.679 -7.725 -11.417 1.00 82.44 445 ARG A N 1
ATOM 3608 C CA . ARG A 1 445 ? 15.539 -8.707 -10.723 1.00 82.44 445 ARG A CA 1
ATOM 3609 C C . ARG A 1 445 ? 16.718 -8.077 -9.976 1.00 82.44 445 ARG A C 1
ATOM 3611 O O . ARG A 1 445 ? 17.244 -8.692 -9.058 1.00 82.44 445 ARG A O 1
ATOM 3618 N N . LEU A 1 446 ? 17.147 -6.882 -10.383 1.00 71.62 446 LEU A N 1
ATOM 3619 C CA . LEU A 1 446 ? 18.237 -6.133 -9.747 1.00 71.62 446 LEU A CA 1
ATOM 3620 C C . LEU A 1 446 ? 17.756 -5.238 -8.594 1.00 71.62 446 LEU A C 1
ATOM 3622 O O . LEU A 1 446 ? 18.577 -4.699 -7.854 1.00 71.62 446 LEU A O 1
ATOM 3626 N N . SER A 1 447 ? 16.439 -5.054 -8.459 1.00 58.69 447 SER A N 1
ATOM 3627 C CA . SER A 1 447 ? 15.823 -4.239 -7.405 1.00 58.69 447 SER A CA 1
ATOM 3628 C C . SER A 1 447 ? 15.447 -5.018 -6.137 1.00 58.69 447 SER A C 1
ATOM 3630 O O . SER A 1 447 ? 15.010 -4.402 -5.164 1.00 58.69 447 SER A O 1
ATOM 3632 N N . ASP A 1 448 ? 15.646 -6.338 -6.151 1.00 49.38 448 ASP A N 1
ATOM 3633 C CA . ASP A 1 448 ? 15.402 -7.278 -5.047 1.00 49.38 448 ASP A CA 1
ATOM 3634 C C . ASP A 1 448 ? 16.644 -7.477 -4.170 1.00 49.38 448 ASP A C 1
ATOM 3636 O O . ASP A 1 448 ? 16.474 -7.597 -2.931 1.00 49.38 448 ASP A O 1
#

Radius of gyration: 30.61 Å; Cα contacts (8 Å, |Δi|>4): 369; chains: 1; bounding box: 87×76×91 Å

Mean predicted aligned error: 20.3 Å

Solvent-accessible surface area (backbone atoms only — not comparable to full-atom values): 28317 Å² total; per-residue (Å²): 133,83,80,88,77,57,69,44,64,65,66,68,65,41,84,84,76,46,70,68,49,27,50,46,28,43,54,45,33,52,52,38,50,66,61,66,66,50,92,92,66,58,94,89,48,88,63,57,82,76,41,68,46,52,26,77,23,21,90,77,52,42,74,49,59,78,86,43,72,86,43,76,25,47,39,71,74,40,92,66,88,82,77,75,86,82,74,99,71,73,79,82,52,77,62,61,62,53,54,57,54,56,59,73,77,63,81,77,91,81,81,86,88,91,84,89,84,79,93,75,91,76,80,90,77,88,81,91,79,85,77,76,81,77,69,96,71,81,81,66,86,75,86,69,72,77,62,53,63,60,56,51,52,59,53,56,70,60,63,78,67,81,71,88,83,74,85,87,77,82,76,81,81,84,79,89,82,80,81,87,73,79,88,73,95,65,92,76,85,69,75,52,72,66,58,53,52,48,55,53,48,52,51,31,65,78,66,74,50,75,83,88,74,86,79,81,89,84,82,87,88,82,80,88,74,89,71,78,74,75,76,74,73,86,73,48,73,61,54,51,51,52,52,21,47,50,51,34,54,52,57,55,67,72,52,78,69,55,42,44,44,24,52,70,57,45,54,52,47,36,60,71,64,45,45,57,48,52,51,62,68,40,88,80,47,56,89,73,46,48,48,66,48,50,51,57,60,36,49,52,56,43,55,52,49,27,50,36,41,57,39,62,90,84,56,66,53,54,54,46,32,67,70,64,71,55,79,58,52,62,58,50,50,30,65,75,68,70,51,82,88,43,71,39,56,50,53,42,50,52,55,52,52,52,53,42,57,68,66,66,37,76,69,46,59,69,21,68,48,66,74,40,67,70,53,45,38,56,66,35,86,59,24,32,45,37,49,40,37,49,70,39,26,57,27,42,82,38,31,53,59,30,77,45,101,52,70,40,67,72,55,45,60,88,76,32,30,26,65,71,70,66,44,74,24,42,35,54,36,68,82,74,41,91,56,62,84,71,62,71,63,64,57,45,69,72,74,113

Foldseek 3Di:
DDDDWDKDAQQDQDPPPDDVSNVLSVVLNVQQCVLLVDPVDDPPDPCRRVDIDTLQQAPVSAADDSVPPVDPSSYRHPDRDDDDDDDPDDDDPPVVVVVVVVVVPDDDDDDDDDDDDDDDDDDDDDDDDDPDDDDPPPDDDDPPPPVVVVVVVVVVVVVVDDPDDDPPPDDPDDDDDDDDDPDDPDPPLDDPPVNVVVLVVVVCVVVVHDDDDDDDDDDDDDDDDPDPPPPPPPQDPLNVLVVLLVQLVVVLVVDDDLLQAFLVVLVVCCVPPRLCSNCRCCQSCVQVDALVSLVSSQLSVLCSQCVNLVHDSSFDSLLSCVLSVDDGSVVVSCVVSVNDDHPRNVVNVVVSVVVNVVLPDPLLCPQPSNVDSVLSHGPRPCSNLRSNCSRQVLLLLFWPCVVPPDRCSAFDQVPTAGPQQRHRDHRNCLVVPPRNPDDSVVSVVVVD